Protein AF-0000000077735851 (afdb_homodimer)

Radius of gyration: 29.44 Å; Cα contacts (8 Å, |Δi|>4): 1203; chains: 2; bounding box: 162×67×60 Å

Nearest PDB structures (foldseek):
  3lm8-assembly5_C  TM=8.616E-01  e=2.924E-16  Bacillus subtilis
  3lm8-assembly1_A  TM=8.459E-01  e=8.795E-16  Bacillus subtilis
  3k94-assembly1_A  TM=8.160E-01  e=2.813E-15  Geobacillus thermodenitrificans NG80-2
  3lm8-assembly6_D  TM=8.332E-01  e=1.017E-14  Bacillus subtilis
  3ihk-assembly1_A  TM=7.909E-01  e=7.656E-14  Streptococcus mutans

pLDDT: mean 81.58, std 25.84, range [16.95, 98.94]

Solvent-accessible surface area (backbone atoms only — not comparable to full-atom values): 30146 Å² total; per-residue (Å²): 132,78,47,35,62,48,80,52,96,50,32,38,36,35,49,84,44,78,49,56,89,44,39,35,36,36,28,31,56,28,40,66,50,47,51,68,54,56,49,56,55,54,68,37,87,80,51,45,50,34,32,19,34,44,40,9,32,51,49,28,55,76,52,70,46,76,31,47,30,34,38,29,64,73,73,75,26,57,62,69,41,47,50,52,44,55,71,59,19,77,37,68,46,72,44,70,88,48,88,72,44,44,66,66,54,47,50,51,54,54,53,67,73,45,76,76,39,32,38,40,34,23,14,56,49,54,40,62,63,70,57,32,53,30,49,52,34,40,47,64,62,46,90,62,57,44,37,40,40,49,66,40,40,38,40,39,64,44,40,57,68,35,46,38,36,41,38,46,76,45,83,50,74,22,36,25,52,42,41,74,28,69,51,22,33,41,30,29,36,43,41,34,64,75,57,42,75,60,33,72,42,38,29,63,60,46,30,52,60,65,36,40,62,18,88,93,43,51,42,35,38,41,35,31,53,39,41,34,37,33,46,33,38,32,35,77,47,78,74,66,61,60,69,58,70,73,74,74,73,71,79,72,77,73,76,79,75,78,77,68,82,72,77,68,82,66,81,81,80,88,74,74,90,71,88,75,78,92,126,131,77,47,34,61,49,81,52,94,49,33,37,35,35,48,84,45,78,49,56,89,44,39,35,36,37,27,32,56,28,40,65,52,47,53,69,55,54,48,57,53,54,68,37,89,79,50,45,49,34,31,20,34,42,40,8,33,51,49,27,56,76,51,70,46,75,31,47,30,35,38,28,63,71,73,74,28,57,63,69,42,46,51,54,44,57,72,59,20,76,37,69,46,73,43,69,88,50,87,72,43,44,64,67,54,48,50,52,54,56,52,68,72,44,75,75,40,33,38,40,33,24,15,57,50,55,40,63,62,71,57,32,53,29,49,51,34,39,47,65,63,46,90,60,58,44,37,40,41,48,66,41,41,36,40,40,64,42,40,57,66,33,44,39,38,41,38,45,76,46,83,49,74,22,37,25,52,43,43,74,28,70,51,24,33,42,31,29,36,44,40,35,64,76,57,42,75,60,34,73,44,40,28,64,59,45,31,54,59,66,36,39,64,19,88,93,42,52,44,36,40,42,35,31,54,37,41,34,35,31,46,34,38,31,34,77,47,78,75,67,61,62,69,62,71,74,74,76,75,73,80,75,78,73,76,79,76,74,78,69,80,70,85,74,86,65,92,79,78,88,71,82,85,69,89,78,87,73,135

Secondary structure (DSSP, 8-state):
----EEE-SSEEEE-SS---S-EEEEE-SSSPPPHHHHHHHHTSSSPPEEEEETTHHHHHHHTTPPPSEEEE-SSSS-HHHHHHHHHH-SEEEE----TT--HHHHHHHHHHTSS--EEEEES-SSS-HHHHHHHHHHHHT-SS-EEEE-SSEEEEEEETT-EEEEEESS--SEEEEEE-SSEEEEEEEESBSS-EEEEEEETTS----SB-BPTT--EEEEE-SBSEEEEEEE---GGGGGGS-----------------------------------/----EEE-SSEEEE-SS---S-EEEEE-SSSPPPHHHHHHHHTSSSPPEEEEETTHHHHHHHTTPPPSEEEE-SSSS-HHHHHHHHHH-SEEEE----TT--HHHHHHHHHHTSS--EEEEES-SSS-HHHHHHHHHHHHT-SS-EEEE-SSEEEEEEETT-EEEEEESS--SEEEEEE-SSEEEEEEEESBSS-EEEEEEETTS----SB-BPTT--EEEEE-SBSEEEEEEE---GGGGGGS-----------------------------------

Structure (mmCIF, N/CA/C/O backbone):
data_AF-0000000077735851-model_v1
#
loop_
_entity.id
_entity.type
_entity.pdbx_description
1 polymer 'Thiamine diphosphokinase'
#
loop_
_atom_site.group_PDB
_atom_site.id
_atom_site.type_symbol
_atom_site.label_atom_id
_atom_site.label_alt_id
_atom_site.label_comp_id
_atom_site.label_asym_id
_atom_site.label_entity_id
_atom_site.label_seq_id
_atom_site.pdbx_PDB_ins_code
_atom_site.Cartn_x
_atom_site.Cartn_y
_atom_site.Cartn_z
_atom_site.occupancy
_atom_site.B_iso_or_equiv
_atom_site.auth_seq_id
_atom_site.auth_comp_id
_atom_site.auth_asym_id
_atom_site.auth_atom_id
_atom_site.pdbx_PDB_model_num
ATOM 1 N N . MET A 1 1 ? -3.121 31.5 21.016 1 42.38 1 MET A N 1
ATOM 2 C CA . MET A 1 1 ? -4.094 30.438 20.844 1 42.38 1 MET A CA 1
ATOM 3 C C . MET A 1 1 ? -3.48 29.266 20.078 1 42.38 1 MET A C 1
ATOM 5 O O . MET A 1 1 ? -2.967 29.438 18.969 1 42.38 1 MET A O 1
ATOM 9 N N . THR A 1 2 ? -3.031 28.188 20.844 1 63.19 2 THR A N 1
ATOM 10 C CA . THR A 1 2 ? -2.229 27.094 20.312 1 63.19 2 THR A CA 1
ATOM 11 C C . THR A 1 2 ? -2.957 26.391 19.156 1 63.19 2 THR A C 1
ATOM 13 O O . THR A 1 2 ? -4.141 26.062 19.281 1 63.19 2 THR A O 1
ATOM 16 N N . LYS A 1 3 ? -2.447 26.453 17.953 1 78.25 3 LYS A N 1
ATOM 17 C CA . LYS A 1 3 ? -3.043 25.891 16.75 1 78.25 3 LYS A CA 1
ATOM 18 C C . LYS A 1 3 ? -3.197 24.375 16.859 1 78.25 3 LYS A C 1
ATOM 20 O O . LYS A 1 3 ? -2.232 23.672 17.172 1 78.25 3 LYS A O 1
ATOM 25 N N . GLU A 1 4 ? -4.461 23.938 16.859 1 89.62 4 GLU A N 1
ATOM 26 C CA . GLU A 1 4 ? -4.738 22.516 16.953 1 89.62 4 GLU A CA 1
ATOM 27 C C . GLU A 1 4 ? -5.199 21.953 15.602 1 89.62 4 GLU A C 1
ATOM 29 O O . GLU A 1 4 ? -5.477 20.75 15.484 1 89.62 4 GLU A O 1
ATOM 34 N N . GLU A 1 5 ? -5.105 22.859 14.625 1 93.75 5 GLU A N 1
ATOM 35 C CA . GLU A 1 5 ? -5.723 22.484 13.352 1 93.75 5 GLU A CA 1
ATOM 36 C C . GLU A 1 5 ? -4.719 22.562 12.203 1 93.75 5 GLU A C 1
ATOM 38 O O . GLU A 1 5 ? -3.848 23.438 12.195 1 93.75 5 GLU A O 1
ATOM 43 N N . LEU A 1 6 ? -4.82 21.656 11.352 1 95.25 6 LEU A N 1
ATOM 44 C CA . LEU A 1 6 ? -4.098 21.656 10.086 1 95.25 6 LEU A CA 1
ATOM 45 C C . LEU A 1 6 ? -5.059 21.781 8.914 1 95.25 6 LEU A C 1
ATOM 47 O O . LEU A 1 6 ? -6.074 21.078 8.852 1 95.25 6 LEU A O 1
ATOM 51 N N . ASN A 1 7 ? -4.742 22.688 8.039 1 95.38 7 ASN A N 1
ATOM 52 C CA . ASN A 1 7 ? -5.621 22.938 6.902 1 95.38 7 ASN A CA 1
ATOM 53 C C . ASN A 1 7 ? -5.016 22.422 5.598 1 95.38 7 ASN A C 1
ATOM 55 O O . ASN A 1 7 ? -3.908 22.828 5.227 1 95.38 7 ASN A O 1
ATOM 59 N N . LEU A 1 8 ? -5.676 21.531 4.949 1 96.69 8 LEU A N 1
ATOM 60 C CA . LEU A 1 8 ? -5.422 21.125 3.574 1 96.69 8 LEU A CA 1
ATOM 61 C C . LEU A 1 8 ? -6.527 21.609 2.643 1 96.69 8 LEU A C 1
ATOM 63 O O . LEU A 1 8 ? -7.598 22.016 3.104 1 96.69 8 LEU A O 1
ATOM 67 N N . PRO A 1 9 ? -6.266 21.578 1.316 1 95.88 9 PRO A N 1
ATOM 68 C CA . PRO A 1 9 ? -7.285 22.078 0.384 1 95.88 9 PRO A CA 1
ATOM 69 C C . PRO A 1 9 ? -8.609 21.312 0.509 1 95.88 9 PRO A C 1
ATOM 71 O O . PRO A 1 9 ? -9.68 21.906 0.335 1 95.88 9 PRO A O 1
ATOM 74 N N . GLN A 1 10 ? -8.57 20.062 0.845 1 97.19 10 GLN A N 1
ATOM 75 C CA . GLN A 1 10 ? -9.758 19.219 0.826 1 97.19 10 GLN A CA 1
ATOM 76 C C . GLN A 1 10 ? -10.383 19.109 2.215 1 97.19 10 GLN A C 1
ATOM 78 O O . GLN A 1 10 ? -11.547 18.75 2.35 1 97.19 10 GLN A O 1
ATOM 83 N N . VAL A 1 11 ? -9.531 19.359 3.281 1 98.06 11 VAL A N 1
ATOM 84 C CA . VAL A 1 11 ? -10.023 19.078 4.625 1 98.06 11 VAL A CA 1
ATOM 85 C C . VAL A 1 11 ? -9.367 20.016 5.629 1 98.06 11 VAL A C 1
ATOM 87 O O . VAL A 1 11 ? -8.297 20.578 5.359 1 98.06 11 VAL A O 1
ATOM 90 N N . GLN A 1 12 ? -10.008 20.219 6.766 1 97.94 12 GLN A N 1
ATOM 91 C CA . GLN A 1 12 ? -9.461 20.797 7.992 1 97.94 12 GLN A CA 1
ATOM 92 C C . GLN A 1 12 ? -9.414 19.766 9.109 1 97.94 12 GLN A C 1
ATOM 94 O O . GLN A 1 12 ? -10.445 19.188 9.469 1 97.94 12 GLN A O 1
ATOM 99 N N . VAL A 1 13 ? -8.305 19.531 9.664 1 98.19 13 VAL A N 1
ATOM 100 C CA . VAL A 1 13 ? -8.156 18.453 10.648 1 98.19 13 VAL A CA 1
ATOM 101 C C . VAL A 1 13 ? -7.844 19.047 12.016 1 98.19 13 VAL A C 1
ATOM 103 O O . VAL A 1 13 ? -6.879 19.812 12.172 1 98.19 13 VAL A O 1
ATOM 106 N N . ASN A 1 14 ? -8.617 18.766 12.977 1 98.31 14 ASN A N 1
ATOM 107 C CA . ASN A 1 14 ? -8.344 19.094 14.367 1 98.31 14 ASN A CA 1
ATOM 108 C C . ASN A 1 14 ? -7.777 17.891 15.125 1 98.31 14 ASN A C 1
ATOM 110 O O . ASN A 1 14 ? -8.422 16.844 15.203 1 98.31 14 ASN A O 1
ATOM 114 N N . PHE A 1 15 ? -6.641 17.969 15.695 1 97.62 15 PHE A N 1
ATOM 115 C CA . PHE A 1 15 ? -5.949 16.859 16.344 1 97.62 15 PHE A CA 1
ATOM 116 C C . PHE A 1 15 ? -6.215 16.844 17.844 1 97.62 15 PHE A C 1
ATOM 118 O O . PHE A 1 15 ? -5.777 15.945 18.547 1 97.62 15 PHE A O 1
ATOM 125 N N . HIS A 1 16 ? -6.898 17.859 18.344 1 96.38 16 HIS A N 1
ATOM 126 C CA . HIS A 1 16 ? -7.25 17.984 19.75 1 96.38 16 HIS A CA 1
ATOM 127 C C . HIS A 1 16 ? -6.004 18 20.625 1 96.38 16 HIS A C 1
ATOM 129 O O . HIS A 1 16 ? -5.984 17.375 21.688 1 96.38 16 HIS A O 1
ATOM 135 N N . ARG A 1 17 ? -4.949 18.469 20.156 1 94.31 17 ARG A N 1
ATOM 136 C CA . ARG A 1 17 ? -3.672 18.719 20.812 1 94.31 17 ARG A CA 1
ATOM 137 C C . ARG A 1 17 ? -2.9 19.828 20.109 1 94.31 17 ARG A C 1
ATOM 139 O O . ARG A 1 17 ? -3.115 20.078 18.922 1 94.31 17 ARG A O 1
ATOM 146 N N . PRO A 1 18 ? -2.062 20.5 20.828 1 94.19 18 PRO A N 1
ATOM 147 C CA . PRO A 1 18 ? -1.295 21.562 20.188 1 94.19 18 PRO A CA 1
ATOM 148 C C . PRO A 1 18 ? -0.409 21.047 19.047 1 94.19 18 PRO A C 1
ATOM 150 O O . PRO A 1 18 ? 0.166 19.969 19.156 1 94.19 18 PRO A O 1
ATOM 153 N N . LEU A 1 19 ? -0.316 21.797 18 1 95.19 19 LEU A N 1
ATOM 154 C CA . LEU A 1 19 ? 0.546 21.5 16.859 1 95.19 19 LEU A CA 1
ATOM 155 C C . LEU A 1 19 ? 1.722 22.469 16.797 1 95.19 19 LEU A C 1
ATOM 157 O O . LEU A 1 19 ? 1.596 23.625 17.203 1 95.19 19 LEU A O 1
ATOM 161 N N . PRO A 1 20 ? 2.824 21.922 16.344 1 93.5 20 PRO A N 1
ATOM 162 C CA . PRO A 1 20 ? 3.906 22.875 16.078 1 93.5 20 PRO A CA 1
ATOM 163 C C . PRO A 1 20 ? 3.512 23.953 15.07 1 93.5 20 PRO A C 1
ATOM 165 O O . PRO A 1 20 ? 2.678 23.703 14.195 1 93.5 20 PRO A O 1
ATOM 168 N N . GLU A 1 21 ? 4.133 25.016 15.164 1 90.44 21 GLU A N 1
ATOM 169 C CA . GLU A 1 21 ? 3.855 26.109 14.242 1 90.44 21 GLU A CA 1
ATOM 170 C C . GLU A 1 21 ? 4.449 25.844 12.867 1 90.44 21 GLU A C 1
ATOM 172 O O . GLU A 1 21 ? 3.842 26.188 11.844 1 90.44 21 GLU A O 1
ATOM 177 N N . ALA A 1 22 ? 5.574 25.234 12.875 1 93.12 22 ALA A N 1
ATOM 178 C CA . ALA A 1 22 ? 6.281 24.969 11.625 1 93.12 22 ALA A CA 1
ATOM 179 C C . ALA A 1 22 ? 5.715 23.75 10.922 1 93.12 22 ALA A C 1
ATOM 181 O O . ALA A 1 22 ? 5.168 22.844 11.57 1 93.12 22 ALA A O 1
ATOM 182 N N . CYS A 1 23 ? 5.852 23.781 9.602 1 95.69 23 CYS A N 1
ATOM 183 C CA . CYS A 1 23 ? 5.461 22.641 8.766 1 95.69 23 CYS A CA 1
ATOM 184 C C . CYS A 1 23 ? 6.551 22.312 7.754 1 95.69 23 CYS A C 1
ATOM 186 O O . CYS A 1 23 ? 7.195 23.219 7.211 1 95.69 23 CYS A O 1
ATOM 188 N N . ARG A 1 24 ? 6.832 21.094 7.621 1 96.69 24 ARG A N 1
ATOM 189 C CA . ARG A 1 24 ? 7.746 20.594 6.598 1 96.69 24 ARG A CA 1
ATOM 190 C C . ARG A 1 24 ? 7.008 19.734 5.574 1 96.69 24 ARG A C 1
ATOM 192 O O . ARG A 1 24 ? 6.316 18.781 5.941 1 96.69 24 ARG A O 1
ATOM 199 N N . LEU A 1 25 ? 7.133 20.125 4.348 1 97.5 25 LEU A N 1
ATOM 200 C CA . LEU A 1 25 ? 6.527 19.406 3.234 1 97.5 25 LEU A CA 1
ATOM 201 C C . LEU A 1 25 ? 7.562 18.578 2.5 1 97.5 25 LEU A C 1
ATOM 203 O O . LEU A 1 25 ? 8.469 19.109 1.859 1 97.5 25 LEU A O 1
ATOM 207 N N . LEU A 1 26 ? 7.484 17.266 2.623 1 97.69 26 LEU A N 1
ATOM 208 C CA . LEU A 1 26 ? 8.375 16.344 1.94 1 97.69 26 LEU A CA 1
ATOM 209 C C . LEU A 1 26 ? 7.734 15.812 0.661 1 97.69 26 LEU A C 1
ATOM 211 O O . LEU A 1 26 ? 6.707 15.133 0.711 1 97.69 26 LEU A O 1
ATOM 215 N N . VAL A 1 27 ? 8.32 16.094 -0.491 1 97.25 27 VAL A N 1
ATOM 216 C CA . VAL A 1 27 ? 7.824 15.609 -1.775 1 97.25 27 VAL A CA 1
ATOM 217 C C . VAL A 1 27 ? 8.586 14.352 -2.188 1 97.25 27 VAL A C 1
ATOM 219 O O . VAL A 1 27 ? 9.797 14.406 -2.447 1 97.25 27 VAL A O 1
ATOM 222 N N . LEU A 1 28 ? 7.844 13.305 -2.266 1 96.25 28 LEU A N 1
ATOM 223 C CA . LEU A 1 28 ? 8.43 12.008 -2.584 1 96.25 28 LEU A CA 1
ATOM 224 C C . LEU A 1 28 ? 8.266 11.688 -4.066 1 96.25 28 LEU A C 1
ATOM 226 O O . LEU A 1 28 ? 7.832 12.539 -4.848 1 96.25 28 LEU A O 1
ATOM 230 N N . GLY A 1 29 ? 8.586 10.477 -4.469 1 92.12 29 GLY A N 1
ATOM 231 C CA . GLY A 1 29 ? 8.711 10.164 -5.883 1 92.12 29 GLY A CA 1
ATOM 232 C C . GLY A 1 29 ? 7.555 9.336 -6.418 1 92.12 29 GLY A C 1
ATOM 233 O O . GLY A 1 29 ? 7.625 8.805 -7.527 1 92.12 29 GLY A O 1
ATOM 234 N N . GLY A 1 30 ? 6.516 9.156 -5.648 1 93.62 30 GLY A N 1
ATOM 235 C CA . GLY A 1 30 ? 5.344 8.477 -6.176 1 93.62 30 GLY A CA 1
ATOM 236 C C . GLY A 1 30 ? 4.562 9.32 -7.168 1 93.62 30 GLY A C 1
ATOM 237 O O . GLY A 1 30 ? 5.148 10.055 -7.961 1 93.62 30 GLY A O 1
ATOM 238 N N . ARG A 1 31 ? 3.258 9.141 -7.207 1 94.06 31 ARG A N 1
ATOM 239 C CA . ARG A 1 31 ? 2.418 9.961 -8.07 1 94.06 31 ARG A CA 1
ATOM 240 C C . ARG A 1 31 ? 2.547 11.445 -7.719 1 94.06 31 ARG A C 1
ATOM 242 O O . ARG A 1 31 ? 2.314 11.836 -6.574 1 94.06 31 ARG A O 1
ATOM 249 N N . PRO A 1 32 ? 2.918 12.219 -8.695 1 94.56 32 PRO A N 1
ATOM 250 C CA . PRO A 1 32 ? 3.016 13.648 -8.398 1 94.56 32 PRO A CA 1
ATOM 251 C C . PRO A 1 32 ? 1.672 14.266 -8.023 1 94.56 32 PRO A C 1
ATOM 253 O O . PRO A 1 32 ? 0.655 13.977 -8.656 1 94.56 32 PRO A O 1
ATOM 256 N N . PRO A 1 33 ? 1.688 15.109 -6.977 1 96.12 33 PRO A N 1
ATOM 257 C CA . PRO A 1 33 ? 0.461 15.859 -6.703 1 96.12 33 PRO A CA 1
ATOM 258 C C . PRO A 1 33 ? 0.114 16.844 -7.816 1 96.12 33 PRO A C 1
ATOM 260 O O . PRO A 1 33 ? 0.992 17.25 -8.586 1 96.12 33 PRO A O 1
ATOM 263 N N . ALA A 1 34 ? -1.125 17.156 -7.855 1 96.06 34 ALA A N 1
ATOM 264 C CA . ALA A 1 34 ? -1.51 18.234 -8.773 1 96.06 34 ALA A CA 1
ATOM 265 C C . ALA A 1 34 ? -0.758 19.531 -8.453 1 96.06 34 ALA A C 1
ATOM 267 O O . ALA A 1 34 ? -0.585 19.875 -7.281 1 96.06 34 ALA A O 1
ATOM 268 N N . THR A 1 35 ? -0.417 20.203 -9.492 1 94.94 35 THR A N 1
ATOM 269 C CA . THR A 1 35 ? 0.374 21.422 -9.336 1 94.94 35 THR A CA 1
ATOM 270 C C . THR A 1 35 ? -0.374 22.453 -8.492 1 94.94 35 THR A C 1
ATOM 272 O O . THR A 1 35 ? 0.207 23.062 -7.594 1 94.94 35 THR A O 1
ATOM 275 N N . ASN A 1 36 ? -1.623 22.641 -8.766 1 94.75 36 ASN A N 1
ATOM 276 C CA . ASN A 1 36 ? -2.414 23.609 -8.031 1 94.75 36 ASN A CA 1
ATOM 277 C C . ASN A 1 36 ? -2.555 23.234 -6.562 1 94.75 36 ASN A C 1
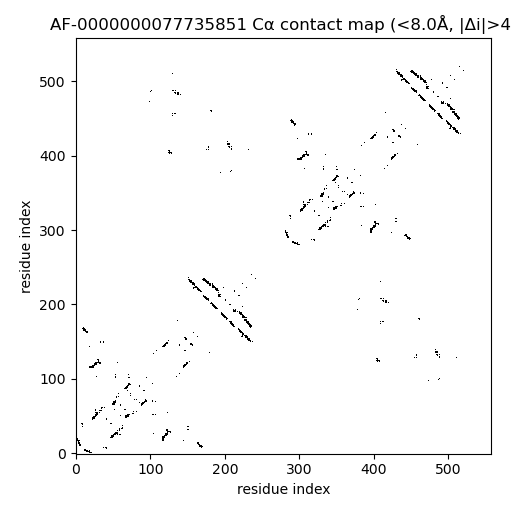ATOM 279 O O . ASN A 1 36 ? -2.58 24.109 -5.691 1 94.75 36 ASN A O 1
ATOM 283 N N . TRP A 1 37 ? -2.633 22 -6.32 1 96.38 37 TRP A N 1
ATOM 284 C CA . TRP A 1 37 ? -2.723 21.516 -4.941 1 96.38 37 TRP A CA 1
ATOM 285 C C . TRP A 1 37 ? -1.441 21.828 -4.176 1 96.38 37 TRP A C 1
ATOM 287 O O . TRP A 1 37 ? -1.489 22.328 -3.051 1 96.38 37 TRP A O 1
ATOM 297 N N . LEU A 1 38 ? -0.312 21.5 -4.801 1 96.25 38 LEU A N 1
ATOM 298 C CA . LEU A 1 38 ? 0.991 21.766 -4.199 1 96.25 38 LEU A CA 1
ATOM 299 C C . LEU A 1 38 ? 1.193 23.25 -3.955 1 96.25 38 LEU A C 1
ATOM 301 O O . LEU A 1 38 ? 1.645 23.656 -2.881 1 96.25 38 LEU A O 1
ATOM 305 N N . GLN A 1 39 ? 0.788 24.062 -4.887 1 94.62 39 GLN A N 1
ATOM 306 C CA . GLN A 1 39 ? 0.93 25.516 -4.777 1 94.62 39 GLN A CA 1
ATOM 307 C C . GLN A 1 39 ? 0.077 26.062 -3.639 1 94.62 39 GLN A C 1
ATOM 309 O O . GLN A 1 39 ? 0.51 26.969 -2.908 1 94.62 39 GLN A O 1
ATOM 314 N N . ALA A 1 40 ? -1.108 25.578 -3.514 1 95.25 40 ALA A N 1
ATOM 315 C CA . ALA A 1 40 ? -2 26.016 -2.443 1 95.25 40 ALA A CA 1
ATOM 316 C C . ALA A 1 40 ? -1.365 25.797 -1.074 1 95.25 40 ALA A C 1
ATOM 318 O O . ALA A 1 40 ? -1.534 26.609 -0.162 1 95.25 40 ALA A O 1
ATOM 319 N N . LEU A 1 41 ? -0.646 24.703 -0.903 1 95.5 41 LEU A N 1
ATOM 320 C CA . LEU A 1 41 ? 0.035 24.422 0.356 1 95.5 41 LEU A CA 1
ATOM 321 C C . LEU A 1 41 ? 1.167 25.406 0.596 1 95.5 41 LEU A C 1
ATOM 323 O O . LEU A 1 41 ? 1.342 25.906 1.714 1 95.5 41 LEU A O 1
ATOM 327 N N . LEU A 1 42 ? 1.829 25.703 -0.436 1 94.06 42 LEU A N 1
ATOM 328 C CA . LEU A 1 42 ? 3.014 26.547 -0.33 1 94.06 42 LEU A CA 1
ATOM 329 C C . LEU A 1 42 ? 2.627 28 -0.097 1 94.06 42 LEU A C 1
ATOM 331 O O . LEU A 1 42 ? 3.455 28.812 0.329 1 94.06 42 LEU A O 1
ATOM 335 N N . GLU A 1 43 ? 1.393 28.359 -0.39 1 93 43 GLU A N 1
ATOM 336 C CA . GLU A 1 43 ? 0.915 29.734 -0.245 1 93 43 GLU A CA 1
ATOM 337 C C . GLU A 1 43 ? 0.389 29.984 1.165 1 93 43 GLU A C 1
ATOM 339 O O . GLU A 1 43 ? 0.061 31.125 1.515 1 93 43 GLU A O 1
ATOM 344 N N . GLN A 1 44 ? 0.346 28.922 1.918 1 90.56 44 GLN A N 1
ATOM 345 C CA . GLN A 1 44 ? -0.089 29.094 3.299 1 90.56 44 GLN A CA 1
ATOM 346 C C . GLN A 1 44 ? 0.908 29.953 4.082 1 90.56 44 GLN A C 1
ATOM 348 O O . GLN A 1 44 ? 2.051 30.125 3.658 1 90.56 44 GLN A O 1
ATOM 353 N N . SER A 1 45 ? 0.389 30.547 5.242 1 86.25 45 SER A N 1
ATOM 354 C CA . SER A 1 45 ? 1.22 31.375 6.113 1 86.25 45 SER A CA 1
ATOM 355 C C . SER A 1 45 ? 1.22 30.844 7.543 1 86.25 45 SER A C 1
ATOM 357 O O . SER A 1 45 ? 0.171 30.797 8.188 1 86.25 45 SER A O 1
ATOM 359 N N . PRO A 1 46 ? 2.379 30.547 7.988 1 88.25 46 PRO A N 1
ATOM 360 C CA . PRO A 1 46 ? 3.68 30.516 7.316 1 88.25 46 PRO A CA 1
ATOM 361 C C . PRO A 1 46 ? 3.777 29.391 6.281 1 88.25 46 PRO A C 1
ATOM 363 O O . PRO A 1 46 ? 3.139 28.344 6.434 1 88.25 46 PRO A O 1
ATOM 366 N N . ALA A 1 47 ? 4.613 29.578 5.258 1 91.44 47 ALA A N 1
ATOM 367 C CA . ALA A 1 47 ? 4.82 28.562 4.227 1 91.44 47 ALA A CA 1
ATOM 368 C C . ALA A 1 47 ? 5.625 27.391 4.766 1 91.44 47 ALA A C 1
ATOM 370 O O . ALA A 1 47 ? 6.578 27.578 5.523 1 91.44 47 ALA A O 1
ATOM 371 N N . PRO A 1 48 ? 5.297 26.266 4.383 1 95 48 PRO A N 1
ATOM 372 C CA . PRO A 1 48 ? 6.098 25.125 4.816 1 95 48 PRO A CA 1
ATOM 373 C C . PRO A 1 48 ? 7.484 25.094 4.184 1 95 48 PRO A C 1
ATOM 375 O O . PRO A 1 48 ? 7.668 25.594 3.066 1 95 48 PRO A O 1
ATOM 378 N N . LYS A 1 49 ? 8.445 24.578 4.969 1 94.75 49 LYS A N 1
ATOM 379 C CA . LYS A 1 49 ? 9.742 24.266 4.375 1 94.75 49 LYS A CA 1
ATOM 380 C C . LYS A 1 49 ? 9.633 23.062 3.432 1 94.75 49 LYS A C 1
ATOM 382 O O . LYS A 1 49 ? 9.094 22.031 3.801 1 94.75 49 LYS A O 1
ATOM 387 N N . LEU A 1 50 ? 10.188 23.219 2.248 1 95.88 50 LEU A N 1
ATOM 388 C CA . LEU A 1 50 ? 9.992 22.234 1.194 1 95.88 50 LEU A CA 1
ATOM 389 C C . LEU A 1 50 ? 11.227 21.344 1.046 1 95.88 50 LEU A C 1
ATOM 391 O O . LEU A 1 50 ? 12.328 21.844 0.823 1 95.88 50 LEU A O 1
ATOM 395 N N . TRP A 1 51 ? 11.055 20.031 1.21 1 95.62 51 TRP A N 1
ATOM 396 C CA . TRP A 1 51 ? 12.086 19.016 0.983 1 95.62 51 TRP A CA 1
ATOM 397 C C . TRP A 1 51 ? 11.742 18.156 -0.226 1 95.62 51 TRP A C 1
ATOM 399 O O . TRP A 1 51 ? 10.641 17.594 -0.31 1 95.62 51 TRP A O 1
ATOM 409 N N . ALA A 1 52 ? 12.648 18.016 -1.18 1 94.38 52 ALA A N 1
ATOM 410 C CA . ALA A 1 52 ? 12.508 17.094 -2.305 1 94.38 52 ALA A CA 1
ATOM 411 C C . ALA A 1 52 ? 13.336 15.836 -2.088 1 94.38 52 ALA A C 1
ATOM 413 O O . ALA A 1 52 ? 14.547 15.914 -1.886 1 94.38 52 ALA A O 1
ATOM 414 N N . ILE A 1 53 ? 12.648 14.75 -2.129 1 92.31 53 ILE A N 1
ATOM 415 C CA . ILE A 1 53 ? 13.312 13.461 -1.919 1 92.31 53 ILE A CA 1
ATOM 416 C C . ILE A 1 53 ? 13.32 12.664 -3.223 1 92.31 53 ILE A C 1
ATOM 418 O O . ILE A 1 53 ? 12.258 12.391 -3.795 1 92.31 53 ILE A O 1
ATOM 422 N N . ASP A 1 54 ? 14.398 12.336 -3.725 1 85.62 54 ASP A N 1
ATOM 423 C CA . ASP A 1 54 ? 14.57 11.562 -4.953 1 85.62 54 ASP A CA 1
ATOM 424 C C . ASP A 1 54 ? 13.773 12.172 -6.102 1 85.62 54 ASP A C 1
ATOM 426 O O . ASP A 1 54 ? 13.922 13.359 -6.406 1 85.62 54 ASP A O 1
ATOM 430 N N . HIS A 1 55 ? 12.883 11.383 -6.711 1 86.38 55 HIS A N 1
ATOM 431 C CA . HIS A 1 55 ? 12.102 11.82 -7.867 1 86.38 55 HIS A CA 1
ATOM 432 C C . HIS A 1 55 ? 11.102 12.898 -7.477 1 86.38 55 HIS A C 1
ATOM 434 O O . HIS A 1 55 ? 10.414 13.461 -8.336 1 86.38 55 HIS A O 1
ATOM 440 N N . GLY A 1 56 ? 11.094 13.211 -6.215 1 91.25 56 GLY A N 1
ATOM 441 C CA . GLY A 1 56 ? 10.227 14.297 -5.777 1 91.25 56 GLY A CA 1
ATOM 442 C C . GLY A 1 56 ? 10.602 15.641 -6.379 1 91.25 56 GLY A C 1
ATOM 443 O O . GLY A 1 56 ? 9.766 16.547 -6.465 1 91.25 56 GLY A O 1
ATOM 444 N N . VAL A 1 57 ? 11.812 15.742 -6.793 1 89.12 57 VAL A N 1
ATOM 445 C CA . VAL A 1 57 ? 12.297 17 -7.375 1 89.12 57 VAL A CA 1
ATOM 446 C C . VAL A 1 57 ? 11.586 17.25 -8.703 1 89.12 57 VAL A C 1
ATOM 448 O O . VAL A 1 57 ? 11.391 18.406 -9.094 1 89.12 57 VAL A O 1
ATOM 451 N N . ASP A 1 58 ? 11.188 16.25 -9.359 1 89 58 ASP A N 1
ATOM 452 C CA . ASP A 1 58 ? 10.477 16.391 -10.625 1 89 58 ASP A CA 1
ATOM 453 C C . ASP A 1 58 ? 9.156 17.141 -10.422 1 89 58 ASP A C 1
ATOM 455 O O . ASP A 1 58 ? 8.828 18.047 -11.18 1 89 58 ASP A O 1
ATOM 459 N N . ALA A 1 59 ? 8.445 16.766 -9.406 1 90 59 ALA A N 1
ATOM 460 C CA . ALA A 1 59 ? 7.191 17.438 -9.078 1 90 59 ALA A CA 1
ATOM 461 C C . ALA A 1 59 ? 7.434 18.875 -8.664 1 90 59 ALA A C 1
ATOM 463 O O . ALA A 1 59 ? 6.66 19.766 -9.023 1 90 59 ALA A O 1
ATOM 464 N N . CYS A 1 60 ? 8.453 19.094 -7.934 1 91.62 60 CYS A N 1
ATOM 465 C CA . CYS A 1 60 ? 8.805 20.438 -7.504 1 91.62 60 CYS A CA 1
ATOM 466 C C . CYS A 1 60 ? 9.086 21.344 -8.703 1 91.62 60 CYS A C 1
ATOM 468 O O . CYS A 1 60 ? 8.594 22.469 -8.766 1 91.62 60 CYS A O 1
ATOM 470 N N . ARG A 1 61 ? 9.805 20.812 -9.594 1 88.94 61 ARG A N 1
ATOM 471 C CA . ARG A 1 61 ? 10.148 21.578 -10.789 1 88.94 61 ARG A CA 1
ATOM 472 C C . ARG A 1 61 ? 8.914 21.906 -11.617 1 88.94 61 ARG A C 1
ATOM 474 O O . ARG A 1 61 ? 8.734 23.031 -12.07 1 88.94 61 ARG A O 1
ATOM 481 N N . SER A 1 62 ? 8.141 20.891 -11.812 1 89.12 62 SER A N 1
ATOM 482 C CA . SER A 1 62 ? 6.906 21.078 -12.57 1 89.12 62 SER A CA 1
ATOM 483 C C . SER A 1 62 ? 6.031 22.172 -11.953 1 89.12 62 SER A C 1
ATOM 485 O O . SER A 1 62 ? 5.34 22.891 -12.672 1 89.12 62 SER A O 1
ATOM 487 N N . ALA A 1 63 ? 6.07 22.281 -10.664 1 89.94 63 ALA A N 1
ATOM 488 C CA . ALA A 1 63 ? 5.262 23.266 -9.953 1 89.94 63 ALA A CA 1
ATOM 489 C C . ALA A 1 63 ? 6.035 24.562 -9.75 1 89.94 63 ALA A C 1
ATOM 491 O O . ALA A 1 63 ? 5.531 25.5 -9.117 1 89.94 63 ALA A O 1
ATOM 492 N N . SER A 1 64 ? 7.199 24.609 -10.195 1 89.19 64 SER A N 1
ATOM 493 C CA . SER A 1 64 ? 8.094 25.75 -10.016 1 89.19 64 SER A CA 1
ATOM 494 C C . SER A 1 64 ? 8.273 26.078 -8.539 1 89.19 64 SER A C 1
ATOM 496 O O . SER A 1 64 ? 8.273 27.25 -8.156 1 89.19 64 SER A O 1
ATOM 498 N N . ALA A 1 65 ? 8.328 25.078 -7.773 1 90.44 65 ALA A N 1
ATOM 499 C CA . ALA A 1 65 ? 8.555 25.219 -6.34 1 90.44 65 ALA A CA 1
ATOM 500 C C . ALA A 1 65 ? 10 24.875 -5.973 1 90.44 65 ALA A C 1
ATOM 502 O O . ALA A 1 65 ? 10.422 23.719 -6.113 1 90.44 65 ALA A O 1
ATOM 503 N N . LEU A 1 66 ? 10.68 25.812 -5.453 1 87.94 66 LEU A N 1
ATOM 504 C CA . LEU A 1 66 ? 12.086 25.594 -5.133 1 87.94 66 LEU A CA 1
ATOM 505 C C . LEU A 1 66 ? 12.234 24.875 -3.799 1 87.94 66 LEU A C 1
ATOM 507 O O . LEU A 1 66 ? 11.805 25.391 -2.76 1 87.94 66 LEU A O 1
ATOM 511 N N . PRO A 1 67 ? 12.906 23.75 -3.852 1 92.94 67 PRO A N 1
ATOM 512 C CA . PRO A 1 67 ? 13.07 23.047 -2.576 1 92.94 67 PRO A CA 1
ATOM 513 C C . PRO A 1 67 ? 14.117 23.703 -1.675 1 92.94 67 PRO A C 1
ATOM 515 O O . PRO A 1 67 ? 15.117 24.219 -2.166 1 92.94 67 PRO A O 1
ATOM 518 N N . ASP A 1 68 ? 13.867 23.656 -0.371 1 91.62 68 ASP A N 1
ATOM 519 C CA . ASP A 1 68 ? 14.852 24.062 0.625 1 91.62 68 ASP A CA 1
ATOM 520 C C . ASP A 1 68 ? 15.93 23 0.812 1 91.62 68 ASP A C 1
ATOM 522 O O . ASP A 1 68 ? 17.094 23.328 1.053 1 91.62 68 ASP A O 1
ATOM 526 N N . VAL A 1 69 ? 15.523 21.75 0.718 1 90.5 69 VAL A N 1
ATOM 527 C CA . VAL A 1 69 ? 16.422 20.609 0.892 1 90.5 69 VAL A CA 1
ATOM 528 C C . VAL A 1 69 ? 16.188 19.609 -0.229 1 90.5 69 VAL A C 1
ATOM 530 O O . VAL A 1 69 ? 15.047 19.328 -0.597 1 90.5 69 VAL A O 1
ATOM 533 N N . LEU A 1 70 ? 17.203 19.094 -0.811 1 89.12 70 LEU A N 1
ATOM 534 C CA . LEU A 1 70 ? 17.188 18 -1.78 1 89.12 70 LEU A CA 1
ATOM 535 C C . LEU A 1 70 ? 17.938 16.781 -1.236 1 89.12 70 LEU A C 1
ATOM 537 O O . LEU A 1 70 ? 19.125 16.875 -0.9 1 89.12 70 LEU A O 1
ATOM 541 N N . LEU A 1 71 ? 17.172 15.727 -1.117 1 87.56 71 LEU A N 1
ATOM 542 C CA . LEU A 1 71 ? 17.734 14.5 -0.576 1 87.56 71 LEU A CA 1
ATOM 543 C C . LEU A 1 71 ? 17.578 13.352 -1.566 1 87.56 71 LEU A C 1
ATOM 545 O O . LEU A 1 71 ? 16.531 13.188 -2.18 1 87.56 71 LEU A O 1
ATOM 549 N N . GLY A 1 72 ? 18.625 12.531 -1.818 1 81 72 GLY A N 1
ATOM 550 C CA . GLY A 1 72 ? 18.547 11.352 -2.668 1 81 72 GLY A CA 1
ATOM 551 C C . GLY A 1 72 ? 19.906 10.906 -3.197 1 81 72 GLY A C 1
ATOM 552 O O . GLY A 1 72 ? 20.922 11.492 -2.854 1 81 72 GLY A O 1
ATOM 553 N N . ASP A 1 73 ? 19.984 9.812 -3.963 1 69.12 73 ASP A N 1
ATOM 554 C CA . ASP A 1 73 ? 21.25 9.281 -4.469 1 69.12 73 ASP A CA 1
ATOM 555 C C . ASP A 1 73 ? 21.547 9.828 -5.863 1 69.12 73 ASP A C 1
ATOM 557 O O . ASP A 1 73 ? 22.562 9.461 -6.469 1 69.12 73 ASP A O 1
ATOM 561 N N . ALA A 1 74 ? 20.859 10.805 -6.281 1 61.22 74 ALA A N 1
ATOM 562 C CA . ALA A 1 74 ? 21.078 11.516 -7.539 1 61.22 74 ALA A CA 1
ATOM 563 C C . ALA A 1 74 ? 20.906 10.578 -8.734 1 61.22 74 ALA A C 1
ATOM 565 O O . ALA A 1 74 ? 20.969 11.016 -9.883 1 61.22 74 ALA A O 1
ATOM 566 N N . ASP A 1 75 ? 20.797 9.203 -8.477 1 59.81 75 ASP A N 1
ATOM 567 C CA . ASP A 1 75 ? 20.672 8.266 -9.586 1 59.81 75 ASP A CA 1
ATOM 568 C C . ASP A 1 75 ? 19.203 8.086 -9.977 1 59.81 75 ASP A C 1
ATOM 570 O O . ASP A 1 75 ? 18.906 7.578 -11.055 1 59.81 75 ASP A O 1
ATOM 574 N N . SER A 1 76 ? 18.281 8.477 -9.18 1 58.47 76 SER A N 1
ATOM 575 C CA . SER A 1 76 ? 16.891 8.133 -9.383 1 58.47 76 SER A CA 1
ATOM 576 C C . SER A 1 76 ? 16.156 9.219 -10.172 1 58.47 76 SER A C 1
ATOM 578 O O . SER A 1 76 ? 15.18 8.938 -10.867 1 58.47 76 SER A O 1
ATOM 580 N N . ALA A 1 77 ? 16.625 10.383 -10.102 1 61.69 77 ALA A N 1
ATOM 581 C CA . ALA A 1 77 ? 15.906 11.484 -10.734 1 61.69 77 ALA A CA 1
ATOM 582 C C . ALA A 1 77 ? 16.469 11.773 -12.125 1 61.69 77 ALA A C 1
ATOM 584 O O . ALA A 1 77 ? 17.562 11.344 -12.461 1 61.69 77 ALA A O 1
ATOM 585 N N . ALA A 1 78 ? 15.578 12.281 -12.93 1 68.06 78 ALA A N 1
ATOM 586 C CA . ALA A 1 78 ? 16.109 12.781 -14.203 1 68.06 78 ALA A CA 1
ATOM 587 C C . ALA A 1 78 ? 17.281 13.734 -13.977 1 68.06 78 ALA A C 1
ATOM 589 O O . ALA A 1 78 ? 17.188 14.656 -13.156 1 68.06 78 ALA A O 1
ATOM 590 N N . PRO A 1 79 ? 18.266 13.445 -14.609 1 67.62 79 PRO A N 1
ATOM 591 C CA . PRO A 1 79 ? 19.5 14.219 -14.367 1 67.62 79 PRO A CA 1
ATOM 592 C C . PRO A 1 79 ? 19.266 15.727 -14.445 1 67.62 79 PRO A C 1
ATOM 594 O O . PRO A 1 79 ? 19.812 16.484 -13.641 1 67.62 79 PRO A O 1
ATOM 597 N N . GLU A 1 80 ? 18.5 16.094 -15.391 1 69.94 80 GLU A N 1
ATOM 598 C CA . GLU A 1 80 ? 18.234 17.516 -15.555 1 69.94 80 GLU A CA 1
ATOM 599 C C . GLU A 1 80 ? 17.469 18.078 -14.352 1 69.94 80 GLU A C 1
ATOM 601 O O . GLU A 1 80 ? 17.734 19.203 -13.906 1 69.94 80 GLU A O 1
ATOM 606 N N . ASN A 1 81 ? 16.641 17.297 -13.82 1 71.25 81 ASN A N 1
ATOM 607 C CA . ASN A 1 81 ? 15.844 17.75 -12.688 1 71.25 81 ASN A CA 1
ATOM 608 C C . ASN A 1 81 ? 16.656 17.781 -11.398 1 71.25 81 ASN A C 1
ATOM 610 O O . ASN A 1 81 ? 16.5 18.688 -10.578 1 71.25 81 ASN A O 1
ATOM 614 N N . TRP A 1 82 ? 17.547 16.891 -11.32 1 73.5 82 TRP A N 1
ATOM 615 C CA . TRP A 1 82 ? 18.422 16.875 -10.156 1 73.5 82 TRP A CA 1
ATOM 616 C C . TRP A 1 82 ? 19.344 18.094 -10.148 1 73.5 82 TRP A C 1
ATOM 618 O O . TRP A 1 82 ? 19.516 18.734 -9.117 1 73.5 82 TRP A O 1
ATOM 628 N N . SER A 1 83 ? 19.781 18.344 -11.289 1 74.62 83 SER A N 1
ATOM 629 C CA . SER A 1 83 ? 20.656 19.516 -11.414 1 74.62 83 SER A CA 1
ATOM 630 C C . SER A 1 83 ? 19.906 20.797 -11.078 1 74.62 83 SER A C 1
ATOM 632 O O . SER A 1 83 ? 20.469 21.688 -10.43 1 74.62 83 SER A O 1
ATOM 634 N N . TRP A 1 84 ? 18.797 20.875 -11.562 1 72.69 84 TRP A N 1
ATOM 635 C CA . TRP A 1 84 ? 17.969 22.031 -11.25 1 72.69 84 TRP A CA 1
ATOM 636 C C . TRP A 1 84 ? 17.75 22.156 -9.75 1 72.69 84 TRP A C 1
ATOM 638 O O . TRP A 1 84 ? 17.906 23.25 -9.188 1 72.69 84 TRP A O 1
ATOM 648 N N . GLY A 1 85 ? 17.406 21.141 -9.086 1 69.81 85 GLY A N 1
ATOM 649 C CA . GLY A 1 85 ? 17.188 21.125 -7.648 1 69.81 85 GLY A CA 1
ATOM 650 C C . GLY A 1 85 ? 18.422 21.484 -6.848 1 69.81 85 GLY A C 1
ATOM 651 O O . GLY A 1 85 ? 18.344 22.266 -5.902 1 69.81 85 GLY A O 1
ATOM 652 N N . ALA A 1 86 ? 19.453 20.906 -7.281 1 71.94 86 ALA A N 1
ATOM 653 C CA . ALA A 1 86 ? 20.703 21.125 -6.578 1 71.94 86 ALA A CA 1
ATOM 654 C C . ALA A 1 86 ? 21.156 22.578 -6.703 1 71.94 86 ALA A C 1
ATOM 656 O O . ALA A 1 86 ? 21.766 23.125 -5.789 1 71.94 86 ALA A O 1
ATOM 657 N N . ALA A 1 87 ? 20.812 23.094 -7.801 1 72.06 87 ALA A N 1
ATOM 658 C CA . ALA A 1 87 ? 21.203 24.469 -8.047 1 72.06 87 ALA A CA 1
ATOM 659 C C . ALA A 1 87 ? 20.375 25.438 -7.199 1 72.06 87 ALA A C 1
ATOM 661 O O . ALA A 1 87 ? 20.828 26.531 -6.871 1 72.06 87 ALA A O 1
ATOM 662 N N . HIS A 1 88 ? 19.266 25.016 -6.824 1 75 88 HIS A N 1
ATOM 663 C CA . HIS A 1 88 ? 18.344 25.969 -6.207 1 75 88 HIS A CA 1
ATOM 664 C C . HIS A 1 88 ? 18.094 25.609 -4.746 1 75 88 HIS A C 1
ATOM 666 O O . HIS A 1 88 ? 17.609 26.438 -3.973 1 75 88 HIS A O 1
ATOM 672 N N . ALA A 1 89 ? 18.391 24.359 -4.414 1 75.94 89 ALA A N 1
ATOM 673 C CA . ALA A 1 89 ? 18.141 23.938 -3.033 1 75.94 89 ALA A CA 1
ATOM 674 C C . ALA A 1 89 ? 19.188 24.531 -2.09 1 75.94 89 ALA A C 1
ATOM 676 O O . ALA A 1 89 ? 20.359 24.703 -2.471 1 75.94 89 ALA A O 1
ATOM 677 N N . ALA A 1 90 ? 18.797 24.828 -0.975 1 68.38 90 ALA A N 1
ATOM 678 C CA . ALA A 1 90 ? 19.734 25.328 0.02 1 68.38 90 ALA A CA 1
ATOM 679 C C . ALA A 1 90 ? 20.688 24.234 0.495 1 68.38 90 ALA A C 1
ATOM 681 O O . ALA A 1 90 ? 21.844 24.5 0.804 1 68.38 90 ALA A O 1
ATOM 682 N N . VAL A 1 91 ? 20.172 23 0.563 1 72.06 91 VAL A N 1
ATOM 683 C CA . VAL A 1 91 ? 20.953 21.859 1.041 1 72.06 91 VAL A CA 1
ATOM 684 C C . VAL A 1 91 ? 20.734 20.656 0.133 1 72.06 91 VAL A C 1
ATOM 686 O O . VAL A 1 91 ? 19.594 20.328 -0.2 1 72.06 91 VAL A O 1
ATOM 689 N N . THR A 1 92 ? 21.734 20.188 -0.41 1 72.94 92 THR A N 1
ATOM 690 C CA . THR A 1 92 ? 21.703 18.938 -1.155 1 72.94 92 THR A CA 1
ATOM 691 C C . THR A 1 92 ? 22.469 17.844 -0.407 1 72.94 92 THR A C 1
ATOM 693 O O . THR A 1 92 ? 23.641 18.031 -0.05 1 72.94 92 THR A O 1
ATOM 696 N N . GLU A 1 93 ? 21.766 16.922 0.016 1 75.88 93 GLU A N 1
ATOM 697 C CA . GLU A 1 93 ? 22.391 15.781 0.691 1 75.88 93 GLU A CA 1
ATOM 698 C C . GLU A 1 93 ? 22.297 14.516 -0.154 1 75.88 93 GLU A C 1
ATOM 700 O O . GLU A 1 93 ? 21.203 14.078 -0.508 1 75.88 93 GLU A O 1
ATOM 705 N N . ARG A 1 94 ? 23.484 14.078 -0.538 1 68.94 94 ARG A N 1
ATOM 706 C CA . ARG A 1 94 ? 23.562 12.812 -1.255 1 68.94 94 ARG A CA 1
ATOM 707 C C . ARG A 1 94 ? 23.891 11.664 -0.302 1 68.94 94 ARG A C 1
ATOM 709 O O . ARG A 1 94 ? 24.75 11.797 0.567 1 68.94 94 ARG A O 1
ATOM 716 N N . HIS A 1 95 ? 23 10.805 -0.26 1 65.81 95 HIS A N 1
ATOM 717 C CA . HIS A 1 95 ? 23.281 9.633 0.562 1 65.81 95 HIS A CA 1
ATOM 718 C C . HIS A 1 95 ? 23.578 8.414 -0.302 1 65.81 95 HIS A C 1
ATOM 720 O O . HIS A 1 95 ? 22.906 8.172 -1.3 1 65.81 95 HIS A O 1
ATOM 726 N N . PRO A 1 96 ? 24.859 7.93 -0.032 1 60.09 96 PRO A N 1
ATOM 727 C CA . PRO A 1 96 ? 25.062 6.645 -0.707 1 60.09 96 PRO A CA 1
ATOM 728 C C . PRO A 1 96 ? 23.922 5.66 -0.437 1 60.09 96 PRO A C 1
ATOM 730 O O . PRO A 1 96 ? 23.266 5.742 0.603 1 60.09 96 PRO A O 1
ATOM 733 N N . PRO A 1 97 ? 23.5 5.098 -1.508 1 54.94 97 PRO A N 1
ATOM 734 C CA . PRO A 1 97 ? 22.484 4.086 -1.215 1 54.94 97 PRO A CA 1
ATOM 735 C C . PRO A 1 97 ? 22.781 3.307 0.065 1 54.94 97 PRO A C 1
ATOM 737 O O . PRO A 1 97 ? 23.859 2.732 0.208 1 54.94 97 PRO A O 1
ATOM 740 N N . GLU A 1 98 ? 22.578 4.02 1.239 1 56.81 98 GLU A N 1
ATOM 741 C CA . GLU A 1 98 ? 22.781 3.279 2.48 1 56.81 98 GLU A CA 1
ATOM 742 C C . GLU A 1 98 ? 21.828 2.096 2.588 1 56.81 98 GLU A C 1
ATOM 744 O O . GLU A 1 98 ? 20.641 2.227 2.305 1 56.81 98 GLU A O 1
ATOM 749 N N . LYS A 1 99 ? 22.406 0.867 2.797 1 57.59 99 LYS A N 1
ATOM 750 C CA . LYS A 1 99 ? 21.812 -0.466 2.879 1 57.59 99 LYS A CA 1
ATOM 751 C C . LYS A 1 99 ? 20.672 -0.496 3.879 1 57.59 99 LYS A C 1
ATOM 753 O O . LYS A 1 99 ? 19.734 -1.297 3.742 1 57.59 99 LYS A O 1
ATOM 758 N N . ASP A 1 100 ? 20.547 0.659 4.824 1 76.62 100 ASP A N 1
ATOM 759 C CA . ASP A 1 100 ? 19.656 0.31 5.934 1 76.62 100 ASP A CA 1
ATOM 760 C C . ASP A 1 100 ? 18.484 1.279 6.023 1 76.62 100 ASP A C 1
ATOM 762 O O . ASP A 1 100 ? 17.719 1.247 6.988 1 76.62 100 ASP A O 1
ATOM 766 N N . LEU A 1 101 ? 18.391 2.246 5.109 1 86.31 101 LEU A N 1
ATOM 767 C CA . LEU A 1 101 ? 17.219 3.113 5.113 1 86.31 101 LEU A CA 1
ATOM 768 C C . LEU A 1 101 ? 16.891 3.582 3.701 1 86.31 101 LEU A C 1
ATOM 770 O O . LEU A 1 101 ? 17.797 3.812 2.891 1 86.31 101 LEU A O 1
ATOM 774 N N . THR A 1 102 ? 15.656 3.688 3.473 1 89.06 102 THR A N 1
ATOM 775 C CA . THR A 1 102 ? 15.25 4.336 2.232 1 89.06 102 THR A CA 1
ATOM 776 C C . THR A 1 102 ? 15.492 5.84 2.303 1 89.06 102 THR A C 1
ATOM 778 O O . THR A 1 102 ? 15.656 6.398 3.391 1 89.06 102 THR A O 1
ATOM 781 N N . ASP A 1 103 ? 15.477 6.469 1.229 1 89.06 103 ASP A N 1
ATOM 782 C CA . ASP A 1 103 ? 15.648 7.914 1.204 1 89.06 103 ASP A CA 1
ATOM 783 C C . ASP A 1 103 ? 14.547 8.617 2.002 1 89.06 103 ASP A C 1
ATOM 785 O O . ASP A 1 103 ? 14.805 9.625 2.666 1 89.06 103 ASP A O 1
ATOM 789 N N . THR A 1 104 ? 13.344 8.102 1.936 1 93.44 104 THR A N 1
ATOM 790 C CA . THR A 1 104 ? 12.258 8.656 2.729 1 93.44 104 THR A CA 1
ATOM 791 C C . THR A 1 104 ? 12.531 8.492 4.219 1 93.44 104 THR A C 1
ATOM 793 O O . THR A 1 104 ? 12.344 9.43 4.996 1 93.44 104 THR A O 1
ATOM 796 N N . GLN A 1 105 ? 12.992 7.336 4.613 1 94.19 105 GLN A N 1
ATOM 797 C CA . GLN A 1 105 ? 13.305 7.094 6.02 1 94.19 105 GLN A CA 1
ATOM 798 C C . GLN A 1 105 ? 14.453 7.984 6.492 1 94.19 105 GLN A C 1
ATOM 800 O O . GLN A 1 105 ? 14.445 8.461 7.625 1 94.19 105 GLN A O 1
ATOM 805 N N . LEU A 1 106 ? 15.375 8.188 5.629 1 91.31 106 LEU A N 1
ATOM 806 C CA . LEU A 1 106 ? 16.469 9.094 5.953 1 91.31 106 LEU A CA 1
ATOM 807 C C . LEU A 1 106 ? 15.945 10.516 6.141 1 91.31 106 LEU A C 1
ATOM 809 O O . LEU A 1 106 ? 16.359 11.219 7.07 1 91.31 106 LEU A O 1
ATOM 813 N N . ALA A 1 107 ? 15.133 10.945 5.266 1 92.88 107 ALA A N 1
ATOM 814 C CA . ALA A 1 107 ? 14.531 12.273 5.371 1 92.88 107 ALA A CA 1
ATOM 815 C C . ALA A 1 107 ? 13.766 12.422 6.68 1 92.88 107 ALA A C 1
ATOM 817 O O . ALA A 1 107 ? 13.859 13.453 7.352 1 92.88 107 ALA A O 1
ATOM 818 N N . LEU A 1 108 ? 13 11.43 7.059 1 95.25 108 LEU A N 1
ATOM 819 C CA . LEU A 1 108 ? 12.234 11.445 8.297 1 95.25 108 LEU A CA 1
ATOM 820 C C . LEU A 1 108 ? 13.164 11.508 9.508 1 95.25 108 LEU A C 1
ATOM 822 O O . LEU A 1 108 ? 12.891 12.234 10.469 1 95.25 108 LEU A O 1
ATOM 826 N N . ALA A 1 109 ? 14.211 10.742 9.477 1 92.25 109 ALA A N 1
ATOM 827 C CA . ALA A 1 109 ? 15.195 10.781 10.555 1 92.25 109 ALA A CA 1
ATOM 828 C C . ALA A 1 109 ? 15.812 12.164 10.703 1 92.25 109 ALA A C 1
ATOM 830 O O . ALA A 1 109 ? 15.961 12.672 11.812 1 92.25 109 ALA A O 1
ATOM 831 N N . ARG A 1 110 ? 16.141 12.766 9.609 1 90.88 110 ARG A N 1
ATOM 832 C CA . ARG A 1 110 ? 16.703 14.109 9.594 1 90.88 110 ARG A CA 1
ATOM 833 C C . ARG A 1 110 ? 15.711 15.125 10.148 1 90.88 110 ARG A C 1
ATOM 835 O O . ARG A 1 110 ? 16.094 16.031 10.891 1 90.88 110 ARG A O 1
ATOM 842 N N . ALA A 1 111 ? 14.492 15.039 9.68 1 92.94 111 ALA A N 1
ATOM 843 C CA . ALA A 1 111 ? 13.445 15.93 10.172 1 92.94 111 ALA A CA 1
ATOM 844 C C . ALA A 1 111 ? 13.289 15.82 11.68 1 92.94 111 ALA A C 1
ATOM 846 O O . ALA A 1 111 ? 13.047 16.812 12.367 1 92.94 111 ALA A O 1
ATOM 847 N N . ALA A 1 112 ? 13.422 14.641 12.227 1 90.62 112 ALA A N 1
ATOM 848 C CA . ALA A 1 112 ? 13.258 14.383 13.656 1 90.62 112 ALA A CA 1
ATOM 849 C C . ALA A 1 112 ? 14.359 15.062 14.461 1 90.62 112 ALA A C 1
ATOM 851 O O . ALA A 1 112 ? 14.195 15.32 15.656 1 90.62 112 ALA A O 1
ATOM 852 N N . GLU A 1 113 ? 15.438 15.281 13.82 1 90.56 113 GLU A N 1
ATOM 853 C CA . GLU A 1 113 ? 16.578 15.922 14.484 1 90.56 113 GLU A CA 1
ATOM 854 C C . GLU A 1 113 ? 16.422 17.438 14.531 1 90.56 113 GLU A C 1
ATOM 856 O O . GLU A 1 113 ? 17.156 18.125 15.242 1 90.56 113 GLU A O 1
ATOM 861 N N . GLN A 1 114 ? 15.516 17.922 13.805 1 91 114 GLN A N 1
ATOM 862 C CA . GLN A 1 114 ? 15.273 19.359 13.75 1 91 114 GLN A CA 1
ATOM 863 C C . GLN A 1 114 ? 14.164 19.781 14.711 1 91 114 GLN A C 1
ATOM 865 O O . GLN A 1 114 ? 13.602 18.938 15.414 1 91 114 GLN A O 1
ATOM 870 N N . ALA A 1 115 ? 13.914 21.078 14.789 1 89.94 115 ALA A N 1
ATOM 871 C CA . ALA A 1 115 ? 12.82 21.578 15.617 1 89.94 115 ALA A CA 1
ATOM 872 C C . ALA A 1 115 ? 11.492 20.938 15.234 1 89.94 115 ALA A C 1
ATOM 874 O O . ALA A 1 115 ? 11.258 20.625 14.062 1 89.94 115 ALA A O 1
ATOM 875 N N . PRO A 1 116 ? 10.688 20.781 16.188 1 92.94 116 PRO A N 1
ATOM 876 C CA . PRO A 1 116 ? 9.398 20.125 15.93 1 92.94 116 PRO A CA 1
ATOM 877 C C . PRO A 1 116 ? 8.586 20.828 14.844 1 92.94 116 PRO A C 1
ATOM 879 O O . PRO A 1 116 ? 8.539 22.062 14.812 1 92.94 116 PRO A O 1
ATOM 882 N N . ALA A 1 117 ? 8.062 20.062 13.961 1 95.75 117 ALA A N 1
ATOM 883 C CA . ALA A 1 117 ? 7.215 20.547 12.867 1 95.75 117 ALA A CA 1
ATOM 884 C C . ALA A 1 117 ? 6.18 19.484 12.484 1 95.75 117 ALA A C 1
ATOM 886 O O . ALA A 1 117 ? 6.367 18.297 12.75 1 95.75 117 ALA A O 1
ATOM 887 N N . VAL A 1 118 ? 5.098 19.984 11.961 1 96.88 118 VAL A N 1
ATOM 888 C CA . VAL A 1 118 ? 4.199 19.047 11.281 1 96.88 118 VAL A CA 1
ATOM 889 C C . VAL A 1 118 ? 4.871 18.516 10.016 1 96.88 118 VAL A C 1
ATOM 891 O O . VAL A 1 118 ? 5.422 19.281 9.227 1 96.88 118 VAL A O 1
ATOM 894 N N . LEU A 1 119 ? 4.906 17.219 9.875 1 98.06 119 LEU A N 1
ATOM 895 C CA . LEU A 1 119 ? 5.461 16.594 8.68 1 98.06 119 LEU A CA 1
ATOM 896 C C . LEU A 1 119 ? 4.348 16.203 7.711 1 98.06 119 LEU A C 1
ATOM 898 O O . LEU A 1 119 ? 3.494 15.375 8.047 1 98.06 119 LEU A O 1
ATOM 902 N N . LEU A 1 120 ? 4.332 16.812 6.566 1 98.25 120 LEU A N 1
ATOM 903 C CA . LEU A 1 120 ? 3.406 16.484 5.488 1 98.25 120 LEU A CA 1
ATOM 904 C C . LEU A 1 120 ? 4.145 15.836 4.32 1 98.25 120 LEU A C 1
ATOM 906 O O . LEU A 1 120 ? 5 16.469 3.695 1 98.25 120 LEU A O 1
ATOM 910 N N . LEU A 1 121 ? 3.844 14.625 4.043 1 98.62 121 LEU A N 1
ATOM 911 C CA . LEU A 1 121 ? 4.453 13.914 2.924 1 98.62 121 LEU A CA 1
ATOM 912 C C . LEU A 1 121 ? 3.504 13.867 1.73 1 98.62 121 LEU A C 1
ATOM 914 O O . LEU A 1 121 ? 2.328 13.531 1.88 1 98.62 121 LEU A O 1
ATOM 918 N N . THR A 1 122 ? 3.977 14.242 0.564 1 98.25 122 THR A N 1
ATOM 919 C CA . THR A 1 122 ? 3.227 14.117 -0.682 1 98.25 122 THR A CA 1
ATOM 920 C C . THR A 1 122 ? 4.02 13.328 -1.715 1 98.25 122 THR A C 1
ATOM 922 O O . THR A 1 122 ? 5.215 13.086 -1.534 1 98.25 122 THR A O 1
ATOM 925 N N . GLY A 1 123 ? 3.305 12.805 -2.76 1 97.19 123 GLY A N 1
ATOM 926 C CA . GLY A 1 123 ? 3.955 11.875 -3.672 1 97.19 123 GLY A CA 1
ATOM 927 C C . GLY A 1 123 ? 4.207 10.508 -3.057 1 97.19 123 GLY A C 1
ATOM 928 O O . GLY A 1 123 ? 5.195 9.852 -3.383 1 97.19 123 GLY A O 1
ATOM 929 N N . ALA A 1 124 ? 3.408 10.141 -2.125 1 97.25 124 ALA A N 1
ATOM 930 C CA . ALA A 1 124 ? 3.609 8.906 -1.368 1 97.25 124 ALA A CA 1
ATOM 931 C C . ALA A 1 124 ? 2.83 7.754 -1.987 1 97.25 124 ALA A C 1
ATOM 933 O O . ALA A 1 124 ? 3.111 6.586 -1.707 1 97.25 124 ALA A O 1
ATOM 934 N N . PHE A 1 125 ? 1.82 8.078 -2.809 1 97 125 PHE A N 1
ATOM 935 C CA . PHE A 1 125 ? 0.91 7.078 -3.352 1 97 125 PHE A CA 1
ATOM 936 C C . PHE A 1 125 ? 1.137 6.895 -4.848 1 97 125 PHE A C 1
ATOM 938 O O . PHE A 1 125 ? 1.859 7.676 -5.473 1 97 125 PHE A O 1
ATOM 945 N N . GLY A 1 126 ? 0.577 5.785 -5.391 1 92.12 126 GLY A N 1
ATOM 946 C CA . GLY A 1 126 ? 0.417 5.633 -6.828 1 92.12 126 GLY A CA 1
ATOM 947 C C . GLY A 1 126 ? 1.674 5.137 -7.52 1 92.12 126 GLY A C 1
ATOM 948 O O . GLY A 1 126 ? 1.67 4.898 -8.727 1 92.12 126 GLY A O 1
ATOM 949 N N . GLY A 1 127 ? 2.779 5.043 -6.859 1 92.94 127 GLY A N 1
ATOM 950 C CA . GLY A 1 127 ? 4.012 4.496 -7.406 1 92.94 127 GLY A CA 1
ATOM 951 C C . GLY A 1 127 ? 4.262 3.061 -6.988 1 92.94 127 GLY A C 1
ATOM 952 O O . GLY A 1 127 ? 3.361 2.223 -7.055 1 92.94 127 GLY A O 1
ATOM 953 N N . ARG A 1 128 ? 5.484 2.789 -6.742 1 94.81 128 ARG A N 1
ATOM 954 C CA . ARG A 1 128 ? 5.859 1.454 -6.289 1 94.81 128 ARG A CA 1
ATOM 955 C C . ARG A 1 128 ? 5.195 1.121 -4.957 1 94.81 128 ARG A C 1
ATOM 957 O O . ARG A 1 128 ? 5.219 1.929 -4.027 1 94.81 128 ARG A O 1
ATOM 964 N N . PHE A 1 129 ? 4.684 -0.051 -4.859 1 98 129 PHE A N 1
ATOM 965 C CA . PHE A 1 129 ? 3.979 -0.448 -3.645 1 98 129 PHE A CA 1
ATOM 966 C C . PHE A 1 129 ? 4.949 -0.597 -2.48 1 98 129 PHE A C 1
ATOM 968 O O . PHE A 1 129 ? 4.613 -0.277 -1.339 1 98 129 PHE A O 1
ATOM 975 N N . ASP A 1 130 ? 6.148 -1.153 -2.707 1 97.31 130 ASP A N 1
ATOM 976 C CA . ASP A 1 130 ? 7.113 -1.353 -1.63 1 97.31 130 ASP A CA 1
ATOM 977 C C . ASP A 1 130 ? 7.5 -0.024 -0.983 1 97.31 130 ASP A C 1
ATOM 979 O O . ASP A 1 130 ? 7.621 0.064 0.241 1 97.31 130 ASP A O 1
ATOM 983 N N . HIS A 1 131 ? 7.598 1.023 -1.806 1 96 131 HIS A N 1
ATOM 984 C CA . HIS A 1 131 ? 7.895 2.348 -1.272 1 96 131 HIS A CA 1
ATOM 985 C C . HIS A 1 131 ? 6.715 2.9 -0.481 1 96 131 HIS A C 1
ATOM 987 O O . HIS A 1 131 ? 6.898 3.479 0.592 1 96 131 HIS A O 1
ATOM 993 N N . ALA A 1 132 ? 5.52 2.773 -1.051 1 97.94 132 ALA A N 1
ATOM 994 C CA . ALA A 1 132 ? 4.336 3.232 -0.328 1 97.94 132 ALA A CA 1
ATOM 995 C C . ALA A 1 132 ? 4.207 2.529 1.02 1 97.94 132 ALA A C 1
ATOM 997 O O . ALA A 1 132 ? 3.943 3.17 2.039 1 97.94 132 ALA A O 1
ATOM 998 N N . PHE A 1 133 ? 4.414 1.205 1.005 1 98.56 133 PHE A N 1
ATOM 999 C CA . PHE A 1 133 ? 4.363 0.398 2.219 1 98.56 133 PHE A CA 1
ATOM 1000 C C . PHE A 1 133 ? 5.367 0.906 3.248 1 98.56 133 PHE A C 1
ATOM 1002 O O . PHE A 1 133 ? 5 1.196 4.391 1 98.56 133 PHE A O 1
ATOM 1009 N N . SER A 1 134 ? 6.602 1.039 2.871 1 97.69 134 SER A N 1
ATOM 1010 C CA . SER A 1 134 ? 7.66 1.514 3.756 1 97.69 134 SER A CA 1
ATOM 1011 C C . SER A 1 134 ? 7.352 2.91 4.285 1 97.69 134 SER A C 1
ATOM 1013 O O . SER A 1 134 ? 7.531 3.18 5.477 1 97.69 134 SER A O 1
ATOM 1015 N N . THR A 1 135 ? 6.875 3.781 3.426 1 97.94 135 THR A N 1
ATOM 1016 C CA . THR A 1 135 ? 6.574 5.164 3.783 1 97.94 135 THR A CA 1
ATOM 1017 C C . THR A 1 135 ? 5.457 5.223 4.824 1 97.94 135 THR A C 1
ATOM 1019 O O . THR A 1 135 ? 5.586 5.91 5.84 1 97.94 135 THR A O 1
ATOM 1022 N N . VAL A 1 136 ? 4.414 4.477 4.629 1 98.81 136 VAL A N 1
ATOM 1023 C CA . VAL A 1 136 ? 3.236 4.523 5.488 1 98.81 136 VAL A CA 1
ATOM 1024 C C . VAL A 1 136 ? 3.598 4.031 6.887 1 98.81 136 VAL A C 1
ATOM 1026 O O . VAL A 1 136 ? 3.305 4.699 7.883 1 98.81 136 VAL A O 1
ATOM 1029 N N . PHE A 1 137 ? 4.277 2.959 6.973 1 98.75 137 PHE A N 1
ATOM 1030 C CA . PHE A 1 137 ? 4.594 2.4 8.281 1 98.75 137 PHE A CA 1
ATOM 1031 C C . PHE A 1 137 ? 5.648 3.24 8.984 1 98.75 137 PHE A C 1
ATOM 1033 O O . PHE A 1 137 ? 5.605 3.404 10.211 1 98.75 137 PHE A O 1
ATOM 1040 N N . SER A 1 138 ? 6.582 3.781 8.242 1 98.25 138 SER A N 1
ATOM 1041 C CA . SER A 1 138 ? 7.578 4.664 8.844 1 98.25 138 SER A CA 1
ATOM 1042 C C . SER A 1 138 ? 6.938 5.949 9.352 1 98.25 138 SER A C 1
ATOM 1044 O O . SER A 1 138 ? 7.238 6.402 10.461 1 98.25 138 SER A O 1
ATOM 1046 N N . ALA A 1 139 ? 6.066 6.531 8.57 1 98.44 139 ALA A N 1
ATOM 1047 C CA . ALA A 1 139 ? 5.371 7.758 8.953 1 98.44 139 ALA A CA 1
ATOM 1048 C C . ALA A 1 139 ? 4.504 7.531 10.188 1 98.44 139 ALA A C 1
ATOM 1050 O O . ALA A 1 139 ? 4.426 8.398 11.07 1 98.44 139 ALA A O 1
ATOM 1051 N N . ALA A 1 140 ? 3.869 6.398 10.219 1 98.5 140 ALA A N 1
ATOM 1052 C CA . ALA A 1 140 ? 2.977 6.062 11.328 1 98.5 140 ALA A CA 1
ATOM 1053 C C . ALA A 1 140 ? 3.729 6.051 12.656 1 98.5 140 ALA A C 1
ATOM 1055 O O . ALA A 1 140 ? 3.127 6.219 13.719 1 98.5 140 ALA A O 1
ATOM 1056 N N . GLN A 1 141 ? 5.027 5.859 12.617 1 97.19 141 GLN A N 1
ATOM 1057 C CA . GLN A 1 141 ? 5.828 5.707 13.828 1 97.19 141 GLN A CA 1
ATOM 1058 C C . GLN A 1 141 ? 6.426 7.043 14.266 1 97.19 141 GLN A C 1
ATOM 1060 O O . GLN A 1 141 ? 7.062 7.133 15.32 1 97.19 141 GLN A O 1
ATOM 1065 N N . GLN A 1 142 ? 6.219 8.047 13.477 1 96.19 142 GLN A N 1
ATOM 1066 C CA . GLN A 1 142 ? 6.812 9.328 13.836 1 96.19 142 GLN A CA 1
ATOM 1067 C C . GLN A 1 142 ? 6.199 9.883 15.117 1 96.19 142 GLN A C 1
ATOM 1069 O O . GLN A 1 142 ? 4.977 9.859 15.281 1 96.19 142 GLN A O 1
ATOM 1074 N N . PRO A 1 143 ? 6.988 10.352 16.078 1 91.06 143 PRO A N 1
ATOM 1075 C CA . PRO A 1 143 ? 6.457 10.852 17.344 1 91.06 143 PRO A CA 1
ATOM 1076 C C . PRO A 1 143 ? 5.609 12.109 17.172 1 91.06 143 PRO A C 1
ATOM 1078 O O . PRO A 1 143 ? 4.66 12.32 17.938 1 91.06 143 PRO A O 1
ATOM 1081 N N . GLY A 1 144 ? 5.793 13 16.312 1 92.12 144 GLY A N 1
ATOM 1082 C CA . GLY A 1 144 ? 5.008 14.203 16.062 1 92.12 144 GLY A CA 1
ATOM 1083 C C . GLY A 1 144 ? 3.91 13.992 15.039 1 92.12 144 GLY A C 1
ATOM 1084 O O . GLY A 1 144 ? 3.551 12.852 14.727 1 92.12 144 GLY A O 1
ATOM 1085 N N . THR A 1 145 ? 3.254 15.062 14.711 1 95.56 145 THR A N 1
ATOM 1086 C CA . THR A 1 145 ? 2.189 15.008 13.711 1 95.56 145 THR A CA 1
ATOM 1087 C C . THR A 1 145 ? 2.766 14.781 12.32 1 95.56 145 THR A C 1
ATOM 1089 O O . THR A 1 145 ? 3.58 15.578 11.844 1 95.56 145 THR A O 1
ATOM 1092 N N . CYS A 1 146 ? 2.393 13.688 11.758 1 97.69 146 CYS A N 1
ATOM 1093 C CA . CYS A 1 146 ? 2.807 13.289 10.414 1 97.69 146 CYS A CA 1
ATOM 1094 C C . CYS A 1 146 ? 1.62 12.773 9.609 1 97.69 146 CYS A C 1
ATOM 1096 O O . CYS A 1 146 ? 0.732 12.117 10.156 1 97.69 146 CYS A O 1
ATOM 1098 N N . LEU A 1 147 ? 1.538 13.117 8.367 1 98.44 147 LEU A N 1
ATOM 1099 C CA . LEU A 1 147 ? 0.476 12.609 7.512 1 98.44 147 LEU A CA 1
ATOM 1100 C C . LEU A 1 147 ? 0.939 12.539 6.059 1 98.44 147 LEU A C 1
ATOM 1102 O O . LEU A 1 147 ? 1.942 13.148 5.691 1 98.44 147 LEU A O 1
ATOM 1106 N N . LEU A 1 148 ? 0.284 11.781 5.254 1 98.88 148 LEU A N 1
ATOM 1107 C CA . LEU A 1 148 ? 0.459 11.695 3.809 1 98.88 148 LEU A CA 1
ATOM 1108 C C . LEU A 1 148 ? -0.731 12.312 3.08 1 98.88 148 LEU A C 1
ATOM 1110 O O . LEU A 1 148 ? -1.882 12.078 3.461 1 98.88 148 LEU A O 1
ATOM 1114 N N . ALA A 1 149 ? -0.432 13.094 2.033 1 98.56 149 ALA A N 1
ATOM 1115 C CA . ALA A 1 149 ? -1.565 13.703 1.339 1 98.56 149 ALA A CA 1
ATOM 1116 C C . ALA A 1 149 ? -1.185 14.117 -0.08 1 98.56 149 ALA A C 1
ATOM 1118 O O . ALA A 1 149 ? -0.044 14.508 -0.334 1 98.56 149 ALA A O 1
ATOM 1119 N N . ASP A 1 150 ? -2.041 13.977 -0.976 1 97.75 150 ASP A N 1
ATOM 1120 C CA . ASP A 1 150 ? -2.08 14.68 -2.256 1 97.75 150 ASP A CA 1
ATOM 1121 C C . ASP A 1 150 ? -3.512 15.047 -2.641 1 97.75 150 ASP A C 1
ATOM 1123 O O . ASP A 1 150 ? -4.41 15.039 -1.796 1 97.75 150 ASP A O 1
ATOM 1127 N N . ASP A 1 151 ? -3.723 15.477 -3.863 1 97.25 151 ASP A N 1
ATOM 1128 C CA . ASP A 1 151 ? -5.031 15.961 -4.293 1 97.25 151 ASP A CA 1
ATOM 1129 C C . ASP A 1 151 ? -6.047 14.82 -4.352 1 97.25 151 ASP A C 1
ATOM 1131 O O . ASP A 1 151 ? -7.254 15.062 -4.348 1 97.25 151 ASP A O 1
ATOM 1135 N N . ARG A 1 152 ? -5.594 13.562 -4.273 1 97.5 152 ARG A N 1
ATOM 1136 C CA . ARG A 1 152 ? -6.492 12.43 -4.504 1 97.5 152 ARG A CA 1
ATOM 1137 C C . ARG A 1 152 ? -6.691 11.625 -3.225 1 97.5 152 ARG A C 1
ATOM 1139 O O . ARG A 1 152 ? -7.746 11.023 -3.023 1 97.5 152 ARG A O 1
ATOM 1146 N N . GLU A 1 153 ? -5.652 11.594 -2.404 1 98.56 153 GLU A N 1
ATOM 1147 C CA . GLU A 1 153 ? -5.699 10.734 -1.224 1 98.56 153 GLU A CA 1
ATOM 1148 C C . GLU A 1 153 ? -5.07 11.422 -0.017 1 98.56 153 GLU A C 1
ATOM 1150 O O . GLU A 1 153 ? -4.062 12.117 -0.151 1 98.56 153 GLU A O 1
ATOM 1155 N N . ILE A 1 154 ? -5.637 11.219 1.168 1 98.75 154 ILE A N 1
ATOM 1156 C CA . ILE A 1 154 ? -5.094 11.664 2.447 1 98.75 154 ILE A CA 1
ATOM 1157 C C . ILE A 1 154 ? -5.059 10.492 3.426 1 98.75 154 ILE A C 1
ATOM 1159 O O . ILE A 1 154 ? -6.008 9.711 3.5 1 98.75 154 ILE A O 1
ATOM 1163 N N . LEU A 1 155 ? -3.965 10.281 4.129 1 98.94 155 LEU A N 1
ATOM 1164 C CA . LEU A 1 155 ? -3.828 9.281 5.188 1 98.94 155 LEU A CA 1
ATOM 1165 C C . LEU A 1 155 ? -3.373 9.93 6.488 1 98.94 155 LEU A C 1
ATOM 1167 O O . LEU A 1 155 ? -2.271 10.484 6.562 1 98.94 155 LEU A O 1
ATOM 1171 N N . LEU A 1 156 ? -4.215 9.93 7.5 1 98.81 156 LEU A N 1
ATOM 1172 C CA . LEU A 1 156 ? -3.938 10.43 8.844 1 98.81 156 LEU A CA 1
ATOM 1173 C C . LEU A 1 156 ? -3.672 9.273 9.805 1 98.81 156 LEU A C 1
ATOM 1175 O O . LEU A 1 156 ? -4.203 8.18 9.633 1 98.81 156 LEU A O 1
ATOM 1179 N N . PHE A 1 157 ? -2.889 9.5 10.812 1 98.81 157 PHE A N 1
ATOM 1180 C CA . PHE A 1 157 ? -2.57 8.477 11.805 1 98.81 157 PHE A CA 1
ATOM 1181 C C . PHE A 1 157 ? -3.145 8.844 13.164 1 98.81 157 PHE A C 1
ATOM 1183 O O . PHE A 1 157 ? -2.922 9.945 13.664 1 98.81 157 PHE A O 1
ATOM 1190 N N . VAL A 1 158 ? -3.902 7.973 13.727 1 98.62 158 VAL A N 1
ATOM 1191 C CA . VAL A 1 158 ? -4.434 8.086 15.078 1 98.62 158 VAL A CA 1
ATOM 1192 C C . VAL A 1 158 ? -3.775 7.047 15.984 1 98.62 158 VAL A C 1
ATOM 1194 O O . VAL A 1 158 ? -3.867 5.844 15.719 1 98.62 158 VAL A O 1
ATOM 1197 N N . ARG A 1 159 ? -3.154 7.496 17.062 1 98.25 159 ARG A N 1
ATOM 1198 C CA . ARG A 1 159 ? -2.404 6.609 17.938 1 98.25 159 ARG A CA 1
ATOM 1199 C C . ARG A 1 159 ? -3.137 6.406 19.266 1 98.25 159 ARG A C 1
ATOM 1201 O O . ARG A 1 159 ? -4.156 7.047 19.516 1 98.25 159 ARG A O 1
ATOM 1208 N N . SER A 1 160 ? -2.605 5.492 20.078 1 98.38 160 SER A N 1
ATOM 1209 C CA . SER A 1 160 ? -3.225 5.074 21.328 1 98.38 160 SER A CA 1
ATOM 1210 C C . SER A 1 160 ? -3.689 6.277 22.141 1 98.38 160 SER A C 1
ATOM 1212 O O . SER A 1 160 ? -2.885 7.148 22.484 1 98.38 160 SER A O 1
ATOM 1214 N N . GLY A 1 161 ? -4.965 6.359 22.375 1 98.06 161 GLY A N 1
ATOM 1215 C CA . GLY A 1 161 ? -5.543 7.379 23.234 1 98.06 161 GLY A CA 1
ATOM 1216 C C . GLY A 1 161 ? -5.852 8.672 22.5 1 98.06 161 GLY A C 1
ATOM 1217 O O . GLY A 1 161 ? -6.371 9.617 23.109 1 98.06 161 GLY A O 1
ATOM 1218 N N . GLU A 1 162 ? -5.605 8.742 21.188 1 97.75 162 GLU A N 1
ATOM 1219 C CA . GLU A 1 162 ? -5.785 9.984 20.453 1 97.75 162 GLU A CA 1
ATOM 1220 C C . GLU A 1 162 ? -7.168 10.047 19.812 1 97.75 162 GLU A C 1
ATOM 1222 O O . GLU A 1 162 ? -7.844 9.023 19.672 1 97.75 162 GLU A O 1
ATOM 1227 N N . GLN A 1 163 ? -7.527 11.266 19.5 1 97.81 163 GLN A N 1
ATOM 1228 C CA . GLN A 1 163 ? -8.734 11.594 18.75 1 97.81 163 GLN A CA 1
ATOM 1229 C C . GLN A 1 163 ? -8.453 12.648 17.672 1 97.81 163 GLN A C 1
ATOM 1231 O O . GLN A 1 163 ? -7.625 13.539 17.875 1 97.81 163 GLN A O 1
ATOM 1236 N N . ILE A 1 164 ? -9.133 12.508 16.547 1 98.5 164 ILE A N 1
ATOM 1237 C CA . ILE A 1 164 ? -9.062 13.562 15.539 1 98.5 164 ILE A CA 1
ATOM 1238 C C . ILE A 1 164 ? -10.453 13.852 14.984 1 98.5 164 ILE A C 1
ATOM 1240 O O . ILE A 1 164 ? -11.328 12.984 15.016 1 98.5 164 ILE A O 1
ATOM 1244 N N . SER A 1 165 ? -10.664 15.078 14.609 1 98.75 165 SER A N 1
ATOM 1245 C CA . SER A 1 165 ? -11.852 15.516 13.891 1 98.75 165 SER A CA 1
ATOM 1246 C C . SER A 1 165 ? -11.5 16.031 12.5 1 98.75 165 SER A C 1
ATOM 1248 O O . SER A 1 165 ? -10.641 16.906 12.359 1 98.75 165 SER A O 1
ATOM 1250 N N . ILE A 1 166 ? -12.109 15.523 11.469 1 98.69 166 ILE A N 1
ATOM 1251 C CA . ILE A 1 166 ? -11.828 15.883 10.078 1 98.69 166 ILE A CA 1
ATOM 1252 C C . ILE A 1 166 ? -13.031 16.594 9.477 1 98.69 166 ILE A C 1
ATOM 1254 O O . ILE A 1 166 ? -14.07 15.969 9.234 1 98.69 166 ILE A O 1
ATOM 1258 N N . HIS A 1 167 ? -12.93 17.828 9.32 1 98.5 167 HIS A N 1
ATOM 1259 C CA . HIS A 1 167 ? -13.953 18.594 8.617 1 98.5 167 HIS A CA 1
ATOM 1260 C C . HIS A 1 167 ? -13.719 18.594 7.113 1 98.5 167 HIS A C 1
ATOM 1262 O O . HIS A 1 167 ? -12.727 19.156 6.637 1 98.5 167 HIS A O 1
ATOM 1268 N N . CYS A 1 168 ? -14.594 18.016 6.344 1 98.12 168 CYS A N 1
ATOM 1269 C CA . CYS A 1 168 ? -14.43 17.844 4.906 1 98.12 168 CYS A CA 1
ATOM 1270 C C . CYS A 1 168 ? -14.953 19.062 4.148 1 98.12 168 CYS A C 1
ATOM 1272 O O . CYS A 1 168 ? -16.156 19.312 4.137 1 98.12 168 CYS A O 1
ATOM 1274 N N . LEU A 1 169 ? -14.078 19.75 3.473 1 96.88 169 LEU A N 1
ATOM 1275 C CA . LEU A 1 169 ? -14.461 20.859 2.605 1 96.88 169 LEU A CA 1
ATOM 1276 C C . LEU A 1 169 ? -14.984 20.344 1.267 1 96.88 169 LEU A C 1
ATOM 1278 O O . LEU A 1 169 ? -15.742 21.047 0.585 1 96.88 169 LEU A O 1
ATOM 1282 N N . GLN A 1 170 ? -14.484 19.188 0.809 1 94.81 170 GLN A N 1
ATOM 1283 C CA . GLN A 1 170 ? -14.969 18.375 -0.3 1 94.81 170 GLN A CA 1
ATOM 1284 C C . GLN A 1 170 ? -15.391 16.984 0.179 1 94.81 170 GLN A C 1
ATOM 1286 O O . GLN A 1 170 ? -14.711 16.375 1.02 1 94.81 170 GLN A O 1
ATOM 1291 N N . ALA A 1 171 ? -16.469 16.562 -0.357 1 95.44 171 ALA A N 1
ATOM 1292 C CA . ALA A 1 171 ? -16.906 15.227 0.046 1 95.44 171 ALA A CA 1
ATOM 1293 C C . ALA A 1 171 ? -15.953 14.156 -0.475 1 95.44 171 ALA A C 1
ATOM 1295 O O . ALA A 1 171 ? -15.711 14.062 -1.682 1 95.44 171 ALA A O 1
ATOM 1296 N N . PRO A 1 172 ? -15.438 13.344 0.411 1 97.31 172 PRO A N 1
ATOM 1297 C CA . PRO A 1 172 ? -14.609 12.242 -0.077 1 97.31 172 PRO A CA 1
ATOM 1298 C C . PRO A 1 172 ? -15.422 11.156 -0.777 1 97.31 172 PRO A C 1
ATOM 1300 O O . PRO A 1 172 ? -16.578 10.906 -0.41 1 97.31 172 PRO A O 1
ATOM 1303 N N . ALA A 1 173 ? -14.766 10.555 -1.759 1 94.56 173 ALA A N 1
ATOM 1304 C CA . ALA A 1 173 ? -15.375 9.422 -2.457 1 94.56 173 ALA A CA 1
ATOM 1305 C C . ALA A 1 173 ? -15.359 8.172 -1.587 1 94.56 173 ALA A C 1
ATOM 1307 O O . ALA A 1 173 ? -16.172 7.27 -1.771 1 94.56 173 ALA A O 1
ATOM 1308 N N . ALA A 1 174 ? -14.445 8.125 -0.667 1 95.19 174 ALA A N 1
ATOM 1309 C CA . ALA A 1 174 ? -14.336 6.969 0.226 1 95.19 174 ALA A CA 1
ATOM 1310 C C . ALA A 1 174 ? -13.594 7.344 1.51 1 95.19 174 ALA A C 1
ATOM 1312 O O . ALA A 1 174 ? -12.727 8.211 1.501 1 95.19 174 ALA A O 1
ATOM 1313 N N . ILE A 1 175 ? -13.961 6.723 2.588 1 97.5 175 ILE A N 1
ATOM 1314 C CA . ILE A 1 175 ? -13.32 6.812 3.896 1 97.5 175 ILE A CA 1
ATOM 1315 C C . ILE A 1 175 ? -12.969 5.414 4.398 1 97.5 175 ILE A C 1
ATOM 1317 O O . ILE A 1 175 ? -13.852 4.574 4.582 1 97.5 175 ILE A O 1
ATOM 1321 N N . SER A 1 176 ? -11.734 5.156 4.598 1 97.94 176 SER A N 1
ATOM 1322 C CA . SER A 1 176 ? -11.305 3.822 5.008 1 97.94 176 SER A CA 1
ATOM 1323 C C . SER A 1 176 ? -10.484 3.877 6.285 1 97.94 176 SER A C 1
ATOM 1325 O O . SER A 1 176 ? -9.766 4.852 6.531 1 97.94 176 SER A O 1
ATOM 1327 N N . LEU A 1 177 ? -10.617 2.896 7.121 1 98.69 177 LEU A N 1
ATOM 1328 C CA . LEU A 1 177 ? -9.812 2.709 8.32 1 98.69 177 LEU A CA 1
ATOM 1329 C C . LEU A 1 177 ? -8.812 1.57 8.133 1 98.69 177 LEU A C 1
ATOM 1331 O O . LEU A 1 177 ? -9.203 0.438 7.848 1 98.69 177 LEU A O 1
ATOM 1335 N N . LEU A 1 178 ? -7.559 1.856 8.258 1 98.81 178 LEU A N 1
ATOM 1336 C CA . LEU A 1 178 ? -6.488 0.897 8.008 1 98.81 178 LEU A CA 1
ATOM 1337 C C . LEU A 1 178 ? -5.734 0.574 9.289 1 98.81 178 LEU A C 1
ATOM 1339 O O . LEU A 1 178 ? -5.012 1.42 9.82 1 98.81 178 LEU A O 1
ATOM 1343 N N . PRO A 1 179 ? -5.883 -0.6 9.859 1 98.88 179 PRO A N 1
ATOM 1344 C CA . PRO A 1 179 ? -5.074 -0.963 11.023 1 98.88 179 PRO A CA 1
ATOM 1345 C C . PRO A 1 179 ? -3.586 -1.077 10.695 1 98.88 179 PRO A C 1
ATOM 1347 O O . PRO A 1 179 ? -3.188 -1.929 9.898 1 98.88 179 PRO A O 1
ATOM 1350 N N . LEU A 1 180 ? -2.789 -0.273 11.344 1 98.81 180 LEU A N 1
ATOM 1351 C CA . LEU A 1 180 ? -1.357 -0.245 11.062 1 98.81 180 LEU A CA 1
ATOM 1352 C C . LEU A 1 180 ? -0.572 -0.95 12.164 1 98.81 180 LEU A C 1
ATOM 1354 O O . LEU A 1 180 ? 0.661 -0.957 12.141 1 98.81 180 LEU A O 1
ATOM 1358 N N . THR A 1 181 ? -1.247 -1.447 13.094 1 98.69 181 THR A N 1
ATOM 1359 C CA . THR A 1 181 ? -0.771 -2.453 14.039 1 98.69 181 THR A CA 1
ATOM 1360 C C . THR A 1 181 ? -1.606 -3.725 13.938 1 98.69 181 THR A C 1
ATOM 1362 O O . THR A 1 181 ? -2.68 -3.725 13.328 1 98.69 181 THR A O 1
ATOM 1365 N N . GLU A 1 182 ? -1.106 -4.809 14.523 1 98.19 182 GLU A N 1
ATOM 1366 C CA . GLU A 1 182 ? -1.782 -6.098 14.406 1 98.19 182 GLU A CA 1
ATOM 1367 C C . GLU A 1 182 ? -3.258 -5.984 14.781 1 98.19 182 GLU A C 1
ATOM 1369 O O . GLU A 1 182 ? -4.117 -6.586 14.133 1 98.19 182 GLU A O 1
ATOM 1374 N N . ARG A 1 183 ? -3.473 -5.215 15.82 1 98.19 183 ARG A N 1
ATOM 1375 C CA . ARG A 1 183 ? -4.824 -4.949 16.312 1 98.19 183 ARG A CA 1
ATOM 1376 C C . ARG A 1 183 ? -4.98 -3.492 16.719 1 98.19 183 ARG A C 1
ATOM 1378 O O . ARG A 1 183 ? -4.078 -2.916 17.344 1 98.19 183 ARG A O 1
ATOM 1385 N N . VAL A 1 184 ? -6.051 -2.893 16.359 1 98.81 184 VAL A N 1
ATOM 1386 C CA . VAL A 1 184 ? -6.453 -1.58 16.844 1 98.81 184 VAL A CA 1
ATOM 1387 C C . VAL A 1 184 ? -7.738 -1.706 17.656 1 98.81 184 VAL A C 1
ATOM 1389 O O . VAL A 1 184 ? -8.758 -2.174 17.156 1 98.81 184 VAL A O 1
ATOM 1392 N N . GLN A 1 185 ? -7.691 -1.271 18.906 1 98.75 185 GLN A N 1
ATOM 1393 C CA . GLN A 1 185 ? -8.805 -1.497 19.828 1 98.75 185 GLN A CA 1
ATOM 1394 C C . GLN A 1 185 ? -9.508 -0.188 20.172 1 98.75 185 GLN A C 1
ATOM 1396 O O . GLN A 1 185 ? -8.883 0.874 20.188 1 98.75 185 GLN A O 1
ATOM 1401 N N . GLY A 1 186 ? -10.805 -0.345 20.531 1 98.75 186 GLY A N 1
ATOM 1402 C CA . GLY A 1 186 ? -11.57 0.797 20.984 1 98.75 186 GLY A CA 1
ATOM 1403 C C . GLY A 1 186 ? -11.805 1.836 19.906 1 98.75 186 GLY A C 1
ATOM 1404 O O . GLY A 1 186 ? -11.742 3.039 20.172 1 98.75 186 GLY A O 1
ATOM 1405 N N . VAL A 1 187 ? -12.008 1.433 18.672 1 98.81 187 VAL A N 1
ATOM 1406 C CA . VAL A 1 187 ? -12.211 2.342 17.547 1 98.81 187 VAL A CA 1
ATOM 1407 C C . VAL A 1 187 ? -13.641 2.875 17.562 1 98.81 187 VAL A C 1
ATOM 1409 O O . VAL A 1 187 ? -14.602 2.098 17.531 1 98.81 187 VAL A O 1
ATOM 1412 N N . THR A 1 188 ? -13.766 4.098 17.688 1 98.81 188 THR A N 1
ATOM 1413 C CA . THR A 1 188 ? -15.055 4.766 17.547 1 98.81 188 THR A CA 1
ATOM 1414 C C . THR A 1 188 ? -15.023 5.754 16.391 1 98.81 188 THR A C 1
ATOM 1416 O O . THR A 1 188 ? -14.109 6.578 16.281 1 98.81 188 THR A O 1
ATOM 1419 N N . LEU A 1 189 ? -15.883 5.625 15.461 1 98.44 189 LEU A N 1
ATOM 1420 C CA . LEU A 1 189 ? -16.016 6.422 14.242 1 98.44 189 LEU A CA 1
ATOM 1421 C C . LEU A 1 189 ? -17.422 6.984 14.117 1 98.44 189 LEU A C 1
ATO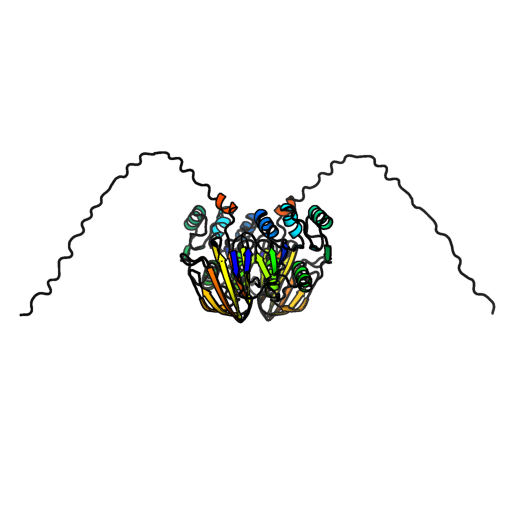M 1423 O O . LEU A 1 189 ? -18.406 6.234 14.148 1 98.44 189 LEU A O 1
ATOM 1427 N N . THR A 1 190 ? -17.531 8.289 14.016 1 98.12 190 THR A N 1
ATOM 1428 C CA . THR A 1 190 ? -18.812 8.938 13.789 1 98.12 190 THR A CA 1
ATOM 1429 C C . THR A 1 190 ? -18.766 9.836 12.562 1 98.12 190 THR A C 1
ATOM 1431 O O . THR A 1 190 ? -17.672 10.133 12.047 1 98.12 190 THR A O 1
ATOM 1434 N N . GLY A 1 191 ? -19.938 10.219 12.039 1 98.06 191 GLY A N 1
ATOM 1435 C CA . GLY A 1 191 ? -20.016 11.102 10.891 1 98.06 191 GLY A CA 1
ATOM 1436 C C . GLY A 1 191 ? -20.016 10.359 9.562 1 98.06 191 GLY A C 1
ATOM 1437 O O . GLY A 1 191 ? -19.953 10.984 8.5 1 98.06 191 GLY A O 1
ATOM 1438 N N . THR A 1 192 ? -20.078 9.047 9.602 1 96.69 192 THR A N 1
ATOM 1439 C CA . THR A 1 192 ? -20.078 8.234 8.391 1 96.69 192 THR A CA 1
ATOM 1440 C C . THR A 1 192 ? -21.359 7.406 8.281 1 96.69 192 THR A C 1
ATOM 1442 O O . THR A 1 192 ? -22.125 7.324 9.234 1 96.69 192 THR A O 1
ATOM 1445 N N . HIS A 1 193 ? -21.547 6.852 7.129 1 93.81 193 HIS A N 1
ATOM 1446 C CA . HIS A 1 193 ? -22.719 6.031 6.895 1 93.81 193 HIS A CA 1
ATOM 1447 C C . HIS A 1 193 ? -22.719 4.777 7.766 1 93.81 193 HIS A C 1
ATOM 1449 O O . HIS A 1 193 ? -23.75 4.371 8.297 1 93.81 193 HIS A O 1
ATOM 1455 N N . TRP A 1 194 ? -21.578 4.113 7.965 1 93.94 194 TRP A N 1
ATOM 1456 C CA . TRP A 1 194 ? -21.406 2.971 8.852 1 93.94 194 TRP A CA 1
ATOM 1457 C C . TRP A 1 194 ? -20.5 3.326 10.031 1 93.94 194 TRP A C 1
ATOM 1459 O O . TRP A 1 194 ? -19.297 3.098 9.984 1 93.94 194 TRP A O 1
ATOM 1469 N N . PRO A 1 195 ? -21.031 3.838 11.055 1 96.19 195 PRO A N 1
ATOM 1470 C CA . PRO A 1 195 ? -20.234 4.199 12.227 1 96.19 195 PRO A CA 1
ATOM 1471 C C . PRO A 1 195 ? -19.734 2.98 12.992 1 96.19 195 PRO A C 1
ATOM 1473 O O . PRO A 1 195 ? -20.141 1.853 12.711 1 96.19 195 PRO A O 1
ATOM 1476 N N . LEU A 1 196 ? -18.766 3.184 13.836 1 97.38 196 LEU A N 1
ATOM 1477 C CA . LEU A 1 196 ? -18.234 2.176 14.742 1 97.38 196 LEU A CA 1
ATOM 1478 C C . LEU A 1 196 ? -18.234 2.682 16.188 1 97.38 196 LEU A C 1
ATOM 1480 O O . LEU A 1 196 ? -18 3.865 16.438 1 97.38 196 LEU A O 1
ATOM 1484 N N . VAL A 1 197 ? -18.516 1.816 17.109 1 98.12 197 VAL A N 1
ATOM 1485 C CA . VAL A 1 197 ? -18.438 2.127 18.531 1 98.12 197 VAL A CA 1
ATOM 1486 C C . VAL A 1 197 ? -17.594 1.077 19.25 1 98.12 197 VAL A C 1
ATOM 1488 O O . VAL A 1 197 ? -17.984 -0.084 19.359 1 98.12 197 VAL A O 1
ATOM 1491 N N . ASP A 1 198 ? -16.453 1.493 19.688 1 98.31 198 ASP A N 1
ATOM 1492 C CA . ASP A 1 198 ? -15.547 0.662 20.469 1 98.31 198 ASP A CA 1
ATOM 1493 C C . ASP A 1 198 ? -15.203 -0.626 19.719 1 98.31 198 ASP A C 1
ATOM 1495 O O . ASP A 1 198 ? -15.227 -1.712 20.297 1 98.31 198 ASP A O 1
ATOM 1499 N N . ALA A 1 199 ? -14.992 -0.524 18.484 1 98.06 199 ALA A N 1
ATOM 1500 C CA . ALA A 1 199 ? -14.734 -1.691 17.656 1 98.06 199 ALA A CA 1
ATOM 1501 C C . ALA A 1 199 ? -13.258 -2.092 17.719 1 98.06 199 ALA A C 1
ATOM 1503 O O . ALA A 1 199 ? -12.406 -1.296 18.125 1 98.06 199 ALA A O 1
ATOM 1504 N N . SER A 1 200 ? -12.984 -3.334 17.438 1 98.44 200 SER A N 1
ATOM 1505 C CA . SER A 1 200 ? -11.633 -3.85 17.25 1 98.44 200 SER A CA 1
ATOM 1506 C C . SER A 1 200 ? -11.375 -4.156 15.773 1 98.44 200 SER A C 1
ATOM 1508 O O . SER A 1 200 ? -12.125 -4.906 15.148 1 98.44 200 SER A O 1
ATOM 1510 N N . LEU A 1 201 ? -10.414 -3.541 15.195 1 98.12 201 LEU A N 1
ATOM 1511 C CA . LEU A 1 201 ? -10 -3.791 13.82 1 98.12 201 LEU A CA 1
ATOM 1512 C C . LEU A 1 201 ? -8.695 -4.574 13.773 1 98.12 201 LEU A C 1
ATOM 1514 O O . LEU A 1 201 ? -7.75 -4.258 14.508 1 98.12 201 LEU A O 1
ATOM 1518 N N . ILE A 1 202 ? -8.633 -5.598 12.938 1 97.88 202 ILE A N 1
ATOM 1519 C CA . ILE A 1 202 ? -7.473 -6.48 12.836 1 97.88 202 ILE A CA 1
ATOM 1520 C C . ILE A 1 202 ? -6.777 -6.273 11.492 1 97.88 202 ILE A C 1
ATOM 1522 O O . ILE A 1 202 ? -7.434 -6.223 10.453 1 97.88 202 ILE A O 1
ATOM 1526 N N . GLN A 1 203 ? -5.473 -6.176 11.508 1 98.44 203 GLN A N 1
ATOM 1527 C CA . GLN A 1 203 ? -4.688 -5.887 10.312 1 98.44 203 GLN A CA 1
ATOM 1528 C C . GLN A 1 203 ? -4.777 -7.031 9.305 1 98.44 203 GLN A C 1
ATOM 1530 O O . GLN A 1 203 ? -4.77 -6.805 8.094 1 98.44 203 GLN A O 1
ATOM 1535 N N . ALA A 1 204 ? -4.906 -8.258 9.789 1 97.38 204 ALA A N 1
ATOM 1536 C CA . ALA A 1 204 ? -4.926 -9.453 8.961 1 97.38 204 ALA A CA 1
ATOM 1537 C C . ALA A 1 204 ? -6.219 -9.547 8.156 1 97.38 204 ALA A C 1
ATOM 1539 O O . ALA A 1 204 ? -6.312 -10.32 7.199 1 97.38 204 ALA A O 1
ATOM 1540 N N . LYS A 1 205 ? -7.219 -8.852 8.555 1 95.62 205 LYS A N 1
ATOM 1541 C CA . LYS A 1 205 ? -8.5 -8.828 7.863 1 95.62 205 LYS A CA 1
ATOM 1542 C C . LYS A 1 205 ? -9.047 -7.402 7.77 1 95.62 205 LYS A C 1
ATOM 1544 O O . LYS A 1 205 ? -10.078 -7.09 8.375 1 95.62 205 LYS A O 1
ATOM 1549 N N . PRO A 1 206 ? -8.414 -6.562 6.98 1 95.88 206 PRO A N 1
ATOM 1550 C CA . PRO A 1 206 ? -8.828 -5.16 6.91 1 95.88 206 PRO A CA 1
ATOM 1551 C C . PRO A 1 206 ? -10.07 -4.953 6.051 1 95.88 206 PRO A C 1
ATOM 1553 O O . PRO A 1 206 ? -9.961 -4.68 4.852 1 95.88 206 PRO A O 1
ATOM 1556 N N . TYR A 1 207 ? -11.211 -4.848 6.652 1 91.31 207 TYR A N 1
ATOM 1557 C CA . TYR A 1 207 ? -12.477 -4.812 5.918 1 91.31 207 TYR A CA 1
ATOM 1558 C C . TYR A 1 207 ? -13.07 -3.414 5.93 1 91.31 207 TYR A C 1
ATOM 1560 O O . TYR A 1 207 ? -14 -3.121 5.168 1 91.31 207 TYR A O 1
ATOM 1568 N N . ALA A 1 208 ? -12.625 -2.537 6.82 1 94.75 208 ALA A N 1
ATOM 1569 C CA . ALA A 1 208 ? -13.25 -1.229 6.988 1 94.75 208 ALA A CA 1
ATOM 1570 C C . ALA A 1 208 ? -12.82 -0.269 5.883 1 94.75 208 ALA A C 1
ATOM 1572 O O . ALA A 1 208 ? -12.195 0.759 6.152 1 94.75 208 ALA A O 1
ATOM 1573 N N . VAL A 1 209 ? -13.156 -0.604 4.641 1 94.81 209 VAL A N 1
ATOM 1574 C CA . VAL A 1 209 ? -12.75 0.12 3.443 1 94.81 209 VAL A CA 1
ATOM 1575 C C . VAL A 1 209 ? -13.977 0.684 2.734 1 94.81 209 VAL A C 1
ATOM 1577 O O . VAL A 1 209 ? -15.008 0.017 2.646 1 94.81 209 VAL A O 1
ATOM 1580 N N . SER A 1 210 ? -13.891 1.915 2.297 1 92.81 210 SER A N 1
ATOM 1581 C CA . SER A 1 210 ? -14.852 2.539 1.396 1 92.81 210 SER A CA 1
ATOM 1582 C C . SER A 1 210 ? -16.141 2.92 2.135 1 92.81 210 SER A C 1
ATOM 1584 O O . SER A 1 210 ? -17.234 2.701 1.631 1 92.81 210 SER A O 1
ATOM 1586 N N . ASN A 1 211 ? -16 3.357 3.348 1 93.81 211 ASN A N 1
ATOM 1587 C CA . ASN A 1 211 ? -17.109 4.074 3.977 1 93.81 211 ASN A CA 1
ATOM 1588 C C . ASN A 1 211 ? -17.375 5.406 3.283 1 93.81 211 ASN A C 1
ATOM 1590 O O . ASN A 1 211 ? -16.625 5.816 2.398 1 93.81 211 ASN A O 1
ATOM 1594 N N . VAL A 1 212 ? -18.5 6.043 3.602 1 94.38 212 VAL A N 1
ATOM 1595 C CA . VAL A 1 212 ? -18.828 7.352 3.053 1 94.38 212 VAL A CA 1
ATOM 1596 C C . VAL A 1 212 ? -19.422 8.242 4.145 1 94.38 212 VAL A C 1
ATOM 1598 O O . VAL A 1 212 ? -19.734 7.762 5.238 1 94.38 212 VAL A O 1
ATOM 1601 N N . LEU A 1 213 ? -19.469 9.523 3.848 1 96.56 213 LEU A N 1
ATOM 1602 C CA . LEU A 1 213 ? -20.062 10.445 4.809 1 96.56 213 LEU A CA 1
ATOM 1603 C C . LEU A 1 213 ? -21.531 10.094 5.059 1 96.56 213 LEU A C 1
ATOM 1605 O O . LEU A 1 213 ? -22.25 9.711 4.133 1 96.56 213 LEU A O 1
ATOM 1609 N N . ALA A 1 214 ? -21.922 10.234 6.336 1 96.06 214 ALA A N 1
ATOM 1610 C CA . ALA A 1 214 ? -23.359 10.156 6.629 1 96.06 214 ALA A CA 1
ATOM 1611 C C . ALA A 1 214 ? -24.125 11.266 5.918 1 96.06 214 ALA A C 1
ATOM 1613 O O . ALA A 1 214 ? -23.547 12.297 5.562 1 96.06 214 ALA A O 1
ATOM 1614 N N . ALA A 1 215 ? -25.359 10.992 5.859 1 91 215 ALA A N 1
ATOM 1615 C CA . ALA A 1 215 ? -26.203 11.984 5.195 1 91 215 ALA A CA 1
ATOM 1616 C C . ALA A 1 215 ? -26.078 13.344 5.875 1 91 215 ALA A C 1
ATOM 1618 O O . ALA A 1 215 ? -26.156 13.438 7.105 1 91 215 ALA A O 1
ATOM 1619 N N . ASP A 1 216 ? -25.75 14.383 5.305 1 88.38 216 ASP A N 1
ATOM 1620 C CA . ASP A 1 216 ? -25.703 15.781 5.723 1 88.38 216 ASP A CA 1
ATOM 1621 C C . ASP A 1 216 ? -24.516 16.031 6.652 1 88.38 216 ASP A C 1
ATOM 1623 O O . ASP A 1 216 ? -24.453 17.047 7.348 1 88.38 216 ASP A O 1
ATOM 1627 N N . ALA A 1 217 ? -23.703 15.039 6.816 1 93.75 217 ALA A N 1
ATOM 1628 C CA . ALA A 1 217 ? -22.516 15.219 7.637 1 93.75 217 ALA A CA 1
ATOM 1629 C C . ALA A 1 217 ? -21.344 15.719 6.793 1 93.75 217 ALA A C 1
ATOM 1631 O O . ALA A 1 217 ? -21.25 15.406 5.605 1 93.75 217 ALA A O 1
ATOM 1632 N N . ASN A 1 218 ? -20.531 16.5 7.441 1 97.31 218 ASN A N 1
ATOM 1633 C CA . ASN A 1 218 ? -19.312 16.922 6.777 1 97.31 218 ASN A CA 1
ATOM 1634 C C . ASN A 1 218 ? -18.094 16.781 7.691 1 97.31 218 ASN A C 1
ATOM 1636 O O . ASN A 1 218 ? -17.016 17.266 7.367 1 97.31 218 ASN A O 1
ATOM 1640 N N . THR A 1 219 ? -18.359 16.234 8.852 1 98.31 219 THR A N 1
ATOM 1641 C CA . THR A 1 219 ? -17.266 16.016 9.805 1 98.31 219 THR A CA 1
ATOM 1642 C C . THR A 1 219 ? -17.219 14.562 10.258 1 98.31 219 THR A C 1
ATOM 1644 O O . THR A 1 219 ? -18.25 13.953 10.531 1 98.31 219 THR A O 1
ATOM 1647 N N . ILE A 1 220 ? -16.047 14.07 10.305 1 98.31 220 ILE A N 1
ATOM 1648 C CA . ILE A 1 220 ? -15.75 12.727 10.789 1 98.31 220 ILE A CA 1
ATOM 1649 C C . ILE A 1 220 ? -14.945 12.805 12.086 1 98.31 220 ILE A C 1
ATOM 1651 O O . ILE A 1 220 ? -13.969 13.555 12.172 1 98.31 220 ILE A O 1
ATOM 1655 N N . ASP A 1 221 ? -15.383 12.086 13.07 1 98.75 221 ASP A N 1
ATOM 1656 C CA . ASP A 1 221 ? -14.633 11.977 14.32 1 98.75 221 ASP A CA 1
ATOM 1657 C C . ASP A 1 221 ? -14.141 10.555 14.539 1 98.75 221 ASP A C 1
ATOM 1659 O O . ASP A 1 221 ? -14.898 9.594 14.406 1 98.75 221 ASP A O 1
ATOM 1663 N N . VAL A 1 222 ? -12.891 10.414 14.875 1 98.81 222 VAL A N 1
ATOM 1664 C CA . VAL A 1 222 ? -12.281 9.102 15.094 1 98.81 222 VAL A CA 1
ATOM 1665 C C . VAL A 1 222 ? -11.5 9.109 16.406 1 98.81 222 VAL A C 1
ATOM 1667 O O . VAL A 1 222 ? -10.75 10.039 16.688 1 98.81 222 VAL A O 1
ATOM 1670 N N . HIS A 1 223 ? -11.656 8.117 17.156 1 98.62 223 HIS A N 1
ATOM 1671 C CA . HIS A 1 223 ? -10.938 7.879 18.406 1 98.62 223 HIS A CA 1
ATOM 1672 C C . HIS A 1 223 ? -10.555 6.406 18.547 1 98.62 223 HIS A C 1
ATOM 1674 O O . HIS A 1 223 ? -11.336 5.523 18.188 1 98.62 223 HIS A O 1
ATOM 1680 N N . ILE A 1 224 ? -9.367 6.164 19.109 1 98.81 224 ILE A N 1
ATOM 1681 C CA . ILE A 1 224 ? -9.016 4.777 19.391 1 98.81 224 ILE A CA 1
ATOM 1682 C C . ILE A 1 224 ? -8.438 4.668 20.797 1 98.81 224 ILE A C 1
ATOM 1684 O O . ILE A 1 224 ? -7.895 5.641 21.328 1 98.81 224 ILE A O 1
ATOM 1688 N N . ARG A 1 225 ? -8.477 3.516 21.375 1 98.81 225 ARG A N 1
ATOM 1689 C CA . ARG A 1 225 ? -7.906 3.262 22.688 1 98.81 225 ARG A CA 1
ATOM 1690 C C . ARG A 1 225 ? -6.477 2.746 22.578 1 98.81 225 ARG A C 1
ATOM 1692 O O . ARG A 1 225 ? -5.598 3.16 23.328 1 98.81 225 ARG A O 1
ATOM 1699 N N . GLN A 1 226 ? -6.219 1.818 21.672 1 98.75 226 GLN A N 1
ATOM 1700 C CA . GLN A 1 226 ? -4.902 1.192 21.578 1 98.75 226 GLN A CA 1
ATOM 1701 C C . GLN A 1 226 ? -4.555 0.861 20.125 1 98.75 226 GLN A C 1
ATOM 1703 O O . GLN A 1 226 ? -5.414 0.426 19.359 1 98.75 226 GLN A O 1
ATOM 1708 N N . GLY A 1 227 ? -3.232 1.087 19.781 1 98.69 227 GLY A N 1
ATOM 1709 C CA . GLY A 1 227 ? -2.754 0.772 18.438 1 98.69 227 GLY A CA 1
ATOM 1710 C C . GLY A 1 227 ? -2.475 2.006 17.609 1 98.69 227 GLY A C 1
ATOM 1711 O O . GLY A 1 227 ? -2.299 3.102 18.141 1 98.69 227 GLY A O 1
ATOM 1712 N N . ILE A 1 228 ? -2.301 1.853 16.359 1 98.88 228 ILE A N 1
ATOM 1713 C CA . ILE A 1 228 ? -2.17 2.922 15.375 1 98.88 228 ILE A CA 1
ATOM 1714 C C . ILE A 1 228 ? -3.158 2.697 14.227 1 98.88 228 ILE A C 1
ATOM 1716 O O . ILE A 1 228 ? -3.143 1.646 13.586 1 98.88 228 ILE A O 1
ATOM 1720 N N . LEU A 1 229 ? -3.992 3.643 14 1 98.88 229 LEU A N 1
ATOM 1721 C CA . LEU A 1 229 ? -5.023 3.572 12.969 1 98.88 229 LEU A CA 1
ATOM 1722 C C . LEU A 1 229 ? -4.758 4.586 11.859 1 98.88 229 LEU A C 1
ATOM 1724 O O . LEU A 1 229 ? -4.484 5.758 12.141 1 98.88 229 LEU A O 1
ATOM 1728 N N . GLY A 1 230 ? -4.734 4.113 10.625 1 98.88 230 GLY A N 1
ATOM 1729 C CA . GLY A 1 230 ? -4.773 5.02 9.484 1 98.88 230 GLY A CA 1
ATOM 1730 C C . GLY A 1 230 ? -6.184 5.391 9.062 1 98.88 230 GLY A C 1
ATOM 1731 O O . G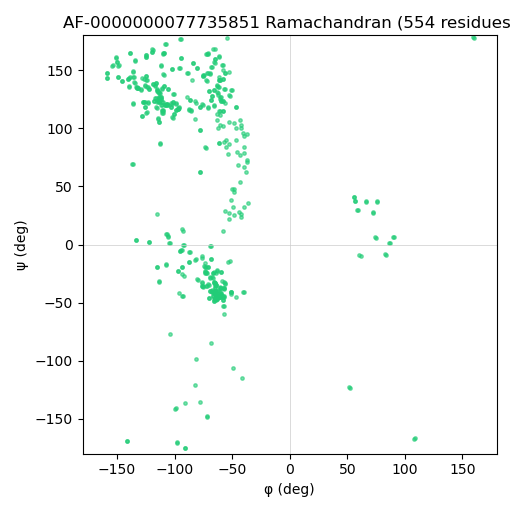LY A 1 230 ? -7.031 4.516 8.867 1 98.88 230 GLY A O 1
ATOM 1732 N N . VAL A 1 231 ? -6.492 6.633 9.008 1 98.94 231 VAL A N 1
ATOM 1733 C CA . VAL A 1 231 ? -7.73 7.141 8.422 1 98.94 231 VAL A CA 1
ATOM 1734 C C . VAL A 1 231 ? -7.457 7.66 7.012 1 98.94 231 VAL A C 1
ATOM 1736 O O . VAL A 1 231 ? -6.785 8.68 6.836 1 98.94 231 VAL A O 1
ATOM 1739 N N . HIS A 1 232 ? -7.996 6.992 6.039 1 98.81 232 HIS A N 1
ATOM 1740 C CA . HIS A 1 232 ? -7.688 7.227 4.637 1 98.81 232 HIS A CA 1
ATOM 1741 C C . HIS A 1 232 ? -8.883 7.809 3.895 1 98.81 232 HIS A C 1
ATOM 1743 O O . HIS A 1 232 ? -9.992 7.273 3.982 1 98.81 232 HIS A O 1
ATOM 1749 N N . LEU A 1 233 ? -8.695 8.914 3.264 1 98.75 233 LEU A N 1
ATOM 1750 C CA . LEU A 1 233 ? -9.742 9.57 2.482 1 98.75 233 LEU A CA 1
ATOM 1751 C C . LEU A 1 233 ? -9.367 9.625 1.006 1 98.75 233 LEU A C 1
ATOM 1753 O O . LEU A 1 233 ? -8.211 9.883 0.664 1 98.75 233 LEU A O 1
ATOM 1757 N N . VAL A 1 234 ? -10.32 9.375 0.159 1 97.88 234 VAL A N 1
ATOM 1758 C CA . VAL A 1 234 ? -10.117 9.414 -1.286 1 97.88 234 VAL A CA 1
ATOM 1759 C C . VAL A 1 234 ? -10.953 10.539 -1.891 1 97.88 234 VAL A C 1
ATOM 1761 O O . VAL A 1 234 ? -12.141 10.688 -1.566 1 97.88 234 VAL A O 1
ATOM 1764 N N . PHE A 1 235 ? -10.32 11.305 -2.744 1 97.38 235 PHE A N 1
ATOM 1765 C CA . PHE A 1 235 ? -11 12.406 -3.412 1 97.38 235 PHE A CA 1
ATOM 1766 C C . PHE A 1 235 ? -10.906 12.266 -4.926 1 97.38 235 PHE A C 1
ATOM 1768 O O . PHE A 1 235 ? -9.891 11.797 -5.449 1 97.38 235 PHE A O 1
ATOM 1775 N N . GLU A 1 236 ? -11.953 12.461 -5.652 1 84 236 GLU A N 1
ATOM 1776 C CA . GLU A 1 236 ? -11.961 12.398 -7.109 1 84 236 GLU A CA 1
ATOM 1777 C C . GLU A 1 236 ? -11.32 13.648 -7.715 1 84 236 GLU A C 1
ATOM 1779 O O . GLU A 1 236 ? -11.484 14.75 -7.191 1 84 236 GLU A O 1
ATOM 1784 N N . SER A 1 237 ? -10.258 13.477 -8.469 1 63.66 237 SER A N 1
ATOM 1785 C CA . SER A 1 237 ? -9.609 14.633 -9.094 1 63.66 237 SER A CA 1
ATOM 1786 C C . SER A 1 237 ? -10.562 15.336 -10.062 1 63.66 237 SER A C 1
ATOM 1788 O O . SER A 1 237 ? -11.406 14.695 -10.688 1 63.66 237 SER A O 1
ATOM 1790 N N . ALA A 1 238 ? -10.688 16.703 -9.922 1 48.78 238 ALA A N 1
ATOM 1791 C CA . ALA A 1 238 ? -11.461 17.5 -10.867 1 48.78 238 ALA A CA 1
ATOM 1792 C C . ALA A 1 238 ? -11.242 17.016 -12.297 1 48.78 238 ALA A C 1
ATOM 1794 O O . ALA A 1 238 ? -12.148 17.078 -13.125 1 48.78 238 ALA A O 1
ATOM 1795 N N . SER A 1 239 ? -10.047 16.656 -12.727 1 45.06 239 SER A N 1
ATOM 1796 C CA . SER A 1 239 ? -9.766 16.266 -14.102 1 45.06 239 SER A CA 1
ATOM 1797 C C . SER A 1 239 ? -10.398 14.93 -14.445 1 45.06 239 SER A C 1
ATOM 1799 O O . SER A 1 239 ? -10.547 14.594 -15.625 1 45.06 239 SER A O 1
ATOM 1801 N N . ASP A 1 240 ? -10.562 14.109 -13.492 1 45.12 240 ASP A N 1
ATOM 1802 C CA . ASP A 1 240 ? -11.133 12.797 -13.766 1 45.12 240 ASP A CA 1
ATOM 1803 C C . ASP A 1 240 ? -12.625 12.906 -14.07 1 45.12 240 ASP A C 1
ATOM 1805 O O . ASP A 1 240 ? -13.234 11.953 -14.562 1 45.12 240 ASP A O 1
ATOM 1809 N N . THR A 1 241 ? -13.273 13.859 -13.648 1 38.34 241 THR A N 1
ATOM 1810 C CA . THR A 1 241 ? -14.68 14.094 -13.961 1 38.34 241 THR A CA 1
ATOM 1811 C C . THR A 1 241 ? -14.867 14.344 -15.453 1 38.34 241 THR A C 1
ATOM 1813 O O . THR A 1 241 ? -16 14.422 -15.938 1 38.34 241 THR A O 1
ATOM 1816 N N . LEU A 1 242 ? -13.805 14.812 -16.156 1 35.88 242 LEU A N 1
ATOM 1817 C CA . LEU A 1 242 ? -14.047 15.242 -17.531 1 35.88 242 LEU A CA 1
ATOM 1818 C C . LEU A 1 242 ? -14.289 14.039 -18.438 1 35.88 242 LEU A C 1
ATOM 1820 O O . LEU A 1 242 ? -14.578 14.195 -19.625 1 35.88 242 LEU A O 1
ATOM 1824 N N . HIS A 1 243 ? -13.859 12.852 -17.984 1 36.12 243 HIS A N 1
ATOM 1825 C CA . HIS A 1 243 ? -14.055 11.844 -19.016 1 36.12 243 HIS A CA 1
ATOM 1826 C C . HIS A 1 243 ? -15.523 11.43 -19.109 1 36.12 243 HIS A C 1
ATOM 1828 O O . HIS A 1 243 ? -15.859 10.453 -19.781 1 36.12 243 HIS A O 1
ATOM 1834 N N . CYS A 1 244 ? -16.312 11.844 -18.188 1 33.81 244 CYS A N 1
ATOM 1835 C CA . CYS A 1 244 ? -17.656 11.477 -18.625 1 33.81 244 CYS A CA 1
ATOM 1836 C C . CYS A 1 244 ? -18.109 12.359 -19.781 1 33.81 244 CYS A C 1
ATOM 1838 O O . CYS A 1 244 ? -18.25 13.57 -19.625 1 33.81 244 CYS A O 1
ATOM 1840 N N . PRO A 1 245 ? -17.719 12.047 -21.031 1 32.16 245 PRO A N 1
ATOM 1841 C CA . PRO A 1 245 ? -18.266 12.883 -22.109 1 32.16 245 PRO A CA 1
ATOM 1842 C C . PRO A 1 245 ? -19.734 13.227 -21.906 1 32.16 245 PRO A C 1
ATOM 1844 O O . PRO A 1 245 ? -20.516 12.367 -21.5 1 32.16 245 PRO A O 1
ATOM 1847 N N . SER A 1 246 ? -19.953 14.344 -21.359 1 29.56 246 SER A N 1
ATOM 1848 C CA . SER A 1 246 ? -21.328 14.852 -21.438 1 29.56 246 SER A CA 1
ATOM 1849 C C . SER A 1 246 ? -21.953 14.516 -22.781 1 29.56 246 SER A C 1
ATOM 1851 O O . SER A 1 246 ? -21.406 14.852 -23.828 1 29.56 246 SER A O 1
ATOM 1853 N N . LYS A 1 247 ? -22.688 13.414 -22.844 1 29.84 247 LYS A N 1
ATOM 1854 C CA . LYS A 1 247 ? -23.594 13.227 -23.969 1 29.84 247 LYS A CA 1
ATOM 1855 C C . LYS A 1 247 ? -24.281 14.539 -24.344 1 29.84 247 LYS A C 1
ATOM 1857 O O . LYS A 1 247 ? -25.031 15.102 -23.547 1 29.84 247 LYS A O 1
ATOM 1862 N N . GLU A 1 248 ? -23.703 15.391 -25 1 29.48 248 GLU A N 1
ATOM 1863 C CA . GLU A 1 248 ? -24.547 16.328 -25.719 1 29.48 248 GLU A CA 1
ATOM 1864 C C . GLU A 1 248 ? -25.719 15.609 -26.391 1 29.48 248 GLU A C 1
ATOM 1866 O O . GLU A 1 248 ? -25.5 14.75 -27.25 1 29.48 248 GLU A O 1
ATOM 1871 N N . HIS A 1 249 ? -26.766 15.234 -25.609 1 29.56 249 HIS A N 1
ATOM 1872 C CA . HIS A 1 249 ? -28.094 14.93 -26.141 1 29.56 249 HIS A CA 1
ATOM 1873 C C . HIS A 1 249 ? -28.453 15.875 -27.281 1 29.56 249 HIS A C 1
ATOM 1875 O O . HIS A 1 249 ? -28.641 17.078 -27.078 1 29.56 249 HIS A O 1
ATOM 1881 N N . GLY A 1 250 ? -27.75 15.852 -28.297 1 26.48 250 GLY A N 1
ATOM 1882 C CA . GLY A 1 250 ? -28.438 16.438 -29.453 1 26.48 250 GLY A CA 1
ATOM 1883 C C . GLY A 1 250 ? -29.906 16.016 -29.547 1 26.48 250 GLY A C 1
ATOM 1884 O O . GLY A 1 250 ? -30.234 14.844 -29.391 1 26.48 250 GLY A O 1
ATOM 1885 N N . GLU A 1 251 ? -30.844 16.906 -29.156 1 27.86 251 GLU A N 1
ATOM 1886 C CA . GLU A 1 251 ? -32.312 17 -29.266 1 27.86 251 GLU A CA 1
ATOM 1887 C C . GLU A 1 251 ? -32.781 16.438 -30.594 1 27.86 251 GLU A C 1
ATOM 1889 O O . GLU A 1 251 ? -32.844 17.156 -31.594 1 27.86 251 GLU A O 1
ATOM 1894 N N . HIS A 1 252 ? -32.219 15.422 -31.172 1 25.47 252 HIS A N 1
ATOM 1895 C CA . HIS A 1 252 ? -33.125 15.023 -32.25 1 25.47 252 HIS A CA 1
ATOM 1896 C C . HIS A 1 252 ? -34.469 14.625 -31.703 1 25.47 252 HIS A C 1
ATOM 1898 O O . HIS A 1 252 ? -34.562 13.781 -30.812 1 25.47 252 HIS A O 1
ATOM 1904 N N . ARG A 1 253 ? -35.531 15.477 -31.797 1 24.12 253 ARG A N 1
ATOM 1905 C CA . ARG A 1 253 ? -36.969 15.492 -31.641 1 24.12 253 ARG A CA 1
ATOM 1906 C C . ARG A 1 253 ? -37.594 14.234 -32.25 1 24.12 253 ARG A C 1
ATOM 1908 O O . ARG A 1 253 ? -37.938 14.195 -33.438 1 24.12 253 ARG A O 1
ATOM 1915 N N . SER A 1 254 ? -36.969 13.102 -32.375 1 21.11 254 SER A N 1
ATOM 1916 C CA . SER A 1 254 ? -37.906 12.18 -32.969 1 21.11 254 SER A CA 1
ATOM 1917 C C . SER A 1 254 ? -39.156 12.031 -32.062 1 21.11 254 SER A C 1
ATOM 1919 O O . SER A 1 254 ? -39.062 12.117 -30.844 1 21.11 254 SER A O 1
ATOM 1921 N N . SER A 1 255 ? -40.406 12.219 -32.594 1 22.05 255 SER A N 1
ATOM 1922 C CA . SER A 1 255 ? -41.844 12.18 -32.281 1 22.05 255 SER A CA 1
ATOM 1923 C C . SER A 1 255 ? -42.219 10.852 -31.656 1 22.05 255 SER A C 1
ATOM 1925 O O . SER A 1 255 ? -43.375 10.453 -31.703 1 22.05 255 SER A O 1
ATOM 1927 N N . CYS A 1 256 ? -41.375 10.156 -31 1 18.8 256 CYS A N 1
ATOM 1928 C CA . CYS A 1 256 ? -42 8.898 -30.625 1 18.8 256 CYS A CA 1
ATOM 1929 C C . CYS A 1 256 ? -43.188 9.156 -29.688 1 18.8 256 CYS A C 1
ATOM 1931 O O . CYS A 1 256 ? -43.031 9.82 -28.656 1 18.8 256 CYS A O 1
ATOM 1933 N N . ARG A 1 257 ? -44.406 8.992 -30.172 1 19.05 257 ARG A N 1
ATOM 1934 C CA . ARG A 1 257 ? -45.781 8.984 -29.688 1 19.05 257 ARG A CA 1
ATOM 1935 C C . ARG A 1 257 ? -45.906 8.141 -28.422 1 19.05 257 ARG A C 1
ATOM 1937 O O . ARG A 1 257 ? -45.438 7.012 -28.359 1 19.05 257 ARG A O 1
ATOM 1944 N N . SER A 1 258 ? -45.938 8.812 -27.25 1 19.09 258 SER A N 1
ATOM 1945 C CA . SER A 1 258 ? -46.25 8.406 -25.875 1 19.09 258 SER A CA 1
ATOM 1946 C C . SER A 1 258 ? -47.469 7.504 -25.812 1 19.09 258 SER A C 1
ATOM 1948 O O . SER A 1 258 ? -48.594 7.961 -26.031 1 19.09 258 SER A O 1
ATOM 1950 N N . LEU A 1 259 ? -47.562 6.359 -26.562 1 19.17 259 LEU A N 1
ATOM 1951 C CA . LEU A 1 259 ? -48.844 5.672 -26.391 1 19.17 259 LEU A CA 1
ATOM 1952 C C . LEU A 1 259 ? -49.125 5.43 -24.922 1 19.17 259 LEU A C 1
ATOM 1954 O O . LEU A 1 259 ? -48.281 4.953 -24.172 1 19.17 259 LEU A O 1
ATOM 1958 N N . SER A 1 260 ? -50.062 6.242 -24.359 1 18.83 260 SER A N 1
ATOM 1959 C CA . SER A 1 260 ? -50.781 6.363 -23.078 1 18.83 260 SER A CA 1
ATOM 1960 C C . SER A 1 260 ? -51.375 5.027 -22.656 1 18.83 260 SER A C 1
ATOM 1962 O O . SER A 1 260 ? -52.25 4.988 -21.812 1 18.83 260 SER A O 1
ATOM 1964 N N . VAL A 1 261 ? -50.844 3.826 -22.906 1 19.55 261 VAL A N 1
ATOM 1965 C CA . VAL A 1 261 ? -51.75 2.734 -22.594 1 19.55 261 VAL A CA 1
ATOM 1966 C C . VAL A 1 261 ? -52.094 2.758 -21.094 1 19.55 261 VAL A C 1
ATOM 1968 O O . VAL A 1 261 ? -51.188 2.662 -20.25 1 19.55 261 VAL A O 1
ATOM 1971 N N . CYS A 1 262 ? -53.156 3.529 -20.656 1 18.8 262 CYS A N 1
ATOM 1972 C CA . CYS A 1 262 ? -53.844 3.689 -19.391 1 18.8 262 CYS A CA 1
ATOM 1973 C C . CYS A 1 262 ? -54.25 2.336 -18.812 1 18.8 262 CYS A C 1
ATOM 1975 O O . CYS A 1 262 ? -55.156 1.676 -19.312 1 18.8 262 CYS A O 1
ATOM 1977 N N . ASP A 1 263 ? -53.406 1.325 -18.734 1 17.66 263 ASP A N 1
ATOM 1978 C CA . ASP A 1 263 ? -54.062 0.091 -18.344 1 17.66 263 ASP A CA 1
ATOM 1979 C C . ASP A 1 263 ? -54.688 0.24 -16.953 1 17.66 263 ASP A C 1
ATOM 1981 O O . ASP A 1 263 ? -54 0.496 -15.969 1 17.66 263 ASP A O 1
ATOM 1985 N N . ALA A 1 264 ? -55.938 0.724 -16.844 1 20.52 264 ALA A N 1
ATOM 1986 C CA . ALA A 1 264 ? -56.875 0.884 -15.734 1 20.52 264 ALA A CA 1
ATOM 1987 C C . ALA A 1 264 ? -57.062 -0.432 -14.992 1 20.52 264 ALA A C 1
ATOM 1989 O O . ALA A 1 264 ? -57.969 -0.55 -14.148 1 20.52 264 ALA A O 1
ATOM 1990 N N . ASP A 1 265 ? -56.188 -1.455 -15.016 1 18.69 265 ASP A N 1
ATOM 1991 C CA . ASP A 1 265 ? -56.844 -2.67 -14.539 1 18.69 265 ASP A CA 1
ATOM 1992 C C . ASP A 1 265 ? -57.344 -2.5 -13.117 1 18.69 265 ASP A C 1
ATOM 1994 O O . ASP A 1 265 ? -56.594 -2.096 -12.227 1 18.69 265 ASP A O 1
ATOM 1998 N N . GLU A 1 266 ? -58.656 -2.467 -12.906 1 20.66 266 GLU A N 1
ATOM 1999 C CA . GLU A 1 266 ? -59.688 -2.375 -11.852 1 20.66 266 GLU A CA 1
ATOM 2000 C C . GLU A 1 266 ? -59.5 -3.506 -10.836 1 20.66 266 GLU A C 1
ATOM 2002 O O . GLU A 1 266 ? -60.219 -3.553 -9.836 1 20.66 266 GLU A O 1
ATOM 2007 N N . PRO A 1 267 ? -58.438 -4.133 -10.461 1 21.5 267 PRO A N 1
ATOM 2008 C CA . PRO A 1 267 ? -58.969 -5.406 -9.945 1 21.5 267 PRO A CA 1
ATOM 2009 C C . PRO A 1 267 ? -59.906 -5.23 -8.766 1 21.5 267 PRO A C 1
ATOM 2011 O O . PRO A 1 267 ? -59.812 -4.23 -8.047 1 21.5 267 PRO A O 1
ATOM 2014 N N . PRO A 1 268 ? -61 -6.078 -8.633 1 21.03 268 PRO A N 1
ATOM 2015 C CA . PRO A 1 268 ? -62.25 -6.184 -7.855 1 21.03 268 PRO A CA 1
ATOM 2016 C C . PRO A 1 268 ? -62 -6.195 -6.348 1 21.03 268 PRO A C 1
ATOM 2018 O O . PRO A 1 268 ? -60.875 -6.48 -5.902 1 21.03 268 PRO A O 1
ATOM 2021 N N . ARG A 1 269 ? -62.969 -5.688 -5.551 1 19.5 269 ARG A N 1
ATOM 2022 C CA . ARG A 1 269 ? -63.375 -5.465 -4.164 1 19.5 269 ARG A CA 1
ATOM 2023 C C . ARG A 1 269 ? -63.312 -6.766 -3.367 1 19.5 269 ARG A C 1
ATOM 2025 O O . ARG A 1 269 ? -63.938 -7.762 -3.76 1 19.5 269 ARG A O 1
ATOM 2032 N N . LYS A 1 270 ? -62.188 -7.121 -2.803 1 18.66 270 LYS A N 1
ATOM 2033 C CA . LYS A 1 270 ? -62.25 -8.266 -1.896 1 18.66 270 LYS A CA 1
ATOM 2034 C C . LYS A 1 270 ? -63.312 -8.07 -0.832 1 18.66 270 LYS A C 1
ATOM 2036 O O . LYS A 1 270 ? -63.188 -7.188 0.022 1 18.66 270 LYS A O 1
ATOM 2041 N N . ALA A 1 271 ? -64.688 -8.258 -1.068 1 19.05 271 ALA A N 1
ATOM 2042 C CA . ALA A 1 271 ? -65.875 -8.234 -0.27 1 19.05 271 ALA A CA 1
ATOM 2043 C C . ALA A 1 271 ? -65.75 -9.023 1.024 1 19.05 271 ALA A C 1
ATOM 2045 O O . ALA A 1 271 ? -66.312 -8.664 2.061 1 19.05 271 ALA A O 1
ATOM 2046 N N . GLN A 1 272 ? -65.188 -10.297 1.07 1 18.36 272 GLN A N 1
ATOM 2047 C CA . GLN A 1 272 ? -66.125 -11.305 1.558 1 18.36 272 GLN A CA 1
ATOM 2048 C C . GLN A 1 272 ? -66.438 -11.102 3.039 1 18.36 272 GLN A C 1
ATOM 2050 O O . GLN A 1 272 ? -67.625 -11.156 3.451 1 18.36 272 GLN A O 1
ATOM 2055 N N . GLN A 1 273 ? -65.562 -11.664 4.02 1 19.95 273 GLN A N 1
ATOM 2056 C CA . GLN A 1 273 ? -66.125 -12.609 4.965 1 19.95 273 GLN A CA 1
ATOM 2057 C C . GLN A 1 273 ? -66.812 -11.883 6.117 1 19.95 273 GLN A C 1
ATOM 2059 O O . GLN A 1 273 ? -66.25 -11.016 6.754 1 19.95 273 GLN A O 1
ATOM 2064 N N . GLN A 1 274 ? -68.188 -11.844 6.254 1 20.11 274 GLN A N 1
ATOM 2065 C CA . GLN A 1 274 ? -69.312 -11.555 7.125 1 20.11 274 GLN A CA 1
ATOM 2066 C C . GLN A 1 274 ? -69.125 -12.219 8.484 1 20.11 274 GLN A C 1
ATOM 2068 O O . GLN A 1 274 ? -69.188 -13.445 8.602 1 20.11 274 GLN A O 1
ATOM 2073 N N . THR A 1 275 ? -68 -12.258 9.266 1 23.34 275 THR A N 1
ATOM 2074 C CA . THR A 1 275 ? -68.312 -13.016 10.477 1 23.34 275 THR A CA 1
ATOM 2075 C C . THR A 1 275 ? -69.5 -12.422 11.242 1 23.34 275 THR A C 1
ATOM 2077 O O . THR A 1 275 ? -69.438 -11.289 11.711 1 23.34 275 THR A O 1
ATOM 2080 N N . ILE A 1 276 ? -70.75 -12.75 11.008 1 21.52 276 ILE A N 1
ATOM 2081 C CA . ILE A 1 276 ? -72.125 -12.461 11.414 1 21.52 276 ILE A CA 1
ATOM 2082 C C . ILE A 1 276 ? -72.25 -12.508 12.93 1 21.52 276 ILE A C 1
ATOM 2084 O O . ILE A 1 276 ? -72.688 -11.555 13.555 1 21.52 276 ILE A O 1
ATOM 2088 N N . PRO A 1 277 ? -72.938 -13.664 13.578 1 26.53 277 PRO A N 1
ATOM 2089 C CA . PRO A 1 277 ? -74.312 -13.609 14.047 1 26.53 277 PRO A CA 1
ATOM 2090 C C . PRO A 1 277 ? -74.438 -13.289 15.531 1 26.53 277 PRO A C 1
ATOM 2092 O O . PRO A 1 277 ? -75.375 -12.625 15.961 1 26.53 277 PRO A O 1
ATOM 2095 N N . GLN A 1 278 ? -73.5 -13.906 16.641 1 25.61 278 GLN A N 1
ATOM 2096 C CA . GLN A 1 278 ? -74.188 -14.586 17.75 1 25.61 278 GLN A CA 1
ATOM 2097 C C . GLN A 1 278 ? -75.062 -13.625 18.547 1 25.61 278 GLN A C 1
ATOM 2099 O O . GLN A 1 278 ? -74.562 -12.586 19 1 25.61 278 GLN A O 1
ATOM 2104 N N . ARG A 1 279 ? -76.375 -13.852 18.438 1 22.95 279 ARG A N 1
ATOM 2105 C CA . ARG A 1 279 ? -77.562 -13.867 19.25 1 22.95 279 ARG A CA 1
ATOM 2106 C C . ARG A 1 279 ? -77.375 -14.727 20.5 1 22.95 279 ARG A C 1
ATOM 2108 O O . ARG A 1 279 ? -76.812 -15.812 20.438 1 22.95 279 ARG A O 1
ATOM 2115 N N . MET B 1 1 ? 4.301 -36.125 -11.438 1 42.31 1 MET B N 1
ATOM 2116 C CA . MET B 1 1 ? 5.312 -35.25 -10.867 1 42.31 1 MET B CA 1
ATOM 2117 C C . MET B 1 1 ? 4.684 -33.938 -10.375 1 42.31 1 MET B C 1
ATOM 2119 O O . MET B 1 1 ? 4.02 -33.25 -11.141 1 42.31 1 MET B O 1
ATOM 2123 N N . THR B 1 2 ? 4.418 -33.875 -9.023 1 62.59 2 THR B N 1
ATOM 2124 C CA . THR B 1 2 ? 3.623 -32.812 -8.414 1 62.59 2 THR B CA 1
ATOM 2125 C C . THR B 1 2 ? 4.238 -31.438 -8.695 1 62.59 2 THR B C 1
ATOM 2127 O O . THR B 1 2 ? 5.449 -31.25 -8.547 1 62.59 2 THR B O 1
ATOM 2130 N N . LYS B 1 3 ? 3.57 -30.578 -9.438 1 77.94 3 LYS B N 1
ATOM 2131 C CA . LYS B 1 3 ? 4.035 -29.266 -9.852 1 77.94 3 LYS B CA 1
ATOM 2132 C C . LYS B 1 3 ? 4.305 -28.375 -8.641 1 77.94 3 LYS B C 1
ATOM 2134 O O . LYS B 1 3 ? 3.439 -28.203 -7.777 1 77.94 3 LYS B O 1
ATOM 2139 N N . GLU B 1 4 ? 5.586 -28.031 -8.477 1 89.56 4 GLU B N 1
ATOM 2140 C CA . GLU B 1 4 ? 5.969 -27.156 -7.363 1 89.56 4 GLU B CA 1
ATOM 2141 C C . GLU B 1 4 ? 6.281 -25.75 -7.844 1 89.56 4 GLU B C 1
ATOM 2143 O O . GLU B 1 4 ? 6.617 -24.875 -7.043 1 89.56 4 GLU B O 1
ATOM 2148 N N . GLU B 1 5 ? 5.992 -25.578 -9.141 1 93.75 5 GLU B N 1
ATOM 2149 C CA . GLU B 1 5 ? 6.457 -24.328 -9.727 1 93.75 5 GLU B CA 1
ATOM 2150 C C . GLU B 1 5 ? 5.309 -23.562 -10.375 1 93.75 5 GLU B C 1
ATOM 2152 O O . GLU B 1 5 ? 4.391 -24.172 -10.938 1 93.75 5 GLU B O 1
ATOM 2157 N N . LEU B 1 6 ? 5.352 -22.328 -10.219 1 95.25 6 LEU B N 1
ATOM 2158 C CA . LEU B 1 6 ? 4.469 -21.391 -10.914 1 95.25 6 LEU B CA 1
ATOM 2159 C C . LEU B 1 6 ? 5.258 -20.516 -11.883 1 95.25 6 LEU B C 1
ATOM 2161 O O . LEU B 1 6 ? 6.297 -19.969 -11.523 1 95.25 6 LEU B O 1
ATOM 2165 N N . ASN B 1 7 ? 4.773 -20.453 -13.078 1 95.38 7 ASN B N 1
ATOM 2166 C CA . ASN B 1 7 ? 5.477 -19.688 -14.102 1 95.38 7 ASN B CA 1
ATOM 2167 C C . ASN B 1 7 ? 4.734 -18.391 -14.445 1 95.38 7 ASN B C 1
ATOM 2169 O O . ASN B 1 7 ? 3.566 -18.422 -14.836 1 95.38 7 ASN B O 1
ATOM 2173 N N . LEU B 1 8 ? 5.352 -17.281 -14.266 1 96.69 8 LEU B N 1
ATOM 2174 C CA . LEU B 1 8 ? 4.941 -15.977 -14.773 1 96.69 8 LEU B CA 1
ATOM 2175 C C . LEU B 1 8 ? 5.883 -15.5 -15.875 1 96.69 8 LEU B C 1
ATOM 2177 O O . LEU B 1 8 ? 6.973 -16.047 -16.047 1 96.69 8 LEU B O 1
ATOM 2181 N N . PRO B 1 9 ? 5.453 -14.492 -16.656 1 95.94 9 PRO B N 1
ATOM 2182 C CA . PRO B 1 9 ? 6.309 -14.023 -17.75 1 95.94 9 PRO B CA 1
ATOM 2183 C C . PRO B 1 9 ? 7.68 -13.562 -17.281 1 95.94 9 PRO B C 1
ATOM 2185 O O . PRO B 1 9 ? 8.68 -13.734 -17.984 1 95.94 9 PRO B O 1
ATOM 2188 N N . GLN B 1 10 ? 7.766 -13.016 -16.094 1 97.19 10 GLN B N 1
ATOM 2189 C CA . GLN B 1 10 ? 8.992 -12.383 -15.617 1 97.19 10 GLN B CA 1
ATOM 2190 C C . GLN B 1 10 ? 9.797 -13.344 -14.75 1 97.19 10 GLN B C 1
ATOM 2192 O O . GLN B 1 10 ? 10.992 -13.141 -14.531 1 97.19 10 GLN B O 1
ATOM 2197 N N . VAL B 1 11 ? 9.086 -14.383 -14.156 1 98.06 11 VAL B N 1
ATOM 2198 C CA . VAL B 1 11 ? 9.766 -15.195 -13.156 1 98.06 11 VAL B CA 1
ATOM 2199 C C . VAL B 1 11 ? 9.195 -16.609 -13.164 1 98.06 11 VAL B C 1
ATOM 2201 O O . VAL B 1 11 ? 8.062 -16.828 -13.617 1 98.06 11 VAL B O 1
ATOM 2204 N N . GLN B 1 12 ? 9.961 -17.578 -12.695 1 97.94 12 GLN B N 1
ATOM 2205 C CA . GLN B 1 12 ? 9.539 -18.906 -12.289 1 97.94 12 GLN B CA 1
ATOM 2206 C C . GLN B 1 12 ? 9.719 -19.109 -10.789 1 97.94 12 GLN B C 1
ATOM 2208 O O . GLN B 1 12 ? 10.82 -18.953 -10.258 1 97.94 12 GLN B O 1
ATOM 2213 N N . VAL B 1 13 ? 8.703 -19.469 -10.117 1 98.19 13 VAL B N 1
ATOM 2214 C CA . VAL B 1 13 ? 8.758 -19.547 -8.664 1 98.19 13 VAL B CA 1
ATOM 2215 C C . VAL B 1 13 ? 8.594 -21 -8.219 1 98.19 13 VAL B C 1
ATOM 2217 O O . VAL B 1 13 ? 7.609 -21.641 -8.57 1 98.19 13 VAL B O 1
ATOM 2220 N N . ASN B 1 14 ? 9.5 -21.5 -7.5 1 98.31 14 ASN B N 1
ATOM 2221 C CA . ASN B 1 14 ? 9.398 -22.781 -6.832 1 98.31 14 ASN B CA 1
ATOM 2222 C C . ASN B 1 14 ? 9.016 -22.641 -5.363 1 98.31 14 ASN B C 1
ATOM 2224 O O . ASN B 1 14 ? 9.734 -21.984 -4.598 1 98.31 14 ASN B O 1
ATOM 2228 N N . PHE B 1 15 ? 7.969 -23.188 -4.906 1 97.62 15 PHE B N 1
ATOM 2229 C CA . PHE B 1 15 ? 7.441 -23.016 -3.557 1 97.62 15 PHE B CA 1
ATOM 2230 C C . PHE B 1 15 ? 7.906 -24.141 -2.646 1 97.62 15 PHE B C 1
ATOM 2232 O O . PHE B 1 15 ? 7.637 -24.125 -1.443 1 97.62 15 PHE B O 1
ATOM 2239 N N . HIS B 1 16 ? 8.594 -25.125 -3.203 1 96.25 16 HIS B N 1
ATOM 2240 C CA . HIS B 1 16 ? 9.125 -26.266 -2.467 1 96.25 16 HIS B CA 1
ATOM 2241 C C . HIS B 1 16 ? 8.016 -27.031 -1.756 1 96.25 16 HIS B C 1
ATOM 2243 O O . HIS B 1 16 ? 8.18 -27.453 -0.607 1 96.25 16 HIS B O 1
ATOM 2249 N N . ARG B 1 17 ? 6.871 -27.031 -2.264 1 94.25 17 ARG B N 1
ATOM 2250 C CA . ARG B 1 17 ? 5.68 -27.781 -1.87 1 94.25 17 ARG B CA 1
ATOM 2251 C C . ARG B 1 17 ? 4.754 -28 -3.061 1 94.25 17 ARG B C 1
ATOM 2253 O O . ARG B 1 17 ? 4.789 -27.234 -4.027 1 94.25 17 ARG B O 1
ATOM 2260 N N . PRO B 1 18 ? 3.975 -29.016 -3.01 1 94.19 18 PRO B N 1
ATOM 2261 C CA . PRO B 1 18 ? 3.061 -29.25 -4.129 1 94.19 18 PRO B CA 1
ATOM 2262 C C . PRO B 1 18 ? 2.066 -28.109 -4.324 1 94.19 18 PRO B C 1
ATOM 2264 O O . PRO B 1 18 ? 1.584 -27.531 -3.346 1 94.19 18 PRO B O 1
ATOM 2267 N N . LEU B 1 19 ? 1.782 -27.797 -5.555 1 95.19 19 LEU B N 1
ATOM 2268 C CA . LEU B 1 19 ? 0.796 -26.781 -5.926 1 95.19 19 LEU B CA 1
ATOM 2269 C C . LEU B 1 19 ? -0.437 -27.438 -6.547 1 95.19 19 LEU B C 1
ATOM 2271 O O . LEU B 1 19 ? -0.333 -28.469 -7.203 1 95.19 19 LEU B O 1
ATOM 2275 N N . PRO B 1 20 ? -1.557 -26.797 -6.27 1 93.44 20 PRO B N 1
ATOM 2276 C CA . PRO B 1 20 ? -2.721 -27.266 -7.023 1 93.44 20 PRO B CA 1
ATOM 2277 C C . PRO B 1 20 ? -2.531 -27.156 -8.531 1 93.44 20 PRO B C 1
ATOM 2279 O O . PRO B 1 20 ? -1.807 -26.281 -9.008 1 93.44 20 PRO B O 1
ATOM 2282 N N . GLU B 1 21 ? -3.201 -27.938 -9.211 1 90.31 21 GLU B N 1
ATOM 2283 C CA . GLU B 1 21 ? -3.119 -27.922 -10.672 1 90.31 21 GLU B CA 1
ATOM 2284 C C . GLU B 1 21 ? -3.871 -26.734 -11.25 1 90.31 21 GLU B C 1
ATOM 2286 O O . GLU B 1 21 ? -3.428 -26.125 -12.227 1 90.31 21 GLU B O 1
ATOM 2291 N N . ALA B 1 22 ? -4.945 -26.422 -10.625 1 93.12 22 ALA B N 1
ATOM 2292 C CA . ALA B 1 22 ? -5.797 -25.344 -11.109 1 93.12 22 ALA B CA 1
ATOM 2293 C C . ALA B 1 22 ? -5.25 -23.984 -10.688 1 93.12 22 ALA B C 1
ATOM 2295 O O . ALA B 1 22 ? -4.566 -23.875 -9.664 1 93.12 22 ALA B O 1
ATOM 2296 N N . CYS B 1 23 ? -5.559 -23 -11.516 1 95.69 23 CYS B N 1
ATOM 2297 C CA . CYS B 1 23 ? -5.215 -21.609 -11.227 1 95.69 23 CYS B CA 1
ATOM 2298 C C . CYS B 1 23 ? -6.406 -20.703 -11.461 1 95.69 23 CYS B C 1
ATOM 2300 O O . CYS B 1 23 ? -7.172 -20.891 -12.406 1 95.69 23 CYS B O 1
ATOM 2302 N N . ARG B 1 24 ? -6.625 -19.844 -10.57 1 96.69 24 ARG B N 1
ATOM 2303 C CA . ARG B 1 24 ? -7.637 -18.797 -10.711 1 96.69 24 ARG B CA 1
ATOM 2304 C C . ARG B 1 24 ? -6.992 -17.422 -10.781 1 96.69 24 ARG B C 1
ATOM 2306 O O . ARG B 1 24 ? -6.203 -17.047 -9.914 1 96.69 24 ARG B O 1
ATOM 2313 N N . LEU B 1 25 ? -7.297 -16.734 -11.836 1 97.5 25 LEU B N 1
ATOM 2314 C CA . LEU B 1 25 ? -6.801 -15.383 -12.07 1 97.5 25 LEU B CA 1
ATOM 2315 C C . LEU B 1 25 ? -7.871 -14.344 -11.742 1 97.5 25 LEU B C 1
ATOM 2317 O O . LEU B 1 25 ? -8.891 -14.258 -12.438 1 97.5 25 LEU B O 1
ATOM 2321 N N . LEU B 1 26 ? -7.703 -13.609 -10.688 1 97.69 26 LEU B N 1
ATOM 2322 C CA . LEU B 1 26 ? -8.617 -12.547 -10.281 1 97.69 26 LEU B CA 1
ATOM 2323 C C . LEU B 1 26 ? -8.117 -11.188 -10.766 1 97.69 26 LEU B C 1
ATOM 2325 O O . LEU B 1 26 ? -7.055 -10.727 -10.352 1 97.69 26 LEU B O 1
ATOM 2329 N N . VAL B 1 27 ? -8.859 -10.516 -11.625 1 97.19 27 VAL B N 1
ATOM 2330 C CA . VAL B 1 27 ? -8.508 -9.188 -12.125 1 97.19 27 VAL B CA 1
ATOM 2331 C C . VAL B 1 27 ? -9.242 -8.125 -11.32 1 97.19 27 VAL B C 1
ATOM 2333 O O . VAL B 1 27 ? -10.477 -8.039 -11.367 1 97.19 27 VAL B O 1
ATOM 2336 N N . LEU B 1 28 ? -8.469 -7.344 -10.664 1 96.31 28 LEU B N 1
ATOM 2337 C CA . LEU B 1 28 ? -9.016 -6.309 -9.797 1 96.31 28 LEU B CA 1
ATOM 2338 C C . LEU B 1 28 ? -9.031 -4.957 -10.5 1 96.31 28 LEU B C 1
ATOM 2340 O O . LEU B 1 28 ? -8.758 -4.871 -11.695 1 96.31 28 LEU B O 1
ATOM 2344 N N . GLY B 1 29 ? -9.305 -3.893 -9.781 1 92.25 29 GLY B N 1
ATOM 2345 C CA . GLY B 1 29 ? -9.602 -2.617 -10.414 1 92.25 29 GLY B CA 1
ATOM 2346 C C . GLY B 1 29 ? -8.477 -1.607 -10.273 1 92.25 29 GLY B C 1
ATOM 2347 O O . GLY B 1 29 ? -8.656 -0.424 -10.57 1 92.25 29 GLY B O 1
ATOM 2348 N N . GLY B 1 30 ? -7.34 -2.018 -9.781 1 93.75 30 GLY B N 1
ATOM 2349 C CA . GLY B 1 30 ? -6.203 -1.106 -9.75 1 93.75 30 GLY B CA 1
ATOM 2350 C C . GLY B 1 30 ? -5.617 -0.84 -11.125 1 93.75 30 GLY B C 1
ATOM 2351 O O . GLY B 1 30 ? -6.348 -0.75 -12.109 1 93.75 30 GLY B O 1
ATOM 2352 N N . ARG B 1 31 ? -4.328 -0.607 -11.188 1 94.12 31 ARG B N 1
ATOM 2353 C CA . ARG B 1 31 ? -3.664 -0.418 -12.469 1 94.12 31 ARG B CA 1
ATOM 2354 C C . ARG B 1 31 ? -3.834 -1.646 -13.359 1 94.12 31 ARG B C 1
ATOM 2356 O O . ARG B 1 31 ? -3.467 -2.756 -12.969 1 94.12 31 ARG B O 1
ATOM 2363 N N . PRO B 1 32 ? -4.379 -1.424 -14.523 1 94.62 32 PRO B N 1
ATOM 2364 C CA . PRO B 1 32 ? -4.527 -2.576 -15.422 1 94.62 32 PRO B CA 1
ATOM 2365 C C . PRO B 1 32 ? -3.186 -3.172 -15.836 1 94.62 32 PRO B C 1
ATOM 2367 O O . PRO B 1 32 ? -2.242 -2.434 -16.141 1 94.62 32 PRO B O 1
ATOM 2370 N N . PRO B 1 33 ? -3.115 -4.508 -15.828 1 96.12 33 PRO B N 1
ATOM 2371 C CA . PRO B 1 33 ? -1.912 -5.121 -16.406 1 96.12 33 PRO B CA 1
ATOM 2372 C C . PRO B 1 33 ? -1.78 -4.875 -17.906 1 96.12 33 PRO B C 1
ATOM 2374 O O . PRO B 1 33 ? -2.775 -4.598 -18.578 1 96.12 33 PRO B O 1
ATOM 2377 N N . ALA B 1 34 ? -0.581 -4.965 -18.328 1 96.06 34 ALA B N 1
ATOM 2378 C CA . ALA B 1 34 ? -0.389 -4.922 -19.781 1 96.06 34 ALA B CA 1
ATOM 2379 C C . ALA B 1 34 ? -1.169 -6.039 -20.469 1 96.06 34 ALA B C 1
ATOM 2381 O O . ALA B 1 34 ? -1.214 -7.168 -19.969 1 96.06 34 ALA B O 1
ATOM 2382 N N . THR B 1 35 ? -1.694 -5.699 -21.594 1 94.81 35 THR B N 1
ATOM 2383 C CA . THR B 1 35 ? -2.529 -6.645 -22.328 1 94.81 35 THR B CA 1
ATOM 2384 C C . THR B 1 35 ? -1.739 -7.902 -22.688 1 94.81 35 THR B C 1
ATOM 2386 O O . THR B 1 35 ? -2.23 -9.016 -22.516 1 94.81 35 THR B O 1
ATOM 2389 N N . ASN B 1 36 ? -0.549 -7.723 -23.172 1 94.75 36 ASN B N 1
ATOM 2390 C CA . ASN B 1 36 ? 0.27 -8.859 -23.562 1 94.75 36 ASN B CA 1
ATOM 2391 C C . ASN B 1 36 ? 0.629 -9.742 -22.375 1 94.75 36 ASN B C 1
ATOM 2393 O O . ASN B 1 36 ? 0.717 -10.961 -22.5 1 94.75 36 ASN B O 1
ATOM 2397 N N . TRP B 1 37 ? 0.813 -9.133 -21.281 1 96.38 37 TRP B N 1
ATOM 2398 C CA . TRP B 1 37 ? 1.115 -9.875 -20.062 1 96.38 37 TRP B CA 1
ATOM 2399 C C . TRP B 1 37 ? -0.069 -10.742 -19.641 1 96.38 37 TRP B C 1
ATOM 2401 O O . TRP B 1 37 ? 0.097 -11.922 -19.328 1 96.38 37 TRP B O 1
ATOM 2411 N N . LEU B 1 38 ? -1.237 -10.133 -19.625 1 96.19 38 LEU B N 1
ATOM 2412 C CA . LEU B 1 38 ? -2.463 -10.844 -19.281 1 96.19 38 LEU B CA 1
ATOM 2413 C C . LEU B 1 38 ? -2.725 -11.992 -20.234 1 96.19 38 LEU B C 1
ATOM 2415 O O . LEU B 1 38 ? -3.051 -13.102 -19.812 1 96.19 38 LEU B O 1
ATOM 2419 N N . GLN B 1 39 ? -2.508 -11.766 -21.516 1 94.56 39 GLN B N 1
ATOM 2420 C CA . GLN B 1 39 ? -2.725 -12.781 -22.531 1 94.56 39 GLN B CA 1
ATOM 2421 C C . GLN B 1 39 ? -1.764 -13.953 -22.359 1 94.56 39 GLN B C 1
ATOM 2423 O O . GLN B 1 39 ? -2.15 -15.109 -22.531 1 94.56 39 GLN B O 1
ATOM 2428 N N . ALA B 1 40 ? -0.538 -13.664 -22.062 1 95.25 40 ALA B N 1
ATOM 2429 C CA . ALA B 1 40 ? 0.459 -14.711 -21.844 1 95.25 40 ALA B CA 1
ATOM 2430 C C . ALA B 1 40 ? 0.029 -15.656 -20.719 1 95.25 40 ALA B C 1
ATOM 2432 O O . ALA B 1 40 ? 0.265 -16.859 -20.797 1 95.25 40 ALA B O 1
ATOM 2433 N N . LEU B 1 41 ? -0.594 -15.133 -19.688 1 95.5 41 LEU B N 1
ATOM 2434 C CA . LEU B 1 41 ? -1.081 -15.961 -18.594 1 95.5 41 LEU B CA 1
ATOM 2435 C C . LEU B 1 41 ? -2.23 -16.859 -19.047 1 95.5 41 LEU B C 1
ATOM 2437 O O . LEU B 1 41 ? -2.285 -18.031 -18.703 1 95.5 41 LEU B O 1
ATOM 2441 N N . LEU B 1 42 ? -3.043 -16.297 -19.828 1 94.06 42 LEU B N 1
ATOM 2442 C CA . LEU B 1 42 ? -4.254 -16.984 -20.25 1 94.06 42 LEU B CA 1
ATOM 2443 C C . LEU B 1 42 ? -3.93 -18.078 -21.266 1 94.06 42 LEU B C 1
ATOM 2445 O O . LEU B 1 42 ? -4.742 -18.969 -21.5 1 94.06 42 LEU B O 1
ATOM 2449 N N . GLU B 1 43 ? -2.773 -18 -21.906 1 92.94 43 GLU B N 1
ATOM 2450 C CA . GLU B 1 43 ? -2.367 -18.953 -22.922 1 92.94 43 GLU B CA 1
ATOM 2451 C C . GLU B 1 43 ? -1.68 -20.172 -22.297 1 92.94 43 GLU B C 1
ATOM 2453 O O . GLU B 1 43 ? -1.39 -21.141 -23 1 92.94 43 GLU B O 1
ATOM 2458 N N . GLN B 1 44 ? -1.468 -20.062 -21.016 1 90.56 44 GLN B N 1
ATOM 2459 C CA . GLN B 1 44 ? -0.864 -21.203 -20.344 1 90.56 44 GLN B CA 1
ATOM 2460 C C . GLN B 1 44 ? -1.801 -22.406 -20.375 1 90.56 44 GLN B C 1
ATOM 2462 O O . GLN B 1 44 ? -3 -22.266 -20.609 1 90.56 44 GLN B O 1
ATOM 2467 N N . SER B 1 45 ? -1.175 -23.656 -20.172 1 86.12 45 SER B N 1
ATOM 2468 C CA . SER B 1 45 ? -1.933 -24.891 -20.141 1 86.12 45 SER B CA 1
ATOM 2469 C C . SER B 1 45 ? -1.706 -25.656 -18.828 1 86.12 45 SER B C 1
ATOM 2471 O O . SER B 1 45 ? -0.576 -26.031 -18.516 1 86.12 45 SER B O 1
ATOM 2473 N N . PRO B 1 46 ? -2.775 -25.875 -18.188 1 88.19 46 PRO B N 1
ATOM 2474 C CA . PRO B 1 46 ? -4.148 -25.422 -18.406 1 88.19 46 PRO B CA 1
ATOM 2475 C C . PRO B 1 46 ? -4.312 -23.922 -18.188 1 88.19 46 PRO B C 1
ATOM 2477 O O . PRO B 1 46 ? -3.596 -23.328 -17.375 1 88.19 46 PRO B O 1
ATOM 2480 N N . ALA B 1 47 ? -5.285 -23.297 -18.859 1 91.44 47 ALA B N 1
ATOM 2481 C CA . ALA B 1 47 ? -5.562 -21.875 -18.703 1 91.44 47 ALA B CA 1
ATOM 2482 C C . ALA B 1 47 ? -6.211 -21.594 -17.359 1 91.44 47 ALA B C 1
ATOM 2484 O O . ALA B 1 47 ? -7.066 -22.344 -16.891 1 91.44 47 ALA B O 1
ATOM 2485 N N . PRO B 1 48 ? -5.852 -20.562 -16.781 1 95 48 PRO B N 1
ATOM 2486 C CA . PRO B 1 48 ? -6.516 -20.219 -15.523 1 95 48 PRO B CA 1
ATOM 2487 C C . PRO B 1 48 ? -7.973 -19.797 -15.719 1 95 48 PRO B C 1
ATOM 2489 O O . PRO B 1 48 ? -8.336 -19.266 -16.766 1 95 48 PRO B O 1
ATOM 2492 N N . LYS B 1 49 ? -8.789 -20.125 -14.695 1 94.75 49 LYS B N 1
ATOM 2493 C CA . LYS B 1 49 ? -10.133 -19.547 -14.656 1 94.75 49 LYS B CA 1
ATOM 2494 C C . LYS B 1 49 ? -10.078 -18.062 -14.344 1 94.75 49 LYS B C 1
ATOM 2496 O O . LYS B 1 49 ? -9.422 -17.641 -13.391 1 94.75 49 LYS B O 1
ATOM 2501 N N . LEU B 1 50 ? -10.797 -17.281 -15.125 1 95.94 50 LEU B N 1
ATOM 2502 C CA . LEU B 1 50 ? -10.68 -15.836 -15.055 1 95.94 50 LEU B CA 1
ATOM 2503 C C . LEU B 1 50 ? -11.859 -15.234 -14.305 1 95.94 50 LEU B C 1
ATOM 2505 O O . LEU B 1 50 ? -13.016 -15.453 -14.68 1 95.94 50 LEU B O 1
ATOM 2509 N N . TRP B 1 51 ? -11.586 -14.5 -13.219 1 95.62 51 TRP B N 1
ATOM 2510 C CA . TRP B 1 51 ? -12.57 -13.75 -12.453 1 95.62 51 TRP B CA 1
ATOM 2511 C C . TRP B 1 51 ? -12.344 -12.25 -12.594 1 95.62 51 TRP B C 1
ATOM 2513 O O . TRP B 1 51 ? -11.234 -11.758 -12.367 1 95.62 51 TRP B O 1
ATOM 2523 N N . ALA B 1 52 ? -13.352 -11.5 -12.969 1 94.38 52 ALA B N 1
ATOM 2524 C CA . ALA B 1 52 ? -13.305 -10.039 -12.992 1 94.38 52 ALA B CA 1
ATOM 2525 C C . ALA B 1 52 ? -14.016 -9.453 -11.773 1 94.38 52 ALA B C 1
ATOM 2527 O O . ALA B 1 52 ? -15.195 -9.727 -11.547 1 94.38 52 ALA B O 1
ATOM 2528 N N . ILE B 1 53 ? -13.273 -8.68 -11.055 1 92.31 53 ILE B N 1
ATOM 2529 C CA . ILE B 1 53 ? -13.82 -8.062 -9.852 1 92.31 53 ILE B CA 1
ATOM 2530 C C . ILE B 1 53 ? -13.953 -6.555 -10.055 1 92.31 53 ILE B C 1
ATOM 2532 O O . ILE B 1 53 ? -12.969 -5.871 -10.344 1 92.31 53 ILE B O 1
ATOM 2536 N N . ASP B 1 54 ? -15.062 -6.035 -9.961 1 85.5 54 ASP B N 1
ATOM 2537 C CA . ASP B 1 54 ? -15.352 -4.609 -10.117 1 85.5 54 ASP B CA 1
ATOM 2538 C C . ASP B 1 54 ? -14.766 -4.066 -11.414 1 85.5 54 ASP B C 1
ATOM 2540 O O . ASP B 1 54 ? -15.039 -4.59 -12.492 1 85.5 54 ASP B O 1
ATOM 2544 N N . HIS B 1 55 ? -13.906 -3.035 -11.305 1 86.56 55 HIS B N 1
ATOM 2545 C CA . HIS B 1 55 ? -13.328 -2.381 -12.477 1 86.56 55 HIS B CA 1
ATOM 2546 C C . HIS B 1 55 ? -12.352 -3.307 -13.195 1 86.56 55 HIS B C 1
ATOM 2548 O O . HIS B 1 55 ? -11.828 -2.961 -14.258 1 86.56 55 HIS B O 1
ATOM 2554 N N . GLY B 1 56 ? -12.188 -4.473 -12.648 1 91.44 56 GLY B N 1
ATOM 2555 C CA . GLY B 1 56 ? -11.344 -5.445 -13.32 1 91.44 56 GLY B CA 1
ATOM 2556 C C . GLY B 1 56 ? -11.875 -5.863 -14.672 1 91.44 56 GLY B C 1
ATOM 2557 O O . GLY B 1 56 ? -11.109 -6.32 -15.531 1 91.44 56 GLY B O 1
ATOM 2558 N N . VAL B 1 57 ? -13.141 -5.699 -14.852 1 89.25 57 VAL B N 1
ATOM 2559 C CA . VAL B 1 57 ? -13.773 -6.082 -16.109 1 89.25 57 VAL B CA 1
ATOM 2560 C C . VAL B 1 57 ? -13.258 -5.188 -17.234 1 89.25 57 VAL B C 1
ATOM 2562 O O . VAL B 1 57 ? -13.188 -5.617 -18.391 1 89.25 57 VAL B O 1
ATOM 2565 N N . ASP B 1 58 ? -12.898 -4.012 -16.922 1 89.06 58 ASP B N 1
ATOM 2566 C CA . ASP B 1 58 ? -12.367 -3.094 -17.938 1 89.06 58 ASP B CA 1
ATOM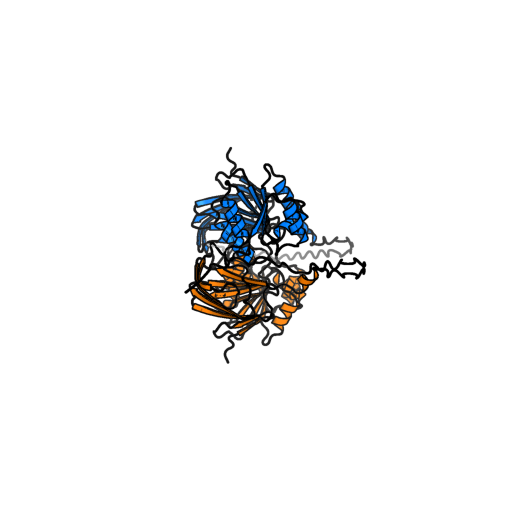 2567 C C . ASP B 1 58 ? -11.086 -3.641 -18.562 1 89.06 58 ASP B C 1
ATOM 2569 O O . ASP B 1 58 ? -10.922 -3.619 -19.781 1 89.06 58 ASP B O 1
ATOM 2573 N N . ALA B 1 59 ? -10.219 -4.141 -17.734 1 90.25 59 ALA B N 1
ATOM 2574 C CA . ALA B 1 59 ? -8.977 -4.734 -18.203 1 90.25 59 ALA B CA 1
ATOM 2575 C C . ALA B 1 59 ? -9.242 -5.996 -19.031 1 90.25 59 ALA B C 1
ATOM 2577 O O . ALA B 1 59 ? -8.586 -6.242 -20.047 1 90.25 59 ALA B O 1
ATOM 2578 N N . CYS B 1 60 ? -10.172 -6.754 -18.594 1 91.75 60 CYS B N 1
ATOM 2579 C CA . CYS B 1 60 ? -10.547 -7.965 -19.312 1 91.75 60 CYS B CA 1
ATOM 2580 C C . CYS B 1 60 ? -11.039 -7.637 -20.719 1 91.75 60 CYS B C 1
ATOM 2582 O O . CYS B 1 60 ? -10.633 -8.281 -21.688 1 91.75 60 CYS B O 1
ATOM 2584 N N . ARG B 1 61 ? -11.844 -6.664 -20.781 1 89.06 61 ARG B N 1
ATOM 2585 C CA . ARG B 1 61 ? -12.398 -6.262 -22.062 1 89.06 61 ARG B CA 1
ATOM 2586 C C . ARG B 1 61 ? -11.305 -5.746 -23 1 89.06 61 ARG B C 1
ATOM 2588 O O . ARG B 1 61 ? -11.258 -6.109 -24.172 1 89.06 61 ARG B O 1
ATOM 2595 N N . SER B 1 62 ? -10.5 -4.902 -22.453 1 89.06 62 SER B N 1
ATOM 2596 C CA . SER B 1 62 ? -9.391 -4.359 -23.234 1 89.06 62 SER B CA 1
ATOM 2597 C C . SER B 1 62 ? -8.516 -5.469 -23.797 1 89.06 62 SER B C 1
ATOM 2599 O O . SER B 1 62 ? -7.969 -5.34 -24.891 1 89.06 62 SER B O 1
ATOM 2601 N N . ALA B 1 63 ? -8.398 -6.543 -23.078 1 89.94 63 ALA B N 1
ATOM 2602 C CA . ALA B 1 63 ? -7.566 -7.668 -23.484 1 89.94 63 ALA B CA 1
ATOM 2603 C C . ALA B 1 63 ? -8.383 -8.703 -24.25 1 89.94 63 ALA B C 1
ATOM 2605 O O . ALA B 1 63 ? -7.863 -9.75 -24.641 1 89.94 63 ALA B O 1
ATOM 2606 N N . SER B 1 64 ? -9.594 -8.461 -24.406 1 89.12 64 SER B N 1
ATOM 2607 C CA . SER B 1 64 ? -10.523 -9.383 -25.047 1 89.12 64 SER B CA 1
ATOM 2608 C C . SER B 1 64 ? -10.531 -10.734 -24.344 1 89.12 64 SER B C 1
ATOM 2610 O O . SER B 1 64 ? -10.547 -11.781 -25 1 89.12 64 SER B O 1
ATOM 2612 N N . ALA B 1 65 ? -10.422 -10.688 -23.094 1 90.5 65 ALA B N 1
ATOM 2613 C CA . ALA B 1 65 ? -10.461 -11.891 -22.266 1 90.5 65 ALA B CA 1
ATOM 2614 C C . ALA B 1 65 ? -11.812 -12.039 -21.578 1 90.5 65 ALA B C 1
ATOM 2616 O O . ALA B 1 65 ? -12.172 -11.227 -20.719 1 90.5 65 ALA B O 1
ATOM 2617 N N . LEU B 1 66 ? -12.477 -13.086 -21.875 1 88 66 LEU B N 1
ATOM 2618 C CA . LEU B 1 66 ? -13.812 -13.289 -21.328 1 88 66 LEU B CA 1
ATOM 2619 C C . LEU B 1 66 ? -13.734 -13.859 -19.906 1 88 66 LEU B C 1
ATOM 2621 O O . LEU B 1 66 ? -13.195 -14.953 -19.703 1 88 66 LEU B O 1
ATOM 2625 N N . PRO B 1 67 ? -14.32 -13.133 -19 1 92.94 67 PRO B N 1
ATOM 2626 C CA . PRO B 1 67 ? -14.266 -13.672 -17.641 1 92.94 67 PRO B CA 1
ATOM 2627 C C . PRO B 1 67 ? -15.219 -14.844 -17.422 1 92.94 67 PRO B C 1
ATOM 2629 O O . PRO B 1 67 ? -16.312 -14.875 -18 1 92.94 67 PRO B O 1
ATOM 2632 N N . ASP B 1 68 ? -14.797 -15.797 -16.609 1 91.75 68 ASP B N 1
ATOM 2633 C CA . ASP B 1 68 ? -15.656 -16.891 -16.172 1 91.75 68 ASP B CA 1
ATOM 2634 C C . ASP B 1 68 ? -16.641 -16.422 -15.094 1 91.75 68 ASP B C 1
ATOM 2636 O O . ASP B 1 68 ? -17.781 -16.891 -15.031 1 91.75 68 ASP B O 1
ATOM 2640 N N . VAL B 1 69 ? -16.172 -15.523 -14.25 1 90.56 69 VAL B N 1
ATOM 2641 C CA . VAL B 1 69 ? -16.953 -14.984 -13.141 1 90.56 69 VAL B CA 1
ATOM 2642 C C . VAL B 1 69 ? -16.828 -13.469 -13.102 1 90.56 69 VAL B C 1
ATOM 2644 O O . VAL B 1 69 ? -15.719 -12.93 -13.273 1 90.56 69 VAL B O 1
ATOM 2647 N N . LEU B 1 70 ? -17.859 -12.758 -12.945 1 89.19 70 LEU B N 1
ATOM 2648 C CA . LEU B 1 70 ? -17.922 -11.32 -12.719 1 89.19 70 LEU B CA 1
ATOM 2649 C C . LEU B 1 70 ? -18.5 -11.008 -11.344 1 89.19 70 LEU B C 1
ATOM 2651 O O . LEU B 1 70 ? -19.641 -11.398 -11.047 1 89.19 70 LEU B O 1
ATOM 2655 N N . LEU B 1 71 ? -17.656 -10.375 -10.555 1 87.69 71 LEU B N 1
ATOM 2656 C CA . LEU B 1 71 ? -18.078 -10.039 -9.195 1 87.69 71 LEU B CA 1
ATOM 2657 C C . LEU B 1 71 ? -17.984 -8.539 -8.953 1 87.69 71 LEU B C 1
ATOM 2659 O O . LEU B 1 71 ? -17.016 -7.895 -9.359 1 87.69 71 LEU B O 1
ATOM 2663 N N . GLY B 1 72 ? -19 -7.891 -8.359 1 81.19 72 GLY B N 1
ATOM 2664 C CA . GLY B 1 72 ? -18.953 -6.484 -7.996 1 81.19 72 GLY B CA 1
ATOM 2665 C C . GLY B 1 72 ? -20.344 -5.883 -7.805 1 81.19 72 GLY B C 1
ATOM 2666 O O . GLY B 1 72 ? -21.344 -6.586 -7.895 1 81.19 72 GLY B O 1
ATOM 2667 N N . ASP B 1 73 ? -20.469 -4.605 -7.43 1 69.69 73 ASP B N 1
ATOM 2668 C CA . ASP B 1 73 ? -21.734 -3.953 -7.172 1 69.69 73 ASP B CA 1
ATOM 2669 C C . ASP B 1 73 ? -22.266 -3.252 -8.422 1 69.69 73 ASP B C 1
ATOM 2671 O O . ASP B 1 73 ? -23.328 -2.617 -8.391 1 69.69 73 ASP B O 1
ATOM 2675 N N . ALA B 1 74 ? -21.688 -3.518 -9.531 1 61.69 74 ALA B N 1
ATOM 2676 C CA . ALA B 1 74 ? -22.094 -3.025 -10.844 1 61.69 74 ALA B CA 1
ATOM 2677 C C . ALA B 1 74 ? -22.047 -1.502 -10.906 1 61.69 74 ALA B C 1
ATOM 2679 O O . ALA B 1 74 ? -22.281 -0.906 -11.961 1 61.69 74 ALA B O 1
ATOM 2680 N N . ASP B 1 75 ? -21.828 -0.815 -9.703 1 60.12 75 ASP B N 1
ATOM 2681 C CA . ASP B 1 75 ? -21.781 0.644 -9.711 1 60.12 75 ASP B CA 1
ATOM 2682 C C . ASP B 1 75 ? -20.375 1.154 -10.008 1 60.12 75 ASP B C 1
ATOM 2684 O O . ASP B 1 75 ? -20.188 2.326 -10.344 1 60.12 75 ASP B O 1
ATOM 2688 N N . SER B 1 76 ? -19.391 0.346 -9.922 1 58.72 76 SER B N 1
ATOM 2689 C CA . SER B 1 76 ? -18 0.808 -9.969 1 58.72 76 SER B CA 1
ATOM 2690 C C . SER B 1 76 ? -17.469 0.777 -11.391 1 58.72 76 SER B C 1
ATOM 2692 O O . SER B 1 76 ? -16.578 1.561 -11.734 1 58.72 76 SER B O 1
ATOM 2694 N N . ALA B 1 77 ? -17.984 -0.05 -12.18 1 62.22 77 ALA B N 1
ATOM 2695 C CA . ALA B 1 77 ? -17.438 -0.211 -13.516 1 62.22 77 ALA B CA 1
ATOM 2696 C C . ALA B 1 77 ? -18.188 0.631 -14.539 1 62.22 77 ALA B C 1
ATOM 2698 O O . ALA B 1 77 ? -19.312 1.083 -14.266 1 62.22 77 ALA B O 1
ATOM 2699 N N . ALA B 1 78 ? -17.469 0.981 -15.555 1 68.06 78 ALA B N 1
ATOM 2700 C CA . ALA B 1 78 ? -18.188 1.604 -16.656 1 68.06 78 ALA B CA 1
ATOM 2701 C C . ALA B 1 78 ? -19.359 0.74 -17.094 1 68.06 78 ALA B C 1
ATOM 2703 O O . ALA B 1 78 ? -19.219 -0.467 -17.312 1 68.06 78 ALA B O 1
ATOM 2704 N N . PRO B 1 79 ? -20.422 1.332 -17.156 1 68.38 79 PRO B N 1
ATOM 2705 C CA . PRO B 1 79 ? -21.641 0.571 -17.438 1 68.38 79 PRO B CA 1
ATOM 2706 C C . PRO B 1 79 ? -21.5 -0.315 -18.672 1 68.38 79 PRO B C 1
ATOM 2708 O O . PRO B 1 79 ? -21.984 -1.451 -18.672 1 68.38 79 PRO B O 1
ATOM 2711 N N . GLU B 1 80 ? -20.906 0.249 -19.641 1 70.25 80 GLU B N 1
ATOM 2712 C CA . GLU B 1 80 ? -20.75 -0.521 -20.875 1 70.25 80 GLU B CA 1
ATOM 2713 C C . GLU B 1 80 ? -19.859 -1.748 -20.641 1 70.25 80 GLU B C 1
ATOM 2715 O O . GLU B 1 80 ? -20.141 -2.82 -21.188 1 70.25 80 GLU B O 1
ATOM 2720 N N . ASN B 1 81 ? -18.922 -1.623 -19.828 1 71.44 81 ASN B N 1
ATOM 2721 C CA . ASN B 1 81 ? -18.016 -2.723 -19.562 1 71.44 81 ASN B CA 1
ATOM 2722 C C . ASN B 1 81 ? -18.641 -3.787 -18.672 1 71.44 81 ASN B C 1
ATOM 2724 O O . ASN B 1 81 ? -18.438 -4.984 -18.875 1 71.44 81 ASN B O 1
ATOM 2728 N N . TRP B 1 82 ? -19.469 -3.318 -17.812 1 73.88 82 TRP B N 1
ATOM 2729 C CA . TRP B 1 82 ? -20.188 -4.262 -16.953 1 73.88 82 TRP B CA 1
ATOM 2730 C C . TRP B 1 82 ? -21.172 -5.102 -17.766 1 73.88 82 TRP B C 1
ATOM 2732 O O . TRP B 1 82 ? -21.234 -6.32 -17.578 1 73.88 82 TRP B O 1
ATOM 2742 N N . SER B 1 83 ? -21.766 -4.426 -1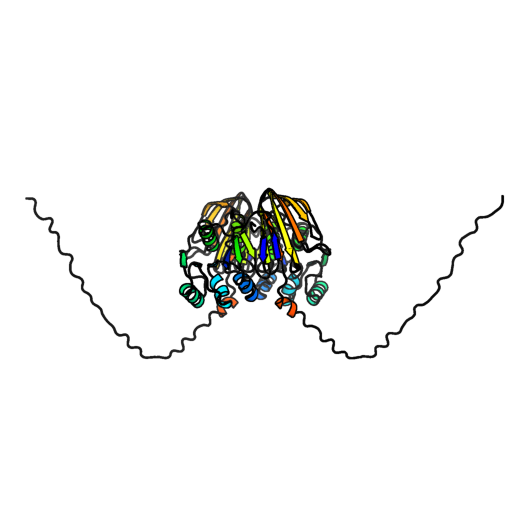8.625 1 75 83 SER B N 1
ATOM 2743 C CA . SER B 1 83 ? -22.719 -5.133 -19.484 1 75 83 SER B CA 1
ATOM 2744 C C . SER B 1 83 ? -22.016 -6.16 -20.359 1 75 83 SER B C 1
ATOM 2746 O O . SER B 1 83 ? -22.531 -7.266 -20.562 1 75 83 SER B O 1
ATOM 2748 N N . TRP B 1 84 ? -20.984 -5.762 -20.859 1 73.19 84 TRP B N 1
ATOM 2749 C CA . TRP B 1 84 ? -20.188 -6.68 -21.656 1 73.19 84 TRP B CA 1
ATOM 2750 C C . TRP B 1 84 ? -19.781 -7.902 -20.844 1 73.19 84 TRP B C 1
ATOM 2752 O O . TRP B 1 84 ? -19.922 -9.039 -21.297 1 73.19 84 TRP B O 1
ATOM 2762 N N . GLY B 1 85 ? -19.297 -7.73 -19.703 1 70.12 85 GLY B N 1
ATOM 2763 C CA . GLY B 1 85 ? -18.875 -8.812 -18.812 1 70.12 85 GLY B CA 1
ATOM 2764 C C . GLY B 1 85 ? -20.016 -9.734 -18.422 1 70.12 85 GLY B C 1
ATOM 2765 O O . GLY B 1 85 ? -19.859 -10.953 -18.438 1 70.12 85 GLY B O 1
ATOM 2766 N N . ALA B 1 86 ? -21.047 -9.094 -18.109 1 72.31 86 ALA B N 1
ATOM 2767 C CA . ALA B 1 86 ? -22.219 -9.852 -17.672 1 72.31 86 ALA B CA 1
ATOM 2768 C C . ALA B 1 86 ? -22.766 -10.711 -18.797 1 72.31 86 ALA B C 1
ATOM 2770 O O . ALA B 1 86 ? -23.297 -11.805 -18.562 1 72.31 86 ALA B O 1
ATOM 2771 N N . ALA B 1 87 ? -22.609 -10.172 -19.922 1 72.31 87 ALA B N 1
ATOM 2772 C CA . ALA B 1 87 ? -23.109 -10.891 -21.094 1 72.31 87 ALA B CA 1
ATOM 2773 C C . ALA B 1 87 ? -22.25 -12.102 -21.406 1 72.31 87 ALA B C 1
ATOM 2775 O O . ALA B 1 87 ? -22.719 -13.086 -21.984 1 72.31 87 ALA B O 1
ATOM 2776 N N . HIS B 1 88 ? -21.078 -12.062 -21 1 75.38 88 HIS B N 1
ATOM 2777 C CA . HIS B 1 88 ? -20.141 -13.078 -21.469 1 75.38 88 HIS B CA 1
ATOM 2778 C C . HIS B 1 88 ? -19.672 -13.953 -20.312 1 75.38 88 HIS B C 1
ATOM 2780 O O . HIS B 1 88 ? -19.141 -15.039 -20.531 1 75.38 88 HIS B O 1
ATOM 2786 N N . ALA B 1 89 ? -19.844 -13.438 -19.109 1 76.25 89 ALA B N 1
ATOM 2787 C CA . ALA B 1 89 ? -19.375 -14.211 -17.953 1 76.25 89 ALA B CA 1
ATOM 2788 C C . ALA B 1 89 ? -20.328 -15.383 -17.672 1 76.25 89 ALA B C 1
ATOM 2790 O O . ALA B 1 89 ? -21.531 -15.281 -17.891 1 76.25 89 ALA B O 1
ATOM 2791 N N . ALA B 1 90 ? -19.797 -16.406 -17.25 1 69.12 90 ALA B N 1
ATOM 2792 C CA . ALA B 1 90 ? -20.625 -17.547 -16.891 1 69.12 90 ALA B CA 1
ATOM 2793 C C . ALA B 1 90 ? -21.422 -17.281 -15.625 1 69.12 90 ALA B C 1
ATOM 2795 O O . ALA B 1 90 ? -22.547 -17.75 -15.477 1 69.12 90 ALA B O 1
ATOM 2796 N N . VAL B 1 91 ? -20.844 -16.516 -14.695 1 72.19 91 VAL B N 1
ATOM 2797 C CA . VAL B 1 91 ? -21.484 -16.219 -13.422 1 72.19 91 VAL B CA 1
ATOM 2798 C C . VAL B 1 91 ? -21.312 -14.727 -13.102 1 72.19 91 VAL B C 1
ATOM 2800 O O . VAL B 1 91 ? -20.203 -14.195 -13.211 1 72.19 91 VAL B O 1
ATOM 2803 N N . THR B 1 92 ? -22.344 -14.094 -12.938 1 72.94 92 THR B N 1
ATOM 2804 C CA . THR B 1 92 ? -22.344 -12.719 -12.445 1 72.94 92 THR B CA 1
ATOM 2805 C C . THR B 1 92 ? -22.922 -12.633 -11.039 1 72.94 92 THR B C 1
ATOM 2807 O O . THR B 1 92 ? -24.047 -13.094 -10.797 1 72.94 92 THR B O 1
ATOM 2810 N N . GLU B 1 93 ? -22.109 -12.312 -10.156 1 75.88 93 GLU B N 1
ATOM 2811 C CA . GLU B 1 93 ? -22.562 -12.141 -8.781 1 75.88 93 GLU B CA 1
ATOM 2812 C C . GLU B 1 93 ? -22.516 -10.672 -8.359 1 75.88 93 GLU B C 1
ATOM 2814 O O . GLU B 1 93 ? -21.453 -10.047 -8.398 1 75.88 93 GLU B O 1
ATOM 2819 N N . ARG B 1 94 ? -23.703 -10.18 -8.102 1 69.44 94 ARG B N 1
ATOM 2820 C CA . ARG B 1 94 ? -23.812 -8.828 -7.578 1 69.44 94 ARG B CA 1
ATOM 2821 C C . ARG B 1 94 ? -23.922 -8.828 -6.059 1 69.44 94 ARG B C 1
ATOM 2823 O O . ARG B 1 94 ? -24.672 -9.641 -5.488 1 69.44 94 ARG B O 1
ATOM 2830 N N . HIS B 1 95 ? -22.984 -8.25 -5.496 1 65.94 95 HIS B N 1
ATOM 2831 C CA . HIS B 1 95 ? -23.078 -8.148 -4.043 1 65.94 95 HIS B CA 1
ATOM 2832 C C . HIS B 1 95 ? -23.438 -6.73 -3.613 1 65.94 95 HIS B C 1
ATOM 2834 O O . HIS B 1 95 ? -22.906 -5.758 -4.148 1 65.94 95 HIS B O 1
ATOM 2840 N N . PRO B 1 96 ? -24.641 -6.73 -2.896 1 60.25 96 PRO B N 1
ATOM 2841 C CA . PRO B 1 96 ? -24.844 -5.406 -2.311 1 60.25 96 PRO B CA 1
ATOM 2842 C C . PRO B 1 96 ? -23.641 -4.898 -1.539 1 60.25 96 PRO B C 1
ATOM 2844 O O . PRO B 1 96 ? -22.844 -5.695 -1.035 1 60.25 96 PRO B O 1
ATOM 2847 N N . PRO B 1 97 ? -23.344 -3.699 -1.84 1 54.84 97 PRO B N 1
ATOM 2848 C CA . PRO B 1 97 ? -22.234 -3.191 -1.019 1 54.84 97 PRO B CA 1
ATOM 2849 C C . PRO B 1 97 ? -22.297 -3.684 0.425 1 54.84 97 PRO B C 1
ATOM 2851 O O . PRO B 1 97 ? -23.312 -3.5 1.099 1 54.84 97 PRO B O 1
ATOM 2854 N N . GLU B 1 98 ? -22.016 -5.027 0.586 1 56.59 98 GLU B N 1
ATOM 2855 C CA . GLU B 1 98 ? -22.016 -5.512 1.963 1 56.59 98 GLU B CA 1
ATOM 2856 C C . GLU B 1 98 ? -20.969 -4.793 2.801 1 56.59 98 GLU B C 1
ATOM 2858 O O . GLU B 1 98 ? -19.828 -4.59 2.346 1 56.59 98 GLU B O 1
ATOM 2863 N N . LYS B 1 99 ? -21.422 -4.223 3.975 1 57.44 99 LYS B N 1
ATOM 2864 C CA . LYS B 1 99 ? -20.75 -3.398 4.969 1 57.44 99 LYS B CA 1
ATOM 2865 C C . LYS B 1 99 ? -19.469 -4.078 5.465 1 57.44 99 LYS B C 1
ATOM 2867 O O . LYS B 1 99 ? -18.516 -3.404 5.871 1 57.44 99 LYS B O 1
ATOM 2872 N N . ASP B 1 100 ? -19.297 -5.527 5.152 1 76.81 100 ASP B N 1
ATOM 2873 C CA . ASP B 1 100 ? -18.25 -6.086 6.004 1 76.81 100 ASP B CA 1
ATOM 2874 C C . ASP B 1 100 ? -17.141 -6.699 5.168 1 76.81 100 ASP B C 1
ATOM 2876 O O . ASP B 1 100 ? -16.25 -7.383 5.699 1 76.81 100 ASP B O 1
ATOM 2880 N N . LEU B 1 101 ? -17.219 -6.617 3.85 1 86.5 101 LEU B N 1
ATOM 2881 C CA . LEU B 1 101 ? -16.094 -7.09 3.039 1 86.5 101 LEU B CA 1
ATOM 2882 C C . LEU B 1 101 ? -15.992 -6.289 1.745 1 86.5 101 LEU B C 1
ATOM 2884 O O . LEU B 1 101 ? -17 -5.879 1.175 1 86.5 101 LEU B O 1
ATOM 2888 N N . THR B 1 102 ? -14.812 -6.09 1.365 1 89.19 102 THR B N 1
ATOM 2889 C CA . THR B 1 102 ? -14.609 -5.531 0.033 1 89.19 102 THR B CA 1
ATOM 2890 C C . THR B 1 102 ? -14.938 -6.562 -1.042 1 89.19 102 THR B C 1
ATOM 2892 O O . THR B 1 102 ? -14.984 -7.762 -0.764 1 89.19 102 THR B O 1
ATOM 2895 N N . ASP B 1 103 ? -15.102 -6.145 -2.209 1 89.12 103 ASP B N 1
ATOM 2896 C CA . ASP B 1 103 ? -15.367 -7.066 -3.311 1 89.12 103 ASP B CA 1
ATOM 2897 C C . ASP B 1 103 ? -14.211 -8.055 -3.49 1 89.12 103 ASP B C 1
ATOM 2899 O O . ASP B 1 103 ? -14.438 -9.219 -3.807 1 89.12 103 ASP B O 1
ATOM 2903 N N . THR B 1 104 ? -13 -7.602 -3.309 1 93.5 104 THR B N 1
ATOM 2904 C CA . THR B 1 104 ? -11.844 -8.492 -3.383 1 93.5 104 THR B CA 1
ATOM 2905 C C . THR B 1 104 ? -11.906 -9.555 -2.285 1 93.5 104 THR B C 1
ATOM 2907 O O . THR B 1 104 ? -11.672 -10.734 -2.539 1 93.5 104 THR B O 1
ATOM 2910 N N . GLN B 1 105 ? -12.242 -9.141 -1.079 1 94.25 105 GLN B N 1
ATOM 2911 C CA . GLN B 1 105 ? -12.344 -10.078 0.03 1 94.25 105 GLN B CA 1
ATOM 2912 C C . GLN B 1 105 ? -13.469 -11.086 -0.203 1 94.25 105 GLN B C 1
ATOM 2914 O O . GLN B 1 105 ? -13.336 -12.266 0.139 1 94.25 105 GLN B O 1
ATOM 2919 N N . LEU B 1 106 ? -14.516 -10.617 -0.772 1 91.31 106 LEU B N 1
ATOM 2920 C CA . LEU B 1 106 ? -15.602 -11.516 -1.123 1 91.31 106 LEU B CA 1
ATOM 2921 C C . LEU B 1 106 ? -15.156 -12.539 -2.164 1 91.31 106 LEU B C 1
ATOM 2923 O O . LEU B 1 106 ? -15.484 -13.719 -2.062 1 91.31 106 LEU B O 1
ATOM 2927 N N . ALA B 1 107 ? -14.508 -12.078 -3.152 1 92.94 107 ALA B N 1
ATOM 2928 C CA . ALA B 1 107 ? -13.977 -12.969 -4.184 1 92.94 107 ALA B CA 1
ATOM 2929 C C . ALA B 1 107 ? -13.055 -14.016 -3.578 1 92.94 107 ALA B C 1
ATOM 2931 O O . ALA B 1 107 ? -13.117 -15.195 -3.936 1 92.94 107 ALA B O 1
ATOM 2932 N N . LEU B 1 108 ? -12.18 -13.633 -2.691 1 95.25 108 LEU B N 1
ATOM 2933 C CA . LEU B 1 108 ? -11.258 -14.547 -2.023 1 95.25 108 LEU B CA 1
ATOM 2934 C C . LEU B 1 108 ? -12.016 -15.57 -1.188 1 95.25 108 LEU B C 1
ATOM 2936 O O . LEU B 1 108 ? -11.656 -16.75 -1.177 1 95.25 108 LEU B O 1
ATOM 2940 N N . ALA B 1 109 ? -13.016 -15.125 -0.481 1 92.31 109 ALA B N 1
ATOM 2941 C CA . ALA B 1 109 ? -13.844 -16.031 0.302 1 92.31 109 ALA B CA 1
ATOM 2942 C C . ALA B 1 109 ? -14.523 -17.078 -0.593 1 92.31 109 ALA B C 1
ATOM 2944 O O . ALA B 1 109 ? -14.555 -18.266 -0.263 1 92.31 109 ALA B O 1
ATOM 2945 N N . ARG B 1 110 ? -15.031 -16.641 -1.696 1 90.94 110 ARG B N 1
ATOM 2946 C CA . ARG B 1 110 ? -15.68 -17.516 -2.658 1 90.94 110 ARG B CA 1
ATOM 2947 C C . ARG B 1 110 ? -14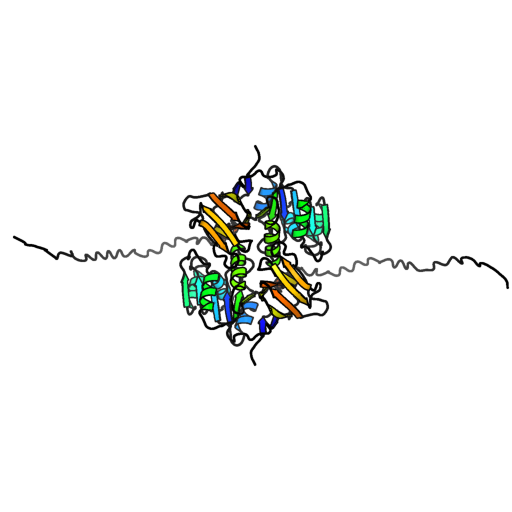.68 -18.531 -3.227 1 90.94 110 ARG B C 1
ATOM 2949 O O . ARG B 1 110 ? -15.016 -19.703 -3.404 1 90.94 110 ARG B O 1
ATOM 2956 N N . ALA B 1 111 ? -13.531 -18.031 -3.617 1 93 111 ALA B N 1
ATOM 2957 C CA . ALA B 1 111 ? -12.484 -18.922 -4.133 1 93 111 ALA B CA 1
ATOM 2958 C C . ALA B 1 111 ? -12.125 -20 -3.119 1 93 111 ALA B C 1
ATOM 2960 O O . ALA B 1 111 ? -11.852 -21.141 -3.49 1 93 111 ALA B O 1
ATOM 2961 N N . ALA B 1 112 ? -12.109 -19.656 -1.856 1 90.75 112 ALA B N 1
ATOM 2962 C CA . ALA B 1 112 ? -11.742 -20.578 -0.787 1 90.75 112 ALA B CA 1
ATOM 2963 C C . ALA B 1 112 ? -12.766 -21.703 -0.656 1 90.75 112 ALA B C 1
ATOM 2965 O O . ALA B 1 112 ? -12.453 -22.781 -0.125 1 90.75 112 ALA B O 1
ATOM 2966 N N . GLU B 1 113 ? -13.938 -21.438 -1.082 1 90.62 113 GLU B N 1
ATOM 2967 C CA . GLU B 1 113 ? -15.008 -22.422 -1.001 1 90.62 113 GLU B CA 1
ATOM 2968 C C . GLU B 1 113 ? -14.938 -23.406 -2.158 1 90.62 113 GLU B C 1
ATOM 2970 O O . GLU B 1 113 ? -15.609 -24.438 -2.143 1 90.62 113 GLU B O 1
ATOM 2975 N N . GLN B 1 114 ? -14.18 -23.109 -3.115 1 91.06 114 GLN B N 1
ATOM 2976 C CA . GLN B 1 114 ? -14.039 -23.969 -4.289 1 91.06 114 GLN B CA 1
ATOM 2977 C C . GLN B 1 114 ? -12.844 -24.906 -4.145 1 91.06 114 GLN B C 1
ATOM 2979 O O . GLN B 1 114 ? -12.141 -24.875 -3.133 1 91.06 114 GLN B O 1
ATOM 2984 N N . ALA B 1 115 ? -12.664 -25.766 -5.125 1 90.06 115 ALA B N 1
ATOM 2985 C CA . ALA B 1 115 ? -11.508 -26.656 -5.137 1 90.06 115 ALA B CA 1
ATOM 2986 C C . ALA B 1 115 ? -10.203 -25.875 -5.059 1 90.06 115 ALA B C 1
ATOM 2988 O O . ALA B 1 115 ? -10.109 -24.766 -5.582 1 90.06 115 ALA B O 1
ATOM 2989 N N . PRO B 1 116 ? -9.266 -26.469 -4.441 1 93 116 PRO B N 1
ATOM 2990 C CA . PRO B 1 116 ? -7.988 -25.766 -4.27 1 93 116 PRO B CA 1
ATOM 2991 C C . PRO B 1 116 ? -7.375 -25.328 -5.598 1 93 116 PRO B C 1
ATOM 2993 O O . PRO B 1 116 ? -7.406 -26.094 -6.574 1 93 116 PRO B O 1
ATOM 2996 N N . ALA B 1 117 ? -6.934 -24.125 -5.648 1 95.75 117 ALA B N 1
ATOM 2997 C CA . ALA B 1 117 ? -6.27 -23.547 -6.809 1 95.75 117 ALA B CA 1
ATOM 2998 C C . ALA B 1 117 ? -5.23 -22.516 -6.379 1 95.75 117 ALA B C 1
ATOM 3000 O O . ALA B 1 117 ? -5.305 -21.969 -5.277 1 95.75 117 ALA B O 1
ATOM 3001 N N . VAL B 1 118 ? -4.258 -22.344 -7.227 1 96.88 118 VAL B N 1
ATOM 3002 C CA . VAL B 1 118 ? -3.404 -21.172 -7.059 1 96.88 118 VAL B CA 1
ATOM 3003 C C . VAL B 1 118 ? -4.199 -19.906 -7.352 1 96.88 118 VAL B C 1
ATOM 3005 O O . VAL B 1 118 ? -4.895 -19.812 -8.367 1 96.88 118 VAL B O 1
ATOM 3008 N N . LEU B 1 119 ? -4.176 -18.969 -6.445 1 98.06 119 LEU B N 1
ATOM 3009 C CA . LEU B 1 119 ? -4.84 -17.688 -6.648 1 98.06 119 LEU B CA 1
ATOM 3010 C C . LEU B 1 119 ? -3.846 -16.625 -7.102 1 98.06 119 LEU B C 1
ATOM 3012 O O . LEU B 1 119 ? -2.902 -16.312 -6.375 1 98.06 119 LEU B O 1
ATOM 3016 N N . LEU B 1 120 ? -4.02 -16.141 -8.281 1 98.25 120 LEU B N 1
ATOM 3017 C CA . LEU B 1 120 ? -3.229 -15.039 -8.828 1 98.25 120 LEU B CA 1
ATOM 3018 C C . LEU B 1 120 ? -4.07 -13.773 -8.969 1 98.25 120 LEU B C 1
ATOM 3020 O O . LEU B 1 120 ? -5.039 -13.758 -9.734 1 98.25 120 LEU B O 1
ATOM 3024 N N . LEU B 1 121 ? -3.742 -12.773 -8.25 1 98.69 121 LEU B N 1
ATOM 3025 C CA . LEU B 1 121 ? -4.449 -11.5 -8.328 1 98.69 121 LEU B CA 1
ATOM 3026 C C . LEU B 1 121 ? -3.67 -10.5 -9.172 1 98.69 121 LEU B C 1
ATOM 3028 O O . LEU B 1 121 ? -2.465 -10.32 -8.977 1 98.69 121 LEU B O 1
ATOM 3032 N N . THR B 1 122 ? -4.312 -9.875 -10.125 1 98.25 122 THR B N 1
ATOM 3033 C CA . THR B 1 122 ? -3.732 -8.797 -10.914 1 98.25 122 THR B CA 1
ATOM 3034 C C . THR B 1 122 ? -4.605 -7.543 -10.844 1 98.25 122 THR B C 1
ATOM 3036 O O . THR B 1 122 ? -5.746 -7.605 -10.383 1 98.25 122 THR B O 1
ATOM 3039 N N . GLY B 1 123 ? -4.008 -6.363 -11.195 1 97.25 123 GLY B N 1
ATOM 3040 C CA . GLY B 1 123 ? -4.715 -5.113 -10.969 1 97.25 123 GLY B CA 1
ATOM 3041 C C . GLY B 1 123 ? -4.801 -4.73 -9.508 1 97.25 123 GLY B C 1
ATOM 3042 O O . GLY B 1 123 ? -5.777 -4.121 -9.07 1 97.25 123 GLY B O 1
ATOM 3043 N N . ALA B 1 124 ? -3.859 -5.16 -8.742 1 97.31 124 ALA B N 1
ATOM 3044 C CA . ALA B 1 124 ? -3.881 -4.965 -7.297 1 97.31 124 ALA B CA 1
ATOM 3045 C C . ALA B 1 124 ? -3.123 -3.699 -6.906 1 97.31 124 ALA B C 1
ATOM 3047 O O . ALA B 1 124 ? -3.297 -3.182 -5.797 1 97.31 124 ALA B O 1
ATOM 3048 N N . PHE B 1 125 ? -2.252 -3.217 -7.809 1 97 125 PHE B N 1
ATOM 3049 C CA . PHE B 1 125 ? -1.359 -2.104 -7.508 1 97 125 PHE B CA 1
ATOM 3050 C C . PHE B 1 125 ? -1.775 -0.853 -8.273 1 97 125 PHE B C 1
ATOM 3052 O O . PHE B 1 125 ? -2.621 -0.919 -9.164 1 97 125 PHE B O 1
ATOM 3059 N N . GLY B 1 126 ? -1.232 0.314 -7.828 1 92.19 126 GLY B N 1
ATOM 3060 C CA . GLY B 1 126 ? -1.258 1.525 -8.633 1 92.19 126 GLY B CA 1
ATOM 3061 C C . GLY B 1 126 ? -2.561 2.295 -8.508 1 92.19 126 GLY B C 1
ATOM 3062 O O . GLY B 1 126 ? -2.699 3.381 -9.078 1 92.19 126 GLY B O 1
ATOM 3063 N N . GLY B 1 127 ? -3.557 1.769 -7.887 1 92.94 127 GLY B N 1
ATOM 3064 C CA . GLY B 1 127 ? -4.812 2.461 -7.645 1 92.94 127 GLY B CA 1
ATOM 3065 C C . GLY B 1 127 ? -4.914 3.045 -6.246 1 92.94 127 GLY B C 1
ATOM 3066 O O . GLY B 1 127 ? -3.979 3.695 -5.773 1 92.94 127 GLY B O 1
ATOM 3067 N N . ARG B 1 128 ? -6.07 2.941 -5.715 1 94.81 128 ARG B N 1
ATOM 3068 C CA . ARG B 1 128 ? -6.297 3.424 -4.355 1 94.81 128 ARG B CA 1
ATOM 3069 C C . ARG B 1 128 ? -5.438 2.656 -3.355 1 94.81 128 ARG B C 1
ATOM 3071 O O . ARG B 1 128 ? -5.387 1.425 -3.389 1 94.81 128 ARG B O 1
ATOM 3078 N N . PHE B 1 129 ? -4.844 3.35 -2.463 1 97.94 129 PHE B N 1
ATOM 3079 C CA . PHE B 1 129 ? -3.959 2.715 -1.491 1 97.94 129 PHE B CA 1
ATOM 3080 C C . PHE B 1 129 ? -4.754 1.855 -0.517 1 97.94 129 PHE B C 1
ATOM 3082 O O . PHE B 1 129 ? -4.289 0.797 -0.091 1 97.94 129 PHE B O 1
ATOM 3089 N N . ASP B 1 130 ? -5.938 2.32 -0.069 1 97.31 130 ASP B N 1
ATOM 3090 C CA . ASP B 1 130 ? -6.734 1.562 0.889 1 97.31 130 ASP B CA 1
ATOM 3091 C C . ASP B 1 130 ? -7.109 0.192 0.328 1 97.31 130 ASP B C 1
ATOM 3093 O O . ASP B 1 130 ? -7.074 -0.81 1.045 1 97.31 130 ASP B O 1
ATOM 3097 N N . HIS B 1 131 ? -7.387 0.153 -0.981 1 96 131 HIS B N 1
ATOM 3098 C CA . HIS B 1 131 ? -7.691 -1.121 -1.622 1 96 131 HIS B CA 1
ATOM 3099 C C . HIS B 1 131 ? -6.453 -2.004 -1.711 1 96 131 HIS B C 1
ATOM 3101 O O . HIS B 1 131 ? -6.523 -3.209 -1.46 1 96 131 HIS B O 1
ATOM 3107 N N . ALA B 1 132 ? -5.336 -1.418 -2.137 1 97.94 132 ALA B N 1
ATOM 3108 C CA . ALA B 1 132 ? -4.098 -2.189 -2.195 1 97.94 132 ALA B CA 1
ATOM 3109 C C . ALA B 1 132 ? -3.748 -2.768 -0.827 1 97.94 132 ALA B C 1
ATOM 3111 O O . ALA B 1 132 ? -3.391 -3.943 -0.714 1 97.94 132 ALA B O 1
ATOM 3112 N N . PHE B 1 133 ? -3.869 -1.921 0.207 1 98.62 133 PHE B N 1
ATOM 3113 C CA . PHE B 1 133 ? -3.605 -2.334 1.58 1 98.62 133 PHE B CA 1
ATOM 3114 C C . PHE B 1 133 ? -4.488 -3.512 1.971 1 98.62 133 PHE B C 1
ATOM 3116 O O . PHE B 1 133 ? -3.99 -4.551 2.414 1 98.62 133 PHE B O 1
ATOM 3123 N N . SER B 1 134 ? -5.77 -3.393 1.797 1 97.69 134 SER B N 1
ATOM 3124 C CA . SER B 1 134 ? -6.727 -4.441 2.129 1 97.69 134 SER B CA 1
ATOM 3125 C C . SER B 1 134 ? -6.438 -5.723 1.35 1 97.69 134 SER B C 1
ATOM 3127 O O . SER B 1 134 ? -6.473 -6.82 1.911 1 97.69 134 SER B O 1
ATOM 3129 N N . THR B 1 135 ? -6.145 -5.578 0.077 1 98 135 THR B N 1
ATOM 3130 C CA . THR B 1 135 ? -5.887 -6.715 -0.799 1 98 135 THR B CA 1
ATOM 3131 C C . THR B 1 135 ? -4.645 -7.48 -0.343 1 98 135 THR B C 1
ATOM 3133 O O . THR B 1 135 ? -4.672 -8.703 -0.218 1 98 135 THR B O 1
ATOM 3136 N N . VAL B 1 136 ? -3.59 -6.797 -0.036 1 98.81 136 VAL B N 1
ATOM 3137 C CA . VAL B 1 136 ? -2.312 -7.41 0.311 1 98.81 136 VAL B CA 1
ATOM 3138 C C . VAL B 1 136 ? -2.453 -8.195 1.614 1 98.81 136 VAL B C 1
ATOM 3140 O O . VAL B 1 136 ? -2.068 -9.359 1.687 1 98.81 136 VAL B O 1
ATOM 3143 N N . PHE B 1 137 ? -3.047 -7.613 2.59 1 98.75 137 PHE B N 1
ATOM 3144 C CA . PHE B 1 137 ? -3.148 -8.281 3.881 1 98.75 137 PHE B CA 1
ATOM 3145 C C . PHE B 1 137 ? -4.148 -9.43 3.816 1 98.75 137 PHE B C 1
ATOM 3147 O O . PHE B 1 137 ? -3.949 -10.469 4.445 1 98.75 137 PHE B O 1
ATOM 3154 N N . SER B 1 138 ? -5.207 -9.266 3.057 1 98.25 138 SER B N 1
ATOM 3155 C CA . SER B 1 138 ? -6.168 -10.352 2.885 1 98.25 138 SER B CA 1
ATOM 3156 C C . SER B 1 138 ? -5.547 -11.523 2.133 1 98.25 138 SER B C 1
ATOM 3158 O O . SER B 1 138 ? -5.727 -12.68 2.52 1 98.25 138 SER B O 1
ATOM 3160 N N . ALA B 1 139 ? -4.824 -11.234 1.084 1 98.44 139 ALA B N 1
ATOM 3161 C CA . ALA B 1 139 ? -4.164 -12.266 0.29 1 98.44 139 ALA B CA 1
ATOM 3162 C C . ALA B 1 139 ? -3.127 -13.016 1.121 1 98.44 139 ALA B C 1
ATOM 3164 O O . ALA B 1 139 ? -2.986 -14.234 0.994 1 98.44 139 ALA B O 1
ATOM 3165 N N . ALA B 1 140 ? -2.424 -12.281 1.93 1 98.5 140 ALA B N 1
ATOM 3166 C CA . ALA B 1 140 ? -1.371 -12.859 2.762 1 98.5 140 ALA B CA 1
ATOM 3167 C C . ALA B 1 140 ? -1.938 -13.922 3.703 1 98.5 140 ALA B C 1
ATOM 3169 O O . ALA B 1 140 ? -1.211 -14.805 4.16 1 98.5 140 ALA B O 1
ATOM 3170 N N . GLN B 1 141 ? -3.221 -13.852 4.008 1 97.19 141 GLN B N 1
ATOM 3171 C CA . GLN B 1 141 ? -3.84 -14.734 4.988 1 97.19 141 GLN B CA 1
ATOM 3172 C C . GLN B 1 141 ? -4.449 -15.961 4.316 1 97.19 141 GLN B C 1
ATOM 3174 O O . GLN B 1 141 ? -4.941 -16.875 4.992 1 97.19 141 GLN B O 1
ATOM 3179 N N . GLN B 1 142 ? -4.41 -15.977 3.012 1 96.25 142 GLN B N 1
ATOM 3180 C CA . GLN B 1 142 ? -5.031 -17.109 2.328 1 96.25 142 GLN B CA 1
ATOM 3181 C C . GLN B 1 142 ? -4.285 -18.406 2.629 1 96.25 142 GLN B C 1
ATOM 3183 O O . GLN B 1 142 ? -3.053 -18.438 2.592 1 96.25 142 GLN B O 1
ATOM 3188 N N . PRO B 1 143 ? -4.977 -19.484 2.973 1 91.06 143 PRO B N 1
ATOM 3189 C CA . PRO B 1 143 ? -4.316 -20.734 3.316 1 91.06 143 PRO B CA 1
ATOM 3190 C C . PRO B 1 143 ? -3.574 -21.359 2.133 1 91.06 143 PRO B C 1
ATOM 3192 O O . PRO B 1 143 ? -2.547 -22.016 2.318 1 91.06 143 PRO B O 1
ATOM 3195 N N . GLY B 1 144 ? -3.939 -21.281 0.938 1 92.44 144 GLY B N 1
ATOM 3196 C CA . GLY B 1 144 ? -3.271 -21.812 -0.244 1 92.44 144 GLY B CA 1
ATOM 3197 C C . GLY B 1 144 ? -2.309 -20.812 -0.869 1 92.44 144 GLY B C 1
ATOM 3198 O O . GLY B 1 144 ? -1.943 -19.812 -0.244 1 92.44 144 GLY B O 1
ATOM 3199 N N . THR B 1 145 ? -1.757 -21.203 -1.984 1 95.62 145 THR B N 1
ATOM 3200 C CA . THR B 1 145 ? -0.833 -20.328 -2.703 1 95.62 145 THR B CA 1
ATOM 3201 C C . THR B 1 145 ? -1.576 -19.156 -3.332 1 95.62 145 THR B C 1
ATOM 3203 O O . THR B 1 145 ? -2.494 -19.344 -4.129 1 95.62 145 THR B O 1
ATOM 3206 N N . CYS B 1 146 ? -1.215 -18 -2.9 1 97.75 146 CYS B N 1
ATOM 3207 C CA . CYS B 1 146 ? -1.776 -16.75 -3.379 1 97.75 146 CYS B CA 1
ATOM 3208 C C . CYS B 1 146 ? -0.678 -15.727 -3.646 1 97.75 146 CYS B C 1
ATOM 3210 O O . CYS B 1 146 ? 0.316 -15.672 -2.92 1 97.75 146 CYS B O 1
ATOM 3212 N N . LEU B 1 147 ? -0.785 -14.992 -4.691 1 98.44 147 LEU B N 1
ATOM 3213 C CA . LEU B 1 147 ? 0.181 -13.938 -4.98 1 98.44 147 LEU B CA 1
ATOM 3214 C C . LEU B 1 147 ? -0.468 -12.812 -5.773 1 98.44 147 LEU B C 1
ATOM 3216 O O . LEU B 1 147 ? -1.546 -12.984 -6.348 1 98.44 147 LEU B O 1
ATOM 3220 N N . LEU B 1 148 ? 0.113 -11.672 -5.789 1 98.88 148 LEU B N 1
ATOM 3221 C CA . LEU B 1 148 ? -0.249 -10.516 -6.609 1 98.88 148 LEU B CA 1
ATOM 3222 C C . LEU B 1 148 ? 0.792 -10.281 -7.699 1 98.88 148 LEU B C 1
ATOM 3224 O O . LEU B 1 148 ? 1.995 -10.359 -7.441 1 98.88 148 LEU B O 1
ATOM 3228 N N . ALA B 1 149 ? 0.31 -9.992 -8.922 1 98.56 149 ALA B N 1
ATOM 3229 C CA . ALA B 1 149 ? 1.301 -9.773 -9.977 1 98.56 149 ALA B CA 1
ATOM 3230 C C . ALA B 1 149 ? 0.709 -8.969 -11.125 1 98.56 149 ALA B C 1
ATOM 3232 O O . ALA B 1 149 ? -0.477 -9.102 -11.438 1 98.56 149 ALA B O 1
ATOM 3233 N N . ASP B 1 150 ? 1.445 -8.148 -11.695 1 97.81 150 ASP B N 1
ATOM 3234 C CA . ASP B 1 150 ? 1.271 -7.605 -13.047 1 97.81 150 ASP B CA 1
ATOM 3235 C C . ASP B 1 150 ? 2.613 -7.453 -13.75 1 97.81 150 ASP B C 1
ATOM 3237 O O . ASP B 1 150 ? 3.615 -8.031 -13.336 1 97.81 150 ASP B O 1
ATOM 3241 N N . ASP B 1 151 ? 2.631 -6.777 -14.883 1 97.31 151 ASP B N 1
ATOM 3242 C CA . ASP B 1 151 ? 3.84 -6.676 -15.695 1 97.31 151 ASP B CA 1
ATOM 3243 C C . ASP B 1 151 ? 4.902 -5.836 -14.992 1 97.31 151 ASP B C 1
ATOM 3245 O O . ASP B 1 151 ? 6.086 -5.91 -15.336 1 97.31 151 ASP B O 1
ATOM 3249 N N . ARG B 1 152 ? 4.543 -5.121 -13.914 1 97.5 152 ARG B N 1
ATOM 3250 C CA . ARG B 1 152 ? 5.469 -4.168 -13.312 1 97.5 152 ARG B CA 1
ATOM 3251 C C . ARG B 1 152 ? 5.887 -4.617 -11.914 1 97.5 152 ARG B C 1
ATOM 3253 O O . ARG B 1 152 ? 6.992 -4.316 -11.469 1 97.5 152 ARG B O 1
ATOM 3260 N N . GLU B 1 153 ? 4.973 -5.297 -11.234 1 98.56 153 GLU B N 1
ATOM 3261 C CA . GLU B 1 153 ? 5.23 -5.652 -9.844 1 98.56 153 GLU B CA 1
ATOM 3262 C C . GLU B 1 153 ? 4.727 -7.059 -9.531 1 98.56 153 GLU B C 1
ATOM 3264 O O . GLU B 1 153 ? 3.668 -7.465 -10.016 1 98.56 153 GLU B O 1
ATOM 3269 N N . ILE B 1 154 ? 5.457 -7.805 -8.711 1 98.75 154 ILE B N 1
ATOM 3270 C CA . ILE B 1 154 ? 5.062 -9.102 -8.172 1 98.75 154 ILE B CA 1
ATOM 3271 C C . ILE B 1 154 ? 5.234 -9.102 -6.66 1 98.75 154 ILE B C 1
ATOM 3273 O O . ILE B 1 154 ? 6.234 -8.602 -6.141 1 98.75 154 ILE B O 1
ATOM 3277 N N . LEU B 1 155 ? 4.262 -9.586 -5.906 1 98.94 155 LEU B N 1
ATOM 3278 C CA . LEU B 1 155 ? 4.332 -9.766 -4.461 1 98.94 155 LEU B CA 1
ATOM 3279 C C . LEU B 1 155 ? 4.012 -11.203 -4.078 1 98.94 155 LEU B C 1
ATOM 3281 O O . LEU B 1 155 ? 2.896 -11.68 -4.305 1 98.94 155 LEU B O 1
ATOM 3285 N N . LEU B 1 156 ? 4.98 -11.93 -3.561 1 98.81 156 LEU B N 1
ATOM 3286 C CA . LEU B 1 156 ? 4.852 -13.289 -3.061 1 98.81 156 LEU B CA 1
ATOM 3287 C C . LEU B 1 156 ? 4.793 -13.312 -1.537 1 98.81 156 LEU B C 1
ATOM 3289 O O . LEU B 1 156 ? 5.355 -12.43 -0.879 1 98.81 156 LEU B O 1
ATOM 3293 N N . PHE B 1 157 ? 4.141 -14.281 -0.977 1 98.81 157 PHE B N 1
ATOM 3294 C CA . PHE B 1 157 ? 4.023 -14.406 0.471 1 98.81 157 PHE B CA 1
ATOM 3295 C C . PHE B 1 157 ? 4.746 -15.648 0.972 1 98.81 157 PHE B C 1
ATOM 3297 O O . PHE B 1 157 ? 4.523 -16.75 0.467 1 98.81 157 PHE B O 1
ATOM 3304 N N . VAL B 1 158 ? 5.633 -15.469 1.89 1 98.62 158 VAL B N 1
ATOM 3305 C CA . VAL B 1 158 ? 6.332 -16.547 2.582 1 98.62 158 VAL B CA 1
ATOM 3306 C C . VAL B 1 158 ? 5.863 -16.625 4.035 1 98.62 158 VAL B C 1
ATOM 3308 O O . VAL B 1 158 ? 5.992 -15.648 4.781 1 98.62 158 VAL B O 1
ATOM 3311 N N . ARG B 1 159 ? 5.363 -17.766 4.449 1 98.25 159 ARG B N 1
ATOM 3312 C CA . ARG B 1 159 ? 4.797 -17.938 5.785 1 98.25 159 ARG B CA 1
ATOM 3313 C C . ARG B 1 159 ? 5.711 -18.766 6.672 1 98.25 159 ARG B C 1
ATOM 3315 O O . ARG B 1 159 ? 6.715 -19.312 6.199 1 98.25 159 ARG B O 1
ATOM 3322 N N . SER B 1 160 ? 5.352 -18.844 7.941 1 98.38 160 SER B N 1
ATOM 3323 C CA . SER B 1 160 ? 6.164 -19.5 8.961 1 98.38 160 SER B CA 1
ATOM 3324 C C . SER B 1 160 ? 6.652 -20.859 8.484 1 98.38 160 SER B C 1
ATOM 3326 O O . SER B 1 160 ? 5.844 -21.734 8.141 1 98.38 160 SER B O 1
ATOM 3328 N N . GLY B 1 161 ? 7.938 -21.016 8.398 1 98.06 161 GLY B N 1
ATOM 3329 C CA . GLY B 1 161 ? 8.555 -22.281 8.086 1 98.06 161 GLY B CA 1
ATOM 3330 C C . GLY B 1 161 ? 8.688 -22.531 6.59 1 98.06 161 GLY B C 1
ATOM 3331 O O . GLY B 1 161 ? 9.219 -23.562 6.168 1 98.06 161 GLY B O 1
ATOM 3332 N N . GLU B 1 162 ? 8.266 -21.578 5.742 1 97.75 162 GLU B N 1
ATOM 3333 C CA . GLU B 1 162 ? 8.266 -21.797 4.301 1 97.75 162 GLU B CA 1
ATOM 3334 C C . GLU B 1 162 ? 9.547 -21.25 3.662 1 97.75 162 GLU B C 1
ATOM 3336 O O . GLU B 1 162 ? 10.258 -20.453 4.27 1 97.75 162 GLU B O 1
ATOM 3341 N N . GLN B 1 163 ? 9.773 -21.781 2.488 1 97.81 163 GLN B N 1
ATOM 3342 C CA . GLN B 1 163 ? 10.852 -21.344 1.604 1 97.81 163 GLN B CA 1
ATOM 3343 C C . GLN B 1 163 ? 10.359 -21.203 0.167 1 97.81 163 GLN B C 1
ATOM 3345 O O . GLN B 1 163 ? 9.508 -21.969 -0.281 1 97.81 163 GLN B O 1
ATOM 3350 N N . ILE B 1 164 ? 10.891 -20.203 -0.528 1 98.5 164 ILE B N 1
ATOM 3351 C CA . ILE B 1 164 ? 10.617 -20.109 -1.957 1 98.5 164 ILE B CA 1
ATOM 3352 C C . ILE B 1 164 ? 11.898 -19.781 -2.713 1 98.5 164 ILE B C 1
ATOM 3354 O O . ILE B 1 164 ? 12.828 -19.188 -2.15 1 98.5 164 ILE B O 1
ATOM 3358 N N . SER B 1 165 ? 11.977 -20.25 -3.92 1 98.75 165 SER B N 1
ATOM 3359 C CA . SER B 1 165 ? 13.031 -19.906 -4.871 1 98.75 165 SER B CA 1
ATOM 3360 C C . SER B 1 165 ? 12.453 -19.203 -6.094 1 98.75 165 SER B C 1
ATOM 3362 O O . SER B 1 165 ? 11.531 -19.703 -6.734 1 98.75 165 SER B O 1
ATOM 3364 N N . ILE B 1 166 ? 12.953 -18.047 -6.43 1 98.75 166 ILE B N 1
ATOM 3365 C CA . ILE B 1 166 ? 12.469 -17.219 -7.539 1 98.75 166 ILE B CA 1
ATOM 3366 C C . ILE B 1 166 ? 13.539 -17.141 -8.625 1 98.75 166 ILE B C 1
ATOM 3368 O O . ILE B 1 166 ? 14.562 -16.484 -8.438 1 98.75 166 ILE B O 1
ATOM 3372 N N . HIS B 1 167 ? 13.344 -17.812 -9.656 1 98.56 167 HIS B N 1
ATOM 3373 C CA . HIS B 1 167 ? 14.211 -17.688 -10.82 1 98.56 167 HIS B CA 1
ATOM 3374 C C . HIS B 1 167 ? 13.773 -16.547 -11.727 1 98.56 167 HIS B C 1
ATOM 3376 O O . HIS B 1 167 ? 12.695 -16.609 -12.328 1 98.56 167 HIS B O 1
ATOM 3382 N N . CYS B 1 168 ? 14.57 -15.547 -11.883 1 98.12 168 CYS B N 1
ATOM 3383 C CA . CYS B 1 168 ? 14.227 -14.344 -12.633 1 98.12 168 CYS B CA 1
ATOM 3384 C C . CYS B 1 168 ? 14.562 -14.508 -14.109 1 98.12 168 CYS B C 1
ATOM 3386 O O . CYS B 1 168 ? 15.734 -14.586 -14.484 1 98.12 168 CYS B O 1
ATOM 3388 N N . LEU B 1 169 ? 13.57 -14.477 -14.945 1 96.88 169 LEU B N 1
ATOM 3389 C CA . LEU B 1 169 ? 13.766 -14.5 -16.391 1 96.88 169 LEU B CA 1
ATOM 3390 C C . LEU B 1 169 ? 14.133 -13.109 -16.906 1 96.88 169 LEU B C 1
ATOM 3392 O O . LEU B 1 169 ? 14.742 -12.984 -17.969 1 96.88 169 LEU B O 1
ATOM 3396 N N . GLN B 1 170 ? 13.656 -12.047 -16.234 1 94.88 170 GLN B N 1
ATOM 3397 C CA . GLN B 1 170 ? 14.039 -10.641 -16.359 1 94.88 170 GLN B CA 1
ATOM 3398 C C . GLN B 1 170 ? 14.602 -10.102 -15.055 1 94.88 170 GLN B C 1
ATOM 3400 O O . GLN B 1 170 ? 14.086 -10.406 -13.977 1 94.88 170 GLN B O 1
ATOM 3405 N N . ALA B 1 171 ? 15.625 -9.359 -15.219 1 95.44 171 ALA B N 1
ATOM 3406 C CA . ALA B 1 171 ? 16.188 -8.789 -14 1 95.44 171 ALA B CA 1
ATOM 3407 C C . ALA B 1 171 ? 15.25 -7.766 -13.375 1 95.44 171 ALA B C 1
ATOM 3409 O O . ALA B 1 171 ? 14.859 -6.797 -14.031 1 95.44 171 ALA B O 1
ATOM 3410 N N . PRO B 1 172 ? 14.914 -7.961 -12.141 1 97.31 172 PRO B N 1
ATOM 3411 C CA . PRO B 1 172 ? 14.094 -6.934 -11.484 1 97.31 172 PRO B CA 1
ATOM 3412 C C . PRO B 1 172 ? 14.875 -5.652 -11.203 1 97.31 172 PRO B C 1
ATOM 3414 O O . PRO B 1 172 ? 16.078 -5.707 -10.938 1 97.31 172 PRO B O 1
ATOM 3417 N N . ALA B 1 173 ? 14.141 -4.551 -11.266 1 94.62 173 ALA B N 1
ATOM 3418 C CA . ALA B 1 173 ? 14.719 -3.258 -10.914 1 94.62 173 ALA B CA 1
ATOM 3419 C C . ALA B 1 173 ? 14.898 -3.127 -9.406 1 94.62 173 ALA B C 1
ATOM 3421 O O . ALA B 1 173 ? 15.75 -2.359 -8.938 1 94.62 173 ALA B O 1
ATOM 3422 N N . ALA B 1 174 ? 14.125 -3.871 -8.664 1 95.25 174 ALA B N 1
ATOM 3423 C CA . ALA B 1 174 ? 14.203 -3.828 -7.203 1 95.25 174 ALA B CA 1
ATOM 3424 C C . ALA B 1 174 ? 13.625 -5.094 -6.586 1 95.25 174 ALA B C 1
ATOM 3426 O O . ALA B 1 174 ? 12.703 -5.695 -7.141 1 95.25 174 ALA B O 1
ATOM 3427 N N . ILE B 1 175 ? 14.164 -5.504 -5.488 1 97.56 175 ILE B N 1
ATOM 3428 C CA . ILE B 1 175 ? 13.695 -6.605 -4.648 1 97.56 175 ILE B CA 1
ATOM 3429 C C . ILE B 1 175 ? 13.508 -6.117 -3.215 1 97.56 175 ILE B C 1
ATOM 3431 O O . ILE B 1 175 ? 14.461 -5.672 -2.572 1 97.56 175 ILE B O 1
ATOM 3435 N N . SER B 1 176 ? 12.336 -6.176 -2.719 1 98 176 SER B N 1
ATOM 3436 C CA . SER B 1 176 ? 12.055 -5.668 -1.38 1 98 176 SER B CA 1
ATOM 3437 C C . SER B 1 176 ? 11.406 -6.738 -0.505 1 98 176 SER B C 1
ATOM 3439 O O . SER B 1 176 ? 10.672 -7.594 -1.003 1 98 176 SER B O 1
ATOM 3441 N N . LEU B 1 177 ? 11.711 -6.742 0.745 1 98.69 177 LEU B N 1
ATOM 3442 C CA . LEU B 1 177 ? 11.086 -7.594 1.751 1 98.69 177 LEU B CA 1
ATOM 3443 C C . LEU B 1 177 ? 10.148 -6.785 2.643 1 98.69 177 LEU B C 1
ATOM 3445 O O . LEU B 1 177 ? 10.57 -5.82 3.281 1 98.69 177 LEU B O 1
ATOM 3449 N N . LEU B 1 178 ? 8.898 -7.152 2.67 1 98.81 178 LEU B N 1
ATOM 3450 C CA . LEU B 1 178 ? 7.871 -6.41 3.391 1 98.81 178 LEU B CA 1
ATOM 3451 C C . LEU B 1 178 ? 7.32 -7.234 4.547 1 98.81 178 LEU B C 1
ATOM 3453 O O . LEU B 1 178 ? 6.625 -8.234 4.328 1 98.81 178 LEU B O 1
ATOM 3457 N N . PRO B 1 179 ? 7.609 -6.902 5.785 1 98.88 179 PRO B N 1
ATOM 3458 C CA . PRO B 1 179 ? 6.988 -7.617 6.902 1 98.88 179 PRO B CA 1
ATOM 3459 C C . PRO B 1 179 ? 5.48 -7.391 6.98 1 98.88 179 PRO B C 1
ATOM 3461 O O . PRO B 1 179 ? 5.031 -6.258 7.191 1 98.88 179 PRO B O 1
ATOM 3464 N N . LEU B 1 180 ? 4.723 -8.461 6.871 1 98.81 180 LEU B N 1
ATOM 3465 C CA . LEU B 1 180 ? 3.27 -8.352 6.859 1 98.81 180 LEU B CA 1
ATOM 3466 C C . LEU B 1 180 ? 2.682 -8.789 8.195 1 98.81 180 LEU B C 1
ATOM 3468 O O . LEU B 1 180 ? 1.46 -8.844 8.352 1 98.81 180 LEU B O 1
ATOM 3472 N N . THR B 1 181 ? 3.514 -9.141 9.07 1 98.69 181 THR B N 1
ATOM 3473 C CA . THR B 1 181 ? 3.229 -9.258 10.5 1 98.69 181 THR B CA 1
ATOM 3474 C C . THR B 1 181 ? 4.121 -8.32 11.305 1 98.69 181 THR B C 1
ATOM 3476 O O . THR B 1 181 ? 5.102 -7.785 10.781 1 98.69 181 THR B O 1
ATOM 3479 N N . GLU B 1 182 ? 3.766 -8.109 12.57 1 98.19 182 GLU B N 1
ATOM 3480 C CA . GLU B 1 182 ? 4.5 -7.156 13.398 1 98.19 182 GLU B CA 1
ATOM 3481 C C . GLU B 1 182 ? 6 -7.422 13.344 1 98.19 182 GLU B C 1
ATOM 3483 O O . GLU B 1 182 ? 6.801 -6.484 13.297 1 98.19 182 GLU B O 1
ATOM 3488 N N . ARG B 1 183 ? 6.309 -8.703 13.375 1 98.19 183 ARG B N 1
ATOM 3489 C CA . ARG B 1 183 ? 7.691 -9.156 13.297 1 98.19 183 ARG B CA 1
ATOM 3490 C C . ARG B 1 183 ? 7.812 -10.391 12.422 1 98.19 183 ARG B C 1
ATOM 3492 O O . ARG B 1 183 ? 6.965 -11.289 12.477 1 98.19 183 ARG B O 1
ATOM 3499 N N . VAL B 1 184 ? 8.789 -10.422 11.578 1 98.81 184 VAL B N 1
ATOM 3500 C CA . VAL B 1 184 ? 9.172 -11.609 10.828 1 98.81 184 VAL B CA 1
ATOM 3501 C C . VAL B 1 184 ? 10.562 -12.078 11.266 1 98.81 184 VAL B C 1
ATOM 3503 O O . VAL B 1 184 ? 11.531 -11.32 11.172 1 98.81 184 VAL B O 1
ATOM 3506 N N . GLN B 1 185 ? 10.648 -13.32 11.719 1 98.75 185 GLN B N 1
ATOM 3507 C CA . GLN B 1 185 ? 11.883 -13.805 12.32 1 98.75 185 GLN B CA 1
ATOM 3508 C C . GLN B 1 185 ? 12.539 -14.859 11.438 1 98.75 185 GLN B C 1
ATOM 3510 O O . GLN B 1 185 ? 11.859 -15.586 10.711 1 98.75 185 GLN B O 1
ATOM 3515 N N . GLY B 1 186 ? 13.883 -14.945 11.609 1 98.75 186 GLY B N 1
ATOM 3516 C CA . GLY B 1 186 ? 14.641 -15.977 10.922 1 98.75 186 GLY B CA 1
ATOM 3517 C C . GLY B 1 186 ? 14.656 -15.805 9.414 1 98.75 186 GLY B C 1
ATOM 3518 O O . GLY B 1 186 ? 14.547 -16.781 8.664 1 98.75 186 GLY B O 1
ATOM 3519 N N . VAL B 1 187 ? 14.719 -14.578 8.922 1 98.81 187 VAL B N 1
ATOM 3520 C CA . VAL B 1 187 ? 14.711 -14.289 7.492 1 98.81 187 VAL B CA 1
ATOM 3521 C C . VAL B 1 187 ? 16.094 -14.555 6.902 1 98.81 187 VAL B C 1
ATOM 3523 O O . VAL B 1 187 ? 17.094 -13.969 7.34 1 98.81 187 VAL B O 1
ATOM 3526 N N . THR B 1 188 ? 16.156 -15.43 6.023 1 98.81 188 THR B N 1
ATOM 3527 C CA . THR B 1 188 ? 17.359 -15.664 5.246 1 98.81 188 THR B CA 1
ATOM 3528 C C . THR B 1 188 ? 17.109 -15.406 3.764 1 98.81 188 THR B C 1
ATOM 3530 O O . THR B 1 188 ? 16.141 -15.914 3.193 1 98.81 188 THR B O 1
ATOM 3533 N N . LEU B 1 189 ? 17.859 -14.555 3.166 1 98.44 189 LEU B N 1
ATOM 3534 C CA . LEU B 1 189 ? 17.766 -14.125 1.774 1 98.44 189 LEU B CA 1
ATOM 3535 C C . LEU B 1 189 ? 19.109 -14.297 1.071 1 98.44 189 LEU B C 1
ATOM 3537 O O . LEU B 1 189 ? 20.141 -13.789 1.537 1 98.44 189 LEU B O 1
ATOM 3541 N N . THR B 1 190 ? 19.125 -15.047 -0.005 1 98.19 190 THR B N 1
ATOM 3542 C CA . THR B 1 190 ? 20.328 -15.203 -0.818 1 98.19 190 THR B CA 1
ATOM 3543 C C . THR B 1 190 ? 20.047 -14.844 -2.273 1 98.19 190 THR B C 1
ATOM 3545 O O . THR B 1 190 ? 18.891 -14.711 -2.674 1 98.19 190 THR B O 1
ATOM 3548 N N . GLY B 1 191 ? 21.109 -14.602 -3.041 1 98.12 191 GLY B N 1
ATOM 3549 C CA . GLY B 1 191 ? 20.984 -14.281 -4.453 1 98.12 191 GLY B CA 1
ATOM 3550 C C . GLY B 1 191 ? 20.859 -12.797 -4.719 1 98.12 191 GLY B C 1
ATOM 3551 O O . GLY B 1 191 ? 20.609 -12.375 -5.852 1 98.12 191 GLY B O 1
ATOM 3552 N N . THR B 1 192 ? 21 -11.992 -3.705 1 96.69 192 THR B N 1
ATOM 3553 C CA . THR B 1 192 ? 20.875 -10.539 -3.84 1 96.69 192 THR B CA 1
ATOM 3554 C C . THR B 1 192 ? 22.188 -9.852 -3.445 1 96.69 192 THR B C 1
ATOM 3556 O O . THR B 1 192 ? 23.078 -10.484 -2.879 1 96.69 192 THR B O 1
ATOM 3559 N N . HIS B 1 193 ? 22.266 -8.602 -3.768 1 93.88 193 HIS B N 1
ATOM 3560 C CA . HIS B 1 193 ? 23.453 -7.82 -3.443 1 93.88 193 HIS B CA 1
ATOM 3561 C C . HIS B 1 193 ? 23.641 -7.695 -1.936 1 93.88 193 HIS B C 1
ATOM 3563 O O . HIS B 1 193 ? 24.766 -7.777 -1.433 1 93.88 193 HIS B O 1
ATOM 3569 N N . TRP B 1 194 ? 22.578 -7.5 -1.143 1 94 194 TRP B N 1
ATOM 3570 C CA . TRP B 1 194 ? 22.594 -7.465 0.316 1 94 194 TRP B CA 1
ATOM 3571 C C . TRP B 1 194 ? 21.844 -8.656 0.901 1 94 194 TRP B C 1
ATOM 3573 O O . TRP B 1 194 ? 20.656 -8.547 1.21 1 94 194 TRP B O 1
ATOM 3583 N N . PRO B 1 195 ? 22.469 -9.734 1.075 1 96.25 195 PRO B N 1
ATOM 3584 C CA . PRO B 1 195 ? 21.812 -10.914 1.644 1 96.25 195 PRO B CA 1
ATOM 3585 C C . PRO B 1 195 ? 21.5 -10.758 3.127 1 96.25 195 PRO B C 1
ATOM 3587 O O . PRO B 1 195 ? 21.938 -9.797 3.76 1 96.25 195 PRO B O 1
ATOM 3590 N N . LEU B 1 196 ? 20.656 -11.602 3.633 1 97.44 196 LEU B N 1
ATOM 3591 C CA . LEU B 1 196 ? 20.312 -11.68 5.047 1 97.44 196 LEU B CA 1
ATOM 3592 C C . LEU B 1 196 ? 20.469 -13.109 5.562 1 97.44 196 LEU B C 1
ATOM 3594 O O . LEU B 1 196 ? 20.188 -14.07 4.84 1 97.44 196 LEU B O 1
ATOM 3598 N N . VAL B 1 197 ? 20.922 -13.25 6.773 1 98.12 197 VAL B N 1
ATOM 3599 C CA . VAL B 1 197 ? 21.016 -14.547 7.441 1 98.12 197 VAL B CA 1
ATOM 3600 C C . VAL B 1 197 ? 20.328 -14.469 8.812 1 98.12 197 VAL B C 1
ATOM 3602 O O . VAL B 1 197 ? 20.812 -13.789 9.711 1 98.12 197 VAL B O 1
ATOM 3605 N N . ASP B 1 198 ? 19.234 -15.141 8.922 1 98.31 198 ASP B N 1
ATOM 3606 C CA . ASP B 1 198 ? 18.5 -15.258 10.172 1 98.31 198 ASP B CA 1
ATOM 3607 C C . ASP B 1 198 ? 18.141 -13.875 10.734 1 98.31 198 ASP B C 1
ATOM 3609 O O . ASP B 1 198 ? 18.312 -13.633 11.93 1 98.31 198 ASP B O 1
ATOM 3613 N N . ALA B 1 199 ? 17.766 -13.016 9.914 1 98.06 199 ALA B N 1
ATOM 3614 C CA . ALA B 1 199 ? 17.484 -11.648 10.32 1 98.06 199 ALA B CA 1
ATOM 3615 C C . ALA B 1 199 ? 16.062 -11.531 10.859 1 98.06 199 ALA B C 1
ATOM 3617 O O . ALA B 1 199 ? 15.219 -12.398 10.609 1 98.06 199 ALA B O 1
ATOM 3618 N N . SER B 1 200 ? 15.82 -10.539 11.68 1 98.44 200 SER B N 1
ATOM 3619 C CA . SER B 1 200 ? 14.492 -10.148 12.133 1 98.44 200 SER B CA 1
ATOM 3620 C C . SER B 1 200 ? 14.055 -8.836 11.484 1 98.44 200 SER B C 1
ATOM 3622 O O . SER B 1 200 ? 14.758 -7.832 11.562 1 98.44 200 SER B O 1
ATOM 3624 N N . LEU B 1 201 ? 12.984 -8.844 10.773 1 98.12 201 LEU B N 1
ATOM 3625 C CA . LEU B 1 201 ? 12.406 -7.656 10.156 1 98.12 201 LEU B CA 1
ATOM 3626 C C . LEU B 1 201 ? 11.156 -7.203 10.906 1 98.12 201 LEU B C 1
ATOM 3628 O O . LEU B 1 201 ? 10.305 -8.023 11.242 1 98.12 201 LEU B O 1
ATOM 3632 N N . ILE B 1 202 ? 11.055 -5.906 11.18 1 97.88 202 ILE B N 1
ATOM 3633 C CA . ILE B 1 202 ? 9.953 -5.336 11.953 1 97.88 202 ILE B CA 1
ATOM 3634 C C . ILE B 1 202 ? 9.07 -4.48 11.047 1 97.88 202 ILE B C 1
ATOM 3636 O O . ILE B 1 202 ? 9.578 -3.666 10.266 1 97.88 202 ILE B O 1
ATOM 3640 N N . GLN B 1 203 ? 7.773 -4.648 11.141 1 98.44 203 GLN B N 1
ATOM 3641 C CA . GLN B 1 203 ? 6.82 -3.965 10.273 1 98.44 203 GLN B CA 1
ATOM 3642 C C . GLN B 1 203 ? 6.852 -2.457 10.508 1 98.44 203 GLN B C 1
ATOM 3644 O O . GLN B 1 203 ? 6.668 -1.675 9.57 1 98.44 203 GLN B O 1
ATOM 3649 N N . ALA B 1 204 ? 7.117 -2.035 11.742 1 97.38 204 ALA B N 1
ATOM 3650 C CA . ALA B 1 204 ? 7.102 -0.629 12.133 1 97.38 204 ALA B CA 1
ATOM 3651 C C . ALA B 1 204 ? 8.289 0.121 11.523 1 97.38 204 ALA B C 1
ATOM 3653 O O . ALA B 1 204 ? 8.305 1.354 11.508 1 97.38 204 ALA B O 1
ATOM 3654 N N . LYS B 1 205 ? 9.289 -0.574 11.117 1 95.69 205 LYS B N 1
ATOM 3655 C CA . LYS B 1 205 ? 10.469 0.018 10.5 1 95.69 205 LYS B CA 1
ATOM 3656 C C . LYS B 1 205 ? 10.898 -0.782 9.273 1 95.69 205 LYS B C 1
ATOM 3658 O O . LYS B 1 205 ? 11.977 -1.392 9.273 1 95.69 205 LYS B O 1
ATOM 3663 N N . PRO B 1 206 ? 10.109 -0.747 8.219 1 95.88 206 PRO B N 1
ATOM 3664 C CA . PRO B 1 206 ? 10.414 -1.564 7.043 1 95.88 206 PRO B CA 1
ATOM 3665 C C . PRO B 1 206 ? 11.516 -0.96 6.176 1 95.88 206 PRO B C 1
ATOM 3667 O O . PRO B 1 206 ? 11.227 -0.225 5.227 1 95.88 206 PRO B O 1
ATOM 3670 N N . TYR B 1 207 ? 12.719 -1.418 6.316 1 91.19 207 TYR B N 1
ATOM 3671 C CA . TYR B 1 207 ? 13.867 -0.797 5.664 1 91.19 207 TYR B CA 1
ATOM 3672 C C . TYR B 1 207 ? 14.367 -1.658 4.512 1 91.19 207 TYR B C 1
ATOM 3674 O O . TYR B 1 207 ? 15.164 -1.2 3.686 1 91.19 207 TYR B O 1
ATOM 3682 N N . ALA B 1 208 ? 13.992 -2.93 4.457 1 94.75 208 ALA B N 1
ATOM 3683 C CA . ALA B 1 208 ? 14.555 -3.854 3.477 1 94.75 208 ALA B CA 1
ATOM 3684 C C . ALA B 1 208 ? 13.922 -3.646 2.104 1 94.75 208 ALA B C 1
ATOM 3686 O O . ALA B 1 208 ? 13.273 -4.551 1.568 1 94.75 208 ALA B O 1
ATOM 3687 N N . VAL B 1 209 ? 14.102 -2.459 1.532 1 94.81 209 VAL B N 1
ATOM 3688 C CA . VAL B 1 209 ? 13.492 -2.029 0.278 1 94.81 209 VAL B CA 1
ATOM 3689 C C . VAL B 1 209 ? 14.578 -1.766 -0.762 1 94.81 209 VAL B C 1
ATOM 3691 O O . VAL B 1 209 ? 15.633 -1.213 -0.44 1 94.81 209 VAL B O 1
ATOM 3694 N N . SER B 1 210 ? 14.359 -2.211 -1.979 1 92.81 210 SER B N 1
ATOM 3695 C CA . SER B 1 210 ? 15.156 -1.857 -3.15 1 92.81 210 SER B CA 1
ATOM 3696 C C . SER B 1 210 ? 16.5 -2.59 -3.15 1 92.81 210 SER B C 1
ATOM 3698 O O . SER B 1 210 ? 17.531 -1.998 -3.449 1 92.81 210 SER B O 1
ATOM 3700 N N . ASN B 1 211 ? 16.516 -3.811 -2.695 1 93.88 211 ASN B N 1
ATOM 3701 C CA . ASN B 1 211 ? 17.641 -4.688 -3.002 1 93.88 211 ASN B CA 1
ATOM 3702 C C . ASN B 1 211 ? 17.734 -4.988 -4.496 1 93.88 211 ASN B C 1
ATOM 3704 O O . ASN B 1 211 ? 16.844 -4.613 -5.262 1 93.88 211 ASN B O 1
ATOM 3708 N N . VAL B 1 212 ? 18.828 -5.574 -4.945 1 94.44 212 VAL B N 1
ATOM 3709 C CA . VAL B 1 212 ? 19 -5.973 -6.34 1 94.44 212 VAL B CA 1
ATOM 3710 C C . VAL B 1 212 ? 19.672 -7.344 -6.414 1 94.44 212 VAL B C 1
ATOM 3712 O O . VAL B 1 212 ? 20.156 -7.852 -5.406 1 94.44 212 VAL B O 1
ATOM 3715 N N . LEU B 1 213 ? 19.594 -7.93 -7.59 1 96.69 213 LEU B N 1
ATOM 3716 C CA . LEU B 1 213 ? 20.266 -9.219 -7.773 1 96.69 213 LEU B CA 1
ATOM 3717 C C . LEU B 1 213 ? 21.766 -9.094 -7.547 1 96.69 213 LEU B C 1
ATOM 3719 O O . LEU B 1 213 ? 22.375 -8.094 -7.93 1 96.69 213 LEU B O 1
ATOM 3723 N N . ALA B 1 214 ? 22.312 -10.125 -6.91 1 96.12 214 ALA B N 1
ATOM 3724 C CA . ALA B 1 214 ? 23.781 -10.211 -6.852 1 96.12 214 ALA B CA 1
ATOM 3725 C C . ALA B 1 214 ? 24.375 -10.32 -8.25 1 96.12 214 ALA B C 1
ATOM 3727 O O . ALA B 1 214 ? 23.703 -10.742 -9.195 1 96.12 214 ALA B O 1
ATOM 3728 N N . ALA B 1 215 ? 25.609 -10.016 -8.242 1 91.12 215 ALA B N 1
ATOM 3729 C CA . ALA B 1 215 ? 26.281 -10.094 -9.539 1 91.12 215 ALA B CA 1
ATOM 3730 C C . ALA B 1 215 ? 26.172 -11.492 -10.141 1 91.12 215 ALA B C 1
ATOM 3732 O O . ALA B 1 215 ? 26.391 -12.484 -9.453 1 91.12 215 ALA B O 1
ATOM 3733 N N . ASP B 1 216 ? 25.703 -11.719 -11.242 1 88.5 216 ASP B N 1
ATOM 3734 C CA . ASP B 1 216 ? 25.609 -12.93 -12.039 1 88.5 216 ASP B CA 1
ATOM 3735 C C . ASP B 1 216 ? 24.547 -13.883 -11.484 1 88.5 216 ASP B C 1
ATOM 3737 O O . ASP B 1 216 ? 24.531 -15.062 -11.812 1 88.5 216 ASP B O 1
ATOM 3741 N N . ALA B 1 217 ? 23.844 -13.43 -10.523 1 93.94 217 ALA B N 1
ATOM 3742 C CA . ALA B 1 217 ? 22.75 -14.25 -9.992 1 93.94 217 ALA B CA 1
ATOM 3743 C C . ALA B 1 217 ? 21.453 -14 -10.75 1 93.94 217 ALA B C 1
ATOM 3745 O O . ALA B 1 217 ? 21.219 -12.898 -11.234 1 93.94 217 ALA B O 1
ATOM 3746 N N . ASN B 1 218 ? 20.703 -15.055 -10.828 1 97.38 218 ASN B N 1
ATOM 3747 C CA . ASN B 1 218 ? 19.359 -14.898 -11.414 1 97.38 218 ASN B CA 1
ATOM 3748 C C . ASN B 1 218 ? 18.297 -15.578 -10.562 1 97.38 218 ASN B C 1
ATOM 3750 O O . ASN B 1 218 ? 17.156 -15.711 -10.992 1 97.38 218 ASN B O 1
ATOM 3754 N N . THR B 1 219 ? 18.734 -16.094 -9.445 1 98.38 219 THR B N 1
ATOM 3755 C CA . THR B 1 219 ? 17.812 -16.766 -8.539 1 98.38 219 THR B CA 1
ATOM 3756 C C . THR B 1 219 ? 17.906 -16.172 -7.137 1 98.38 219 THR B C 1
ATOM 3758 O O . THR B 1 219 ? 19 -15.93 -6.637 1 98.38 219 THR B O 1
ATOM 3761 N N . ILE B 1 220 ? 16.781 -15.969 -6.566 1 98.31 220 ILE B N 1
ATOM 3762 C CA . ILE B 1 220 ? 16.641 -15.5 -5.191 1 98.31 220 ILE B CA 1
ATOM 3763 C C . ILE B 1 220 ? 16.016 -16.594 -4.336 1 98.31 220 ILE B C 1
ATOM 3765 O O . ILE B 1 220 ? 15.016 -17.203 -4.727 1 98.31 220 ILE B O 1
ATOM 3769 N N . ASP B 1 221 ? 16.609 -16.859 -3.221 1 98.75 221 ASP B N 1
ATOM 3770 C CA . ASP B 1 221 ? 16.047 -17.812 -2.256 1 98.75 221 ASP B CA 1
ATOM 3771 C C . ASP B 1 221 ? 15.68 -17.094 -0.954 1 98.75 221 ASP B C 1
ATOM 3773 O O . ASP B 1 221 ? 16.484 -16.344 -0.404 1 98.75 221 ASP B O 1
ATOM 3777 N N . VAL B 1 222 ? 14.5 -17.344 -0.474 1 98.81 222 VAL B N 1
ATOM 3778 C CA . VAL B 1 222 ? 14.016 -16.719 0.748 1 98.81 222 VAL B CA 1
ATOM 3779 C C . VAL B 1 222 ? 13.422 -17.766 1.676 1 98.81 222 VAL B C 1
ATOM 3781 O O . VAL B 1 222 ? 12.648 -18.625 1.236 1 98.81 222 VAL B O 1
ATOM 3784 N N . HIS B 1 223 ? 13.734 -17.719 2.891 1 98.62 223 HIS B N 1
ATOM 3785 C CA . HIS B 1 223 ? 13.203 -18.562 3.953 1 98.62 223 HIS B CA 1
ATOM 3786 C C . HIS B 1 223 ? 12.945 -17.75 5.219 1 98.62 223 HIS B C 1
ATOM 3788 O O . HIS B 1 223 ? 13.719 -16.859 5.562 1 98.62 223 HIS B O 1
ATOM 3794 N N . ILE B 1 224 ? 11.875 -18.109 5.918 1 98.81 224 ILE B N 1
ATOM 3795 C CA . ILE B 1 224 ? 11.656 -17.469 7.207 1 98.81 224 ILE B CA 1
ATOM 3796 C C . ILE B 1 224 ? 11.281 -18.516 8.25 1 98.81 224 ILE B C 1
ATOM 3798 O O . ILE B 1 224 ? 10.742 -19.578 7.914 1 98.81 224 ILE B O 1
ATOM 3802 N N . ARG B 1 225 ? 11.469 -18.203 9.484 1 98.81 225 ARG B N 1
ATOM 3803 C CA . ARG B 1 225 ? 11.094 -19.094 10.586 1 98.81 225 ARG B CA 1
ATOM 3804 C C . ARG B 1 225 ? 9.695 -18.766 11.102 1 98.81 225 ARG B C 1
ATOM 3806 O O . ARG B 1 225 ? 8.906 -19.672 11.375 1 98.81 225 ARG B O 1
ATOM 3813 N N . GLN B 1 226 ? 9.375 -17.5 11.281 1 98.75 226 GLN B N 1
ATOM 3814 C CA . GLN B 1 226 ? 8.102 -17.109 11.875 1 98.75 226 GLN B CA 1
ATOM 3815 C C . GLN B 1 226 ? 7.582 -15.812 11.273 1 98.75 226 GLN B C 1
ATOM 3817 O O . GLN B 1 226 ? 8.359 -14.891 11.008 1 98.75 226 GLN B O 1
ATOM 3822 N N . GLY B 1 227 ? 6.211 -15.766 11.055 1 98.69 227 GLY B N 1
ATOM 3823 C CA . GLY B 1 227 ? 5.578 -14.57 10.523 1 98.69 227 GLY B CA 1
ATOM 3824 C C . GLY B 1 227 ? 5.105 -14.727 9.094 1 98.69 227 GLY B C 1
ATOM 3825 O O . GLY B 1 227 ? 4.93 -15.852 8.617 1 98.69 227 GLY B O 1
ATOM 3826 N N . ILE B 1 228 ? 4.773 -13.688 8.445 1 98.88 228 ILE B N 1
ATOM 3827 C CA . ILE B 1 228 ? 4.445 -13.625 7.027 1 98.88 228 ILE B CA 1
ATOM 3828 C C . ILE B 1 228 ? 5.285 -12.539 6.352 1 98.88 228 ILE B C 1
ATOM 3830 O O . ILE B 1 228 ? 5.254 -11.375 6.762 1 98.88 228 ILE B O 1
ATOM 3834 N N . LEU B 1 229 ? 6.02 -12.914 5.371 1 98.88 229 LEU B N 1
ATOM 3835 C CA . LEU B 1 229 ? 6.906 -12.016 4.641 1 98.88 229 LEU B CA 1
ATOM 3836 C C . LEU B 1 229 ? 6.434 -11.828 3.203 1 98.88 229 LEU B C 1
ATOM 3838 O O . LEU B 1 229 ? 6.125 -12.805 2.516 1 98.88 229 LEU B O 1
ATOM 3842 N N . GLY B 1 230 ? 6.281 -10.578 2.793 1 98.88 230 GLY B N 1
ATOM 3843 C CA . GLY B 1 230 ? 6.113 -10.281 1.379 1 98.88 230 GLY B CA 1
ATOM 3844 C C . GLY B 1 230 ? 7.426 -10.109 0.643 1 98.88 230 GLY B C 1
ATOM 3845 O O . GLY B 1 230 ? 8.297 -9.352 1.079 1 98.88 230 GLY B O 1
ATOM 3846 N N . VAL B 1 231 ? 7.645 -10.836 -0.393 1 98.94 231 VAL B N 1
ATOM 3847 C CA . VAL B 1 231 ? 8.758 -10.633 -1.316 1 98.94 231 VAL B CA 1
ATOM 3848 C C . VAL B 1 231 ? 8.266 -9.898 -2.562 1 98.94 231 VAL B C 1
ATOM 3850 O O . VAL B 1 231 ? 7.516 -10.453 -3.363 1 98.94 231 VAL B O 1
ATOM 3853 N N . HIS B 1 232 ? 8.711 -8.695 -2.727 1 98.81 232 HIS B N 1
ATOM 3854 C CA . HIS B 1 232 ? 8.195 -7.781 -3.746 1 98.81 232 HIS B CA 1
ATOM 3855 C C . HIS B 1 232 ? 9.25 -7.512 -4.82 1 98.81 232 HIS B C 1
ATOM 3857 O O . HIS B 1 232 ? 10.391 -7.168 -4.504 1 98.81 232 HIS B O 1
ATOM 3863 N N . LEU B 1 233 ? 8.906 -7.742 -6.035 1 98.75 233 LEU B N 1
ATOM 3864 C CA . LEU B 1 233 ? 9.789 -7.496 -7.172 1 98.75 233 LEU B CA 1
ATOM 3865 C C . LEU B 1 233 ? 9.219 -6.414 -8.086 1 98.75 233 LEU B C 1
ATOM 3867 O O . LEU B 1 233 ? 8.016 -6.391 -8.344 1 98.75 233 LEU B O 1
ATOM 3871 N N . VAL B 1 234 ? 10.062 -5.555 -8.555 1 97.94 234 VAL B N 1
ATOM 3872 C CA . VAL B 1 234 ? 9.672 -4.484 -9.469 1 97.94 234 VAL B CA 1
ATOM 3873 C C . VAL B 1 234 ? 10.344 -4.688 -10.82 1 97.94 234 VAL B C 1
ATOM 3875 O O . VAL B 1 234 ? 11.539 -4.961 -10.891 1 97.94 234 VAL B O 1
ATOM 3878 N N . PHE B 1 235 ? 9.562 -4.547 -11.859 1 97.38 235 PHE B N 1
ATOM 3879 C CA . PHE B 1 235 ? 10.07 -4.695 -13.211 1 97.38 235 PHE B CA 1
ATOM 3880 C C . PHE B 1 235 ? 9.789 -3.445 -14.039 1 97.38 235 PHE B C 1
ATOM 3882 O O . PHE B 1 235 ? 8.742 -2.807 -13.867 1 97.38 235 PHE B O 1
ATOM 3889 N N . GLU B 1 236 ? 10.711 -2.949 -14.797 1 84.19 236 GLU B N 1
ATOM 3890 C CA . GLU B 1 236 ? 10.523 -1.787 -15.664 1 84.19 236 GLU B CA 1
ATOM 3891 C C . GLU B 1 236 ? 9.727 -2.152 -16.906 1 84.19 236 GLU B C 1
ATOM 3893 O O . GLU B 1 236 ? 9.891 -3.246 -17.469 1 84.19 236 GLU B O 1
ATOM 3898 N N . SER B 1 237 ? 8.594 -1.528 -17.125 1 63.66 237 SER B N 1
ATOM 3899 C CA . SER B 1 237 ? 7.797 -1.819 -18.312 1 63.66 237 SER B CA 1
ATOM 3900 C C . SER B 1 237 ? 8.555 -1.45 -19.578 1 63.66 237 SER B C 1
ATOM 3902 O O . SER B 1 237 ? 9.344 -0.505 -19.594 1 63.66 237 SER B O 1
ATOM 3904 N N . ALA B 1 238 ? 8.609 -2.383 -20.578 1 49.19 238 ALA B N 1
ATOM 3905 C CA . ALA B 1 238 ? 9.188 -2.1 -21.875 1 49.19 238 ALA B CA 1
ATOM 3906 C C . ALA B 1 238 ? 8.805 -0.702 -22.359 1 49.19 238 ALA B C 1
ATOM 3908 O O . ALA B 1 238 ? 9.586 -0.039 -23.047 1 49.19 238 ALA B O 1
ATOM 3909 N N . SER B 1 239 ? 7.598 -0.227 -22.203 1 45.34 239 SER B N 1
ATOM 3910 C CA . SER B 1 239 ? 7.148 1.06 -22.719 1 45.34 239 SER B CA 1
ATOM 3911 C C . SER B 1 239 ? 7.812 2.217 -21.984 1 45.34 239 SER B C 1
ATOM 3913 O O . SER B 1 239 ? 7.828 3.348 -22.484 1 45.34 239 SER B O 1
ATOM 3915 N N . ASP B 1 240 ? 8.172 2.025 -20.781 1 45.19 240 ASP B N 1
ATOM 3916 C CA . ASP B 1 240 ? 8.789 3.1 -20.016 1 45.19 240 ASP B CA 1
ATOM 3917 C C . ASP B 1 240 ? 10.219 3.355 -20.484 1 45.19 240 ASP B C 1
ATOM 3919 O O . ASP B 1 240 ? 10.828 4.367 -20.125 1 45.19 240 ASP B O 1
ATOM 3923 N N . THR B 1 241 ? 10.844 2.488 -21.062 1 38.47 241 THR B N 1
ATOM 3924 C CA . THR B 1 241 ? 12.188 2.662 -21.625 1 38.47 241 THR B CA 1
ATOM 3925 C C . THR B 1 241 ? 12.164 3.65 -22.781 1 38.47 241 THR B C 1
ATOM 3927 O O . THR B 1 241 ? 13.211 4.016 -23.312 1 38.47 241 THR B O 1
ATOM 3930 N N . LEU B 1 242 ? 11.016 3.852 -23.453 1 35.97 242 LEU B N 1
ATOM 3931 C CA . LEU B 1 242 ? 11.055 4.641 -24.688 1 35.97 242 LEU B CA 1
ATOM 3932 C C . LEU B 1 242 ? 11.25 6.121 -24.375 1 35.97 242 LEU B C 1
ATOM 3934 O O . LEU B 1 242 ? 11.359 6.945 -25.281 1 35.97 242 LEU B O 1
ATOM 3938 N N . HIS B 1 243 ? 11.039 6.539 -23.125 1 36.16 243 HIS B N 1
ATOM 3939 C CA . HIS B 1 243 ? 11.164 7.988 -23.031 1 36.16 243 HIS B CA 1
ATOM 3940 C C . HIS B 1 243 ? 12.625 8.414 -23.047 1 36.16 243 HIS B C 1
ATOM 3942 O O . HIS B 1 243 ? 12.938 9.586 -22.812 1 36.16 243 HIS B O 1
ATOM 3948 N N . CYS B 1 244 ? 13.531 7.543 -22.906 1 33.72 244 CYS B N 1
ATOM 3949 C CA . CYS B 1 244 ? 14.812 8.211 -23.109 1 33.72 244 CYS B CA 1
ATOM 3950 C C . CYS B 1 244 ? 15.039 8.523 -24.578 1 33.72 244 CYS B C 1
ATOM 3952 O O . CYS B 1 244 ? 15.141 7.605 -25.406 1 33.72 244 CYS B O 1
ATOM 3954 N N . PRO B 1 245 ? 14.516 9.648 -25.125 1 32.41 245 PRO B N 1
ATOM 3955 C CA . PRO B 1 245 ? 14.844 9.945 -26.516 1 32.41 245 PRO B CA 1
ATOM 3956 C C . PRO B 1 245 ? 16.312 9.688 -26.844 1 32.41 245 PRO B C 1
ATOM 3958 O O . PRO B 1 245 ? 17.188 10.016 -26.047 1 32.41 245 PRO B O 1
ATOM 3961 N N . SER B 1 246 ? 16.594 8.641 -27.422 1 29.86 246 SER B N 1
ATOM 3962 C CA . SER B 1 246 ? 17.891 8.461 -28.047 1 29.86 246 SER B CA 1
ATOM 3963 C C . SER B 1 246 ? 18.359 9.742 -28.75 1 29.86 246 SER B C 1
ATOM 3965 O O . SER B 1 246 ? 17.641 10.273 -29.594 1 29.86 246 SER B O 1
ATOM 3967 N N . LYS B 1 247 ? 19.125 10.586 -28.078 1 29.83 247 LYS B N 1
ATOM 3968 C CA . LYS B 1 247 ? 19.875 11.633 -28.781 1 29.83 247 LYS B CA 1
ATOM 3969 C C . LYS B 1 247 ? 20.453 11.109 -30.094 1 29.83 247 LYS B C 1
ATOM 3971 O O . LYS B 1 247 ? 21.25 10.172 -30.094 1 29.83 247 LYS B O 1
ATOM 3976 N N . GLU B 1 248 ? 19.766 11.086 -31.141 1 29.72 248 GLU B N 1
ATOM 3977 C CA . GLU B 1 248 ? 20.484 11.086 -32.406 1 29.72 248 GLU B CA 1
ATOM 3978 C C . GLU B 1 248 ? 21.594 12.133 -32.406 1 29.72 248 GLU B C 1
ATOM 3980 O O . GLU B 1 248 ? 21.328 13.328 -32.281 1 29.72 248 GLU B O 1
ATOM 3985 N N . HIS B 1 249 ? 22.766 11.867 -31.781 1 29.91 249 HIS B N 1
ATOM 3986 C CA . HIS B 1 249 ? 24.031 12.547 -32.031 1 29.91 249 HIS B CA 1
ATOM 3987 C C . HIS B 1 249 ? 24.219 12.805 -33.531 1 29.91 249 HIS B C 1
ATOM 3989 O O . HIS B 1 249 ? 24.391 11.867 -34.312 1 29.91 249 HIS B O 1
ATOM 3995 N N . GLY B 1 250 ? 23.469 13.594 -34.125 1 26.38 250 GLY B N 1
ATOM 3996 C CA . GLY B 1 250 ? 24 14.109 -35.375 1 26.38 250 GLY B CA 1
ATOM 3997 C C . GLY B 1 250 ? 25.453 14.508 -35.281 1 26.38 250 GLY B C 1
ATOM 3998 O O . GLY B 1 250 ? 25.875 15.148 -34.312 1 26.38 250 GLY B O 1
ATOM 3999 N N . GLU B 1 251 ? 26.406 13.742 -35.875 1 28.08 251 GLU B N 1
ATOM 4000 C CA . GLU B 1 251 ? 27.828 13.797 -36.188 1 28.08 251 GLU B CA 1
ATOM 4001 C C . GLU B 1 251 ? 28.25 15.188 -36.656 1 28.08 251 GLU B C 1
ATOM 4003 O O . GLU B 1 251 ? 28.172 15.5 -37.844 1 28.08 251 GLU B O 1
ATOM 4008 N N . HIS B 1 252 ? 27.688 16.281 -36.219 1 25.67 252 HIS B N 1
ATOM 4009 C CA . HIS B 1 252 ? 28.5 17.375 -36.719 1 25.67 252 HIS B CA 1
ATOM 4010 C C . HIS B 1 252 ? 29.953 17.266 -36.25 1 25.67 252 HIS B C 1
ATOM 4012 O O . HIS B 1 252 ? 30.188 17.141 -35.031 1 25.67 252 HIS B O 1
ATOM 4018 N N . ARG B 1 253 ? 30.922 16.797 -37.094 1 24.53 253 ARG B N 1
ATOM 4019 C CA . ARG B 1 253 ? 32.375 16.672 -37.188 1 24.53 253 ARG B CA 1
ATOM 4020 C C . ARG B 1 253 ? 33.062 17.938 -36.719 1 24.53 253 ARG B C 1
ATOM 4022 O O . ARG B 1 253 ? 33.312 18.844 -37.5 1 24.53 253 ARG B O 1
ATOM 4029 N N . SER B 1 254 ? 32.531 18.797 -35.906 1 21.11 254 SER B N 1
ATOM 4030 C CA . SER B 1 254 ? 33.5 19.859 -35.719 1 21.11 254 SER B CA 1
ATOM 4031 C C . SER B 1 254 ? 34.844 19.328 -35.219 1 21.11 254 SER B C 1
ATOM 4033 O O . SER B 1 254 ? 34.875 18.359 -34.438 1 21.11 254 SER B O 1
ATOM 4035 N N . SER B 1 255 ? 36 19.547 -35.938 1 22.22 255 SER B N 1
ATOM 4036 C CA . SER B 1 255 ? 37.438 19.359 -35.938 1 22.22 255 SER B CA 1
ATOM 4037 C C . SER B 1 255 ? 38.062 19.797 -34.594 1 22.22 255 SER B C 1
ATOM 4039 O O . SER B 1 255 ? 39.219 20.141 -34.531 1 22.22 255 SER B O 1
ATOM 4041 N N . CYS B 1 256 ? 37.312 19.781 -33.5 1 18.3 256 CYS B N 1
ATOM 4042 C CA . CYS B 1 256 ? 38.125 20.344 -32.438 1 18.3 256 CYS B CA 1
ATOM 4043 C C . CYS B 1 256 ? 39.375 19.484 -32.188 1 18.3 256 CYS B C 1
ATOM 4045 O O . CYS B 1 256 ? 39.25 18.281 -31.922 1 18.3 256 CYS B O 1
ATOM 4047 N N . ARG B 1 257 ? 40.5 19.906 -32.719 1 19.61 257 ARG B N 1
ATOM 4048 C CA . ARG B 1 257 ? 41.906 19.531 -32.625 1 19.61 257 ARG B CA 1
ATOM 4049 C C . ARG B 1 257 ? 42.312 19.312 -31.172 1 19.61 257 ARG B C 1
ATOM 4051 O O . ARG B 1 257 ? 42.312 20.25 -30.375 1 19.61 257 ARG B O 1
ATOM 4058 N N . SER B 1 258 ? 41.75 18.234 -30.594 1 18.03 258 SER B N 1
ATOM 4059 C CA . SER B 1 258 ? 42.219 17.828 -29.281 1 18.03 258 SER B CA 1
ATOM 4060 C C . SER B 1 258 ? 43.719 17.797 -29.219 1 18.03 258 SER B C 1
ATOM 4062 O O . SER B 1 258 ? 44.375 17.109 -30.031 1 18.03 258 SER B O 1
ATOM 4064 N N . LEU B 1 259 ? 44.344 18.938 -28.844 1 18.84 259 LEU B N 1
ATOM 4065 C CA . LEU B 1 259 ? 45.781 19.062 -28.578 1 18.84 259 LEU B CA 1
ATOM 4066 C C . LEU B 1 259 ? 46.25 17.938 -27.656 1 18.84 259 LEU B C 1
ATOM 4068 O O . LEU B 1 259 ? 45.594 17.656 -26.641 1 18.84 259 LEU B O 1
ATOM 4072 N N . SER B 1 260 ? 46.938 16.938 -28.234 1 18.55 260 SER B N 1
ATOM 4073 C CA . SER B 1 260 ? 47.625 15.742 -27.766 1 18.55 260 SER B CA 1
ATOM 4074 C C . SER B 1 260 ? 48.594 16.078 -26.625 1 18.55 260 SER B C 1
ATOM 4076 O O . SER B 1 260 ? 49.562 15.375 -26.406 1 18.55 260 SER B O 1
ATOM 4078 N N . VAL B 1 261 ? 48.25 17 -25.688 1 19.48 261 VAL B N 1
ATOM 4079 C CA . VAL B 1 261 ? 49.406 17.312 -24.844 1 19.48 261 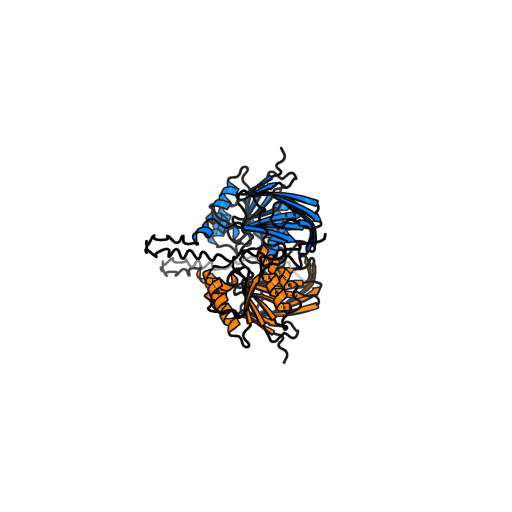VAL B CA 1
ATOM 4080 C C . VAL B 1 261 ? 49.969 16.031 -24.234 1 19.48 261 VAL B C 1
ATOM 4082 O O . VAL B 1 261 ? 49.25 15.312 -23.516 1 19.48 261 VAL B O 1
ATOM 4085 N N . CYS B 1 262 ? 50.938 15.336 -24.922 1 18.31 262 CYS B N 1
ATOM 4086 C CA . CYS B 1 262 ? 51.812 14.211 -24.594 1 18.31 262 CYS B CA 1
ATOM 4087 C C . CYS B 1 262 ? 52.5 14.422 -23.234 1 18.31 262 CYS B C 1
ATOM 4089 O O . CYS B 1 262 ? 53.406 15.219 -23.125 1 18.31 262 CYS B O 1
ATOM 4091 N N . ASP B 1 263 ? 51.719 14.812 -22.203 1 17.69 263 ASP B N 1
ATOM 4092 C CA . ASP B 1 263 ? 52.594 15.102 -21.062 1 17.69 263 ASP B CA 1
ATOM 4093 C C . ASP B 1 263 ? 53.469 13.898 -20.734 1 17.69 263 ASP B C 1
ATOM 4095 O O . ASP B 1 263 ? 52.969 12.844 -20.328 1 17.69 263 ASP B O 1
ATOM 4099 N N . ALA B 1 264 ? 54.594 13.703 -21.406 1 18.95 264 ALA B N 1
ATOM 4100 C CA . ALA B 1 264 ? 55.688 12.734 -21.375 1 18.95 264 ALA B CA 1
ATOM 4101 C C . ALA B 1 264 ? 56.094 12.398 -19.938 1 18.95 264 ALA B C 1
ATOM 4103 O O . ALA B 1 264 ? 56.094 11.227 -19.547 1 18.95 264 ALA B O 1
ATOM 4104 N N . ASP B 1 265 ? 57.375 12.781 -19.547 1 18.72 265 ASP B N 1
ATOM 4105 C CA . ASP B 1 265 ? 58.625 12.117 -19.188 1 18.72 265 ASP B CA 1
ATOM 4106 C C . ASP B 1 265 ? 58.688 11.875 -17.688 1 18.72 265 ASP B C 1
ATOM 4108 O O . ASP B 1 265 ? 57.875 12.406 -16.922 1 18.72 265 ASP B O 1
ATOM 4112 N N . GLU B 1 266 ? 59.938 12.156 -17.016 1 19.25 266 GLU B N 1
ATOM 4113 C CA . GLU B 1 266 ? 61.125 11.5 -16.484 1 19.25 266 GLU B CA 1
ATOM 4114 C C . GLU B 1 266 ? 61.188 11.68 -14.961 1 19.25 266 GLU B C 1
ATOM 4116 O O . GLU B 1 266 ? 62.062 11.094 -14.312 1 19.25 266 GLU B O 1
ATOM 4121 N N . PRO B 1 267 ? 60.219 11.883 -14.047 1 18.97 267 PRO B N 1
ATOM 4122 C CA . PRO B 1 267 ? 61.094 12.547 -13.078 1 18.97 267 PRO B CA 1
ATOM 4123 C C . PRO B 1 267 ? 62.219 11.633 -12.57 1 18.97 267 PRO B C 1
ATOM 4125 O O . PRO B 1 267 ? 62 10.43 -12.422 1 18.97 267 PRO B O 1
ATOM 4128 N N . PRO B 1 268 ? 63.5 12.078 -12.617 1 18.34 268 PRO B N 1
ATOM 4129 C CA . PRO B 1 268 ? 64.812 11.57 -12.328 1 18.34 268 PRO B CA 1
ATOM 4130 C C . PRO B 1 268 ? 65 11.062 -10.891 1 18.34 268 PRO B C 1
ATOM 4132 O O . PRO B 1 268 ? 65.562 10 -10.664 1 18.34 268 PRO B O 1
ATOM 4135 N N . ARG B 1 269 ? 64.812 11.953 -9.867 1 17.38 269 ARG B N 1
ATOM 4136 C CA . ARG B 1 269 ? 66.062 12.258 -9.125 1 17.38 269 ARG B CA 1
ATOM 4137 C C . ARG B 1 269 ? 66.375 11.18 -8.086 1 17.38 269 ARG B C 1
ATOM 4139 O O . ARG B 1 269 ? 67.438 10.648 -8.031 1 17.38 269 ARG B O 1
ATOM 4146 N N . LYS B 1 270 ? 66 11.414 -6.691 1 16.95 270 LYS B N 1
ATOM 4147 C CA . LYS B 1 270 ? 67.062 11.617 -5.707 1 16.95 270 LYS B CA 1
ATOM 4148 C C . LYS B 1 270 ? 67.5 10.297 -5.109 1 16.95 270 LYS B C 1
ATOM 4150 O O . LYS B 1 270 ? 66.688 9.445 -4.754 1 16.95 270 LYS B O 1
ATOM 4155 N N . ALA B 1 271 ? 68.875 9.969 -5.141 1 19.02 271 ALA B N 1
ATOM 4156 C CA . ALA B 1 271 ? 70 9.164 -4.676 1 19.02 271 ALA B CA 1
ATOM 4157 C C . ALA B 1 271 ? 69.938 9.016 -3.156 1 19.02 271 ALA B C 1
ATOM 4159 O O . ALA B 1 271 ? 70.938 8.648 -2.547 1 19.02 271 ALA B O 1
ATOM 4160 N N . GLN B 1 272 ? 68.875 9.047 -2.436 1 18.09 272 GLN B N 1
ATOM 4161 C CA . GLN B 1 272 ? 69.438 9.289 -1.106 1 18.09 272 GLN B CA 1
ATOM 4162 C C . GLN B 1 272 ? 70.5 8.242 -0.749 1 18.09 272 GLN B C 1
ATOM 4164 O O . GLN B 1 272 ? 70.5 7.137 -1.295 1 18.09 272 GLN B O 1
ATOM 4169 N N . GLN B 1 273 ? 71.188 8.406 0.546 1 18.34 273 GLN B N 1
ATOM 4170 C CA . GLN B 1 273 ? 72.5 8.438 1.243 1 18.34 273 GLN B CA 1
ATOM 4171 C C . GLN B 1 273 ? 72.938 7.027 1.604 1 18.34 273 GLN B C 1
ATOM 4173 O O . GLN B 1 273 ? 72.125 6.168 1.933 1 18.34 273 GLN B O 1
ATOM 4178 N N . GLN B 1 274 ? 74.25 6.773 1.48 1 18.97 274 GLN B N 1
ATOM 4179 C CA . GLN B 1 274 ? 75.438 5.91 1.571 1 18.97 274 GLN B CA 1
ATOM 4180 C C . GLN B 1 274 ? 75.625 5.379 2.99 1 18.97 274 GLN B C 1
ATOM 4182 O O . GLN B 1 274 ? 76.562 4.652 3.268 1 18.97 274 GLN B O 1
ATOM 4187 N N . THR B 1 275 ? 74.75 5.43 4.012 1 21.77 275 THR B N 1
ATOM 4188 C CA . THR B 1 275 ? 75.75 5.332 5.082 1 21.77 275 THR B CA 1
ATOM 4189 C C . THR B 1 275 ? 76.688 4.121 4.879 1 21.77 275 THR B C 1
ATOM 4191 O O . THR B 1 275 ? 76.188 3.053 4.477 1 21.77 275 THR B O 1
ATOM 4194 N N . ILE B 1 276 ? 77.938 4.211 5.293 1 19.94 276 ILE B N 1
ATOM 4195 C CA . ILE B 1 276 ? 79.375 4.027 5.137 1 19.94 276 ILE B CA 1
ATOM 4196 C C . ILE B 1 276 ? 79.75 2.57 5.398 1 19.94 276 ILE B C 1
ATOM 4198 O O . ILE B 1 276 ? 78.938 1.798 5.902 1 19.94 276 ILE B O 1
ATOM 4202 N N . PRO B 1 277 ? 80.812 2.389 6.145 1 22.31 277 PRO B N 1
ATOM 4203 C CA . PRO B 1 277 ? 82.125 1.849 5.691 1 22.31 277 PRO B CA 1
ATOM 4204 C C . PRO B 1 277 ? 82.125 0.323 5.637 1 22.31 277 PRO B C 1
ATOM 4206 O O . PRO B 1 277 ? 81.188 -0.322 6.051 1 22.31 277 PRO B O 1
ATOM 4209 N N . GLN B 1 278 ? 83.062 -0.071 6.422 1 22.17 278 GLN B N 1
ATOM 4210 C CA . GLN B 1 278 ? 84.375 -0.682 6.555 1 22.17 278 GLN B CA 1
ATOM 4211 C C . GLN B 1 278 ? 84.25 -2.131 7.02 1 22.17 278 GLN B C 1
ATOM 4213 O O . GLN B 1 278 ? 85 -2.998 6.543 1 22.17 278 GLN B O 1
ATOM 4218 N N . ARG B 1 279 ? 84 -2.838 8.211 1 24.95 279 ARG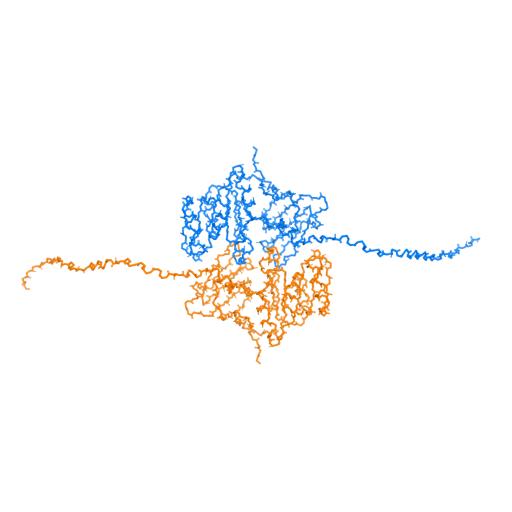 B N 1
ATOM 4219 C CA . ARG B 1 279 ? 84.812 -4.035 8.234 1 24.95 279 ARG B CA 1
ATOM 4220 C C . ARG B 1 279 ? 84.188 -5.18 7.477 1 24.95 279 ARG B C 1
ATOM 4222 O O . ARG B 1 279 ? 82.938 -5.301 7.465 1 24.95 279 ARG B O 1
#

Sequence (558 aa):
MTKEELNLPQVQVNFHRPLPEACRLLVLGGRPPATNWLQALLEQSPAPKLWAIDHGVDACRSASALPDVLLGDADSAAPENWSWGAAHAAVTERHPPEKDLTDTQLALARAAEQAPAVLLLTGAFGGRFDHAFSTVFSAAQQPGTCLLADDREILLFVRSGEQISIHCLQAPAAISLLPLTERVQGVTLTGTHWPLVDASLIQAKPYAVSNVLAADANTIDVHIRQGILGVHLVFESASDTLHCPSKEHGEHRSSCRSLSVCDADEPPRKAQQQTIPQRMTKEELNLPQVQVNFHRPLPEACRLLVLGGRPPATNWLQALLEQSPAPKLWAIDHGVDACRSASALPDVLLGDADSAAPENWSWGAAHAAVTERHPPEKDLTDTQLALARAAEQAPAVLLLTGAFGGRFDHAFSTVFSAAQQPGTCLLADDREILLFVRSGEQISIHCLQAPAAISLLPLTERVQGVTLTGTHWPLVDASLIQAKPYAVSNVLAADANTIDVHIRQGILGVHLVFESASDTLHCPSKEHGEHRSSCRSLSVCDADEPPRKAQQQTIPQR

Foldseek 3Di:
DFDQWDDAPFKIKGFVDGADPAAAEEFEQADQFDLVRVVVQQPDVVGHQYEYEQQSLVSCVVNVHAHQEYWEQCPRHDVVSSVVNVVRHVYYDHDDVDPPDDRLLVVLVVQLVDPGHAYEYENLDHGDPVSVVRNVLSQLPRPHHYWYDHPFKTKGKAAAFTKMKMFGPDWFQFKFKAFSDQKWFQKFKDQWPDTDGGDMAGNVDRDRIGIGGDDPGRMMMIGTHHGMMIIMTGHDDPVNVPPPPPPPPPPPVPPPDPPPPVVVPPPDDPPDDCPDDDD/DFDQWDDAPFKIKGFVDGADPAEAEEFEQADAFDLVRVVVQQPDVVGHQYEYEQQSLVSCVVNVHAHQEYWEQCPRHDVVSSVVNVVRHVYYDHDDVPPPDDRLLVVLVVQLVDPGHAYEYENLDHGDPVSVLRNVLSQLPRPHHYWYDHPFKTKGKAAAFTKMKMFGPDWFQFKFKAFSDQKWFQKFKDQWPDTDGGDMAGNVDRDRIGIGGDVPGRMMMIGTHHGMMIIMTGHDDPVNVVPPPPPPPPPPPPPPPPPPPCVDDDDDDDPDDDPDDDD

InterPro domains:
  IPR006282 Thiamin pyrophosphokinase [TIGR01378] (25-229)
  IPR006282 Thiamin pyrophosphokinase [cd07995] (25-237)
  IPR007371 Thiamin pyrophosphokinase, catalytic domain [PF04263] (48-140)
  IPR007373 Thiamin pyrophosphokinase, thiamin-binding domain [PF04265] (174-229)
  IPR036371 Thiamin pyrophosphokinase, thiamin-binding domain superfamily [SSF63862] (171-223)
  IPR036759 Thiamin pyrophosphokinase, catalytic domain superfamily [G3DSA:3.40.50.10240] (25-243)
  IPR036759 Thiamin pyrophosphokinase, catalytic domain superfamily [SSF63999] (22-141)
  IPR053149 Thiamine pyrophosphokinase [PTHR41299] (37-228)

Organism: NCBI:txid416586